Protein AF-0000000082332098 (afdb_homodimer)

InterPro domains:
  IPR011251 Luciferase-like domain [PF00296] (27-310)
  IPR019921 Luciferase-like, F420-dependent oxidoreductase, Rv2161c, predicted [TIGR03619] (36-314)
  IPR036661 Luciferase-like domain superfamily [G3DSA:3.20.20.30] (17-336)
  IPR036661 Luciferase-like domain superfamily [SSF51679] (18-334)
  IPR050172 SsuD/RutA monooxygenase [PTHR42847] (20-322)

Sequence (672 aa):
MSAGDAGSGAKSGDATDLEVGIILPQYGTEIETVRETALEAERLGYGAVWLEDHFQSWIGDPRRGAHEPWTTLGALAEATDEIRLGTLVTSQDYRHPALLAKMAAQVDRLSDGRLELGLGGGWYADEYERFGYEFREPPAERLRRLAETVEILQGLWTNETYSHAGDHLEIDLEDAFCEPQPVQDPHPPIWIGGGGEAFTLRYTAELADGWNFGTLEPEGFADKLEILRDHCESAARYDEIRKSAELFVFVGETTAEAEENRERFRSEFLPDEPAEPREFFLSGYVETAPTGTPAEVRDRLAEYADVGIEEVMLVVPHAADDGDESLSLLADALLEMSAGDAGSGAKSGDATDLEVGIILPQYGTEIETVRETALEAERLGYGAVWLEDHFQSWIGDPRRGAHEPWTTLGALAEATDEIRLGTLVTSQDYRHPALLAKMAAQVDRLSDGRLELGLGGGWYADEYERFGYEFREPPAERLRRLAETVEILQGLWTNETYSHAGDHLEIDLEDAFCEPQPVQDPHPPIWIGGGGEAFTLRYTAELADGWNFGTLEPEGFADKLEILRDHCESAARYDEIRKSAELFVFVGETTAEAEENRERFRSEFLPDEPAEPREFFLSGYVETAPTGTPAEVRDRLAEYADVGIEEVMLVVPHAADDGDESLSLLADALLE

Secondary structure (DSSP, 8-state):
--------------GGGSEEEEE---BSS-HHHHHHHHHHHHHHT-SEEEE---SS-SSSSGGG-B--HHHHHHHHHHH-SSSEEEEEEEEGGGS-HHHHHHHHHHHHHHTTS-EEEEEE----HHHHHHTT----SSHHHHHHHHHHHHHHHHHHHH-SSEEE--SSS---EEEE--SSPPSSSS---EEEE---TTTHHHHHHHH-SEEEEES--HHHHHHHHHHHHHHSSSHHHHHHSEEEEEEE-EE-SSHHHHHHHHHHHHHHHS-SS--SHHHHHHHHHHHT--EESHHHHHHHHHHHHHTT--EEEEE-GGGGSTT--HHHHHHHHHT-/--------------GGGSEEEEE---BSS-HHHHHHHHHHHHHHT-SEEEE---SS-SSSSGGG-B--HHHHHHHHHHH-SSSEEEEEEEEGGGS-HHHHHHHHHHHHHHTTS-EEEEEE----HHHHHHTT----SSHHHHHHHHHHHHHHHHHHHH-SSEEE--SSS---EEEE--SSPPSSSS---EEEE---TTTHHHHHHHH-SEEEEES--HHHHHHHHHHHHHHSSSHHHHHHSEEEEEEE-EE-SSHHHHHHHHHHHHHHHS-SS--SHHHHHHHHHHHT--EESHHHHHHHHHHHHHTT--EEEEE-TTTTSTT--HHHHHHHHHT-

pLDDT: mean 94.56, std 12.87, range [21.81, 98.94]

Organism: NCBI:txid2816475

Solvent-accessible surface area (backbone atoms only — not comparable to full-atom values): 34026 Å² total; per-residue (Å²): 135,82,82,73,79,78,71,82,75,74,76,79,42,53,37,72,67,38,46,45,27,35,42,53,60,46,57,56,55,55,73,64,51,34,54,52,49,53,52,47,38,42,74,64,61,38,55,29,40,28,32,46,59,43,71,42,24,71,66,48,58,44,76,51,9,21,51,40,38,60,38,46,45,14,21,47,29,60,74,49,85,73,50,24,38,36,34,64,32,33,40,49,83,78,45,54,52,60,56,46,41,42,47,51,21,39,41,11,48,62,35,70,47,32,39,36,43,20,32,24,48,65,85,59,55,69,60,27,45,21,57,40,40,85,70,61,73,59,67,64,57,30,42,51,32,32,52,53,39,53,49,51,37,52,37,28,50,68,34,85,59,27,66,43,80,43,73,80,74,66,40,42,30,49,70,21,54,46,27,62,54,43,62,34,78,73,49,60,50,34,28,35,46,53,77,45,73,81,53,48,30,36,46,33,46,73,71,35,41,22,39,32,38,60,55,53,50,46,69,52,49,34,54,52,49,51,53,30,47,68,50,19,94,40,72,67,55,42,70,60,33,44,35,33,38,44,37,37,44,29,61,26,95,37,50,67,52,4,51,49,52,47,50,52,50,43,66,71,47,43,63,96,68,64,86,46,70,53,44,48,52,49,48,35,28,62,73,53,29,44,60,11,22,40,67,51,31,35,55,52,47,14,48,34,28,56,53,59,38,42,30,38,36,34,33,48,87,56,55,74,42,87,86,50,55,48,65,60,48,44,31,59,48,43,73,100,136,83,82,76,80,79,71,82,76,75,77,79,42,52,37,68,67,38,46,45,27,36,42,53,62,46,58,58,55,54,72,66,50,34,54,52,50,50,51,47,37,41,76,65,63,38,56,30,39,28,32,46,59,42,70,42,24,71,66,49,59,43,76,50,8,22,50,40,38,62,38,47,45,14,20,46,29,59,75,50,84,75,49,24,38,34,34,63,32,32,41,49,83,77,46,56,51,59,57,48,40,43,50,50,21,39,41,11,48,62,35,70,46,31,41,36,44,20,31,23,49,65,84,59,54,70,59,27,48,21,58,39,41,86,69,61,73,58,67,64,57,30,43,49,33,34,51,51,40,52,50,51,35,50,38,29,50,68,33,87,58,28,65,42,79,44,73,79,73,66,39,42,29,48,71,21,55,47,28,64,53,42,62,33,77,73,48,60,49,35,27,36,46,53,77,45,73,81,53,49,29,36,46,31,45,73,71,34,40,21,38,31,37,59,56,54,52,44,68,55,47,35,53,50,50,51,53,32,46,69,50,19,94,40,72,66,56,40,70,60,33,43,36,33,37,43,37,37,43,28,60,26,95,38,48,67,53,4,49,48,50,46,51,50,50,43,65,72,48,42,62,96,68,63,83,44,70,54,44,48,53,49,49,34,30,62,71,55,28,45,60,10,22,39,66,51,32,34,56,50,48,14,49,33,30,56,53,59,39,41,30,37,36,34,35,49,85,56,56,75,44,86,86,50,56,51,65,60,48,43,31,60,47,44,72,100

Foldseek 3Di:
DDPPPPPPPLPLFFLLLAQEEAEFPQFLDDLVLRLVLLVVCVVLPHQEYEYEAAQFDLWFDRPSGGDHFLVSLLVSLQSDAGHAYEYQAAALQPDDLVVVLQSQQVSLVSNLRRYAYEYELDDACVRCVVVPHDDDDDSLLSLVSRLVSLVVSLQQQQDQFHWDQDDSVRDTDDRDHHPPHHNDPPHHFYEYEDQDLPRRLLSCLVGGQEYEYELDALVVLLVSLVSSCVSHPDPVSSVRYAYEYEAEEFEDQFLVNSVVVLVVSCVRGADPDDDDPSNVVVVSRSVRHQTGYLQSSSVRSSSNVSSPHRYYHYYYPCSSPPPDCVSVRNSVSNND/DDPDPPPPPLPLFFLLLAQEEAEFPQFLDDLVLRLVLLQVCVVLPHQEYEYEAAQFDLWFDRNSGGDHFLVSLLVSLQSDAGHAYEYQAAELQPDDLVVVLQSQQVSLVSNLRRYAYEYELDDACVRCVVVPHDDDDDSLLSLVSRLVSLVVSLQQQQDQFHWDQDDSVRDTDDRDHHPPHHNDPPHHFYEYEDQDLPRRLLSCQVGGQEYEYELDALVVLLVSLVSSCVSHPDPVSSVRYAYEYEAEAFEDQFLVNSVVVLVVSCVRGADPDDDDPSNVVVVSRSVRHQTGYLQSSSVRSSSNVSSPHRYYHYYYPCSSPPPDCVSVRNSVSNND

Nearest PDB structures (foldseek):
  8qpm-assembly2_D  TM=8.113E-01  e=2.129E-21  Methanocaldococcus jannaschii
  1f07-assembly1_A  TM=7.748E-01  e=2.711E-20  Methanothermobacter thermautotrophicus
  3c8n-assembly1_A  TM=7.983E-01  e=7.593E-20  Mycobacterium tuberculosis H37Rv
  7bip-assembly1_B  TM=7.816E-01  e=4.400E-19  Streptomyces bottropensis
  5aec-assembly1_B  TM=7.534E-01  e=4.393E-16  Pseudomonas putida

Radius of gyration: 27.32 Å; Cα contacts (8 Å, |Δi|>4): 1412; chains: 2; bounding box: 62×116×61 Å

Structure (mmCIF, N/CA/C/O backbone):
data_AF-0000000082332098-model_v1
#
loop_
_entity.id
_entity.type
_entity.pdbx_description
1 polymer 'LLM class flavin-dependent oxidoreductase'
#
loop_
_atom_site.group_PDB
_atom_site.id
_atom_site.type_symbol
_atom_site.label_atom_id
_atom_site.label_alt_id
_atom_site.label_comp_id
_atom_site.label_asym_id
_atom_site.label_entity_id
_atom_site.label_seq_id
_atom_site.pdbx_PDB_ins_code
_atom_site.Cartn_x
_atom_site.Cartn_y
_atom_site.Cartn_z
_atom_site.occupancy
_atom_site.B_iso_or_equiv
_atom_site.auth_seq_id
_atom_site.auth_comp_id
_atom_site.auth_asym_id
_atom_site.auth_atom_id
_atom_site.pdbx_PDB_model_num
ATOM 1 N N . MET A 1 1 ? 31.062 59.656 17.859 1 29.69 1 MET A N 1
ATOM 2 C CA . MET A 1 1 ? 30.75 58.969 16.609 1 29.69 1 MET A CA 1
ATOM 3 C C . MET A 1 1 ? 29.688 57.906 16.844 1 29.69 1 MET A C 1
ATOM 5 O O . MET A 1 1 ? 29.828 57.062 17.734 1 29.69 1 MET A O 1
ATOM 9 N N . SER A 1 2 ? 28.391 58.188 16.531 1 21.81 2 SER A N 1
ATOM 10 C CA . SER A 1 2 ? 27.094 57.625 16.812 1 21.81 2 SER A CA 1
ATOM 11 C C . SER A 1 2 ? 26.891 56.281 16.094 1 21.81 2 SER A C 1
ATOM 13 O O . SER A 1 2 ? 27.078 56.188 14.883 1 21.81 2 SER A O 1
ATOM 15 N N . ALA A 1 3 ? 27.266 55.094 16.828 1 31.48 3 ALA A N 1
ATOM 16 C CA . ALA A 1 3 ? 27.047 53.719 16.422 1 31.48 3 ALA A CA 1
ATOM 17 C C . ALA A 1 3 ? 25.656 53.562 15.797 1 31.48 3 ALA A C 1
ATOM 19 O O . ALA A 1 3 ? 24.641 53.781 16.453 1 31.48 3 ALA A O 1
ATOM 20 N N . GLY A 1 4 ? 25.531 53.812 14.484 1 27.36 4 GLY A N 1
ATOM 21 C CA . GLY A 1 4 ? 24.281 53.688 13.742 1 27.36 4 GLY A CA 1
ATOM 22 C C . GLY A 1 4 ? 23.562 52.375 13.961 1 27.36 4 GLY A C 1
ATOM 2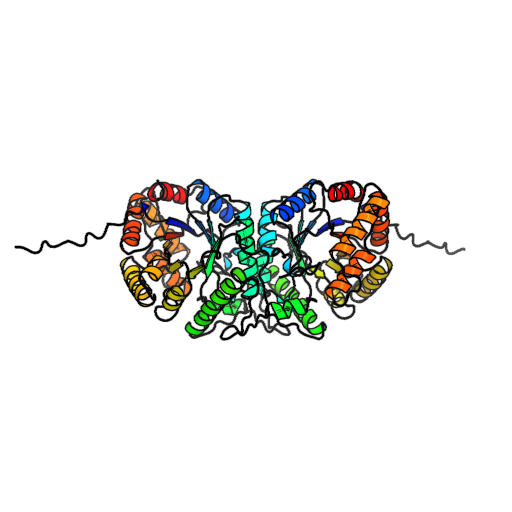3 O O . GLY A 1 4 ? 24.203 51.344 14.164 1 27.36 4 GLY A O 1
ATOM 24 N N . ASP A 1 5 ? 22.344 52.406 14.477 1 26.25 5 ASP A N 1
ATOM 25 C CA . ASP A 1 5 ? 21.344 51.375 14.789 1 26.25 5 ASP A CA 1
ATOM 26 C C . ASP A 1 5 ? 21.031 50.5 13.57 1 26.25 5 ASP A C 1
ATOM 28 O O . ASP A 1 5 ? 20.422 50.969 12.609 1 26.25 5 ASP A O 1
ATOM 32 N N . ALA A 1 6 ? 22.062 49.75 13.023 1 33.94 6 ALA A N 1
ATOM 33 C CA . ALA A 1 6 ? 21.781 48.812 11.953 1 33.94 6 ALA A CA 1
ATOM 34 C C . ALA A 1 6 ? 20.516 48 12.258 1 33.94 6 ALA A C 1
ATOM 36 O O . ALA A 1 6 ? 20.516 47.125 13.125 1 33.94 6 ALA A O 1
ATOM 37 N N . GLY A 1 7 ? 19.328 48.656 12.258 1 27.83 7 GLY A N 1
ATOM 38 C CA . GLY A 1 7 ? 18.016 48.062 12.383 1 27.83 7 GLY A CA 1
ATOM 39 C C . GLY A 1 7 ? 17.891 46.75 11.602 1 27.83 7 GLY A C 1
ATOM 40 O O . GLY A 1 7 ? 18.266 46.688 10.43 1 27.83 7 GLY A O 1
ATOM 41 N N . SER A 1 8 ? 18.016 45.625 12.227 1 33.66 8 SER A N 1
ATOM 42 C CA . SER A 1 8 ? 17.844 44.25 11.773 1 33.66 8 SER A CA 1
ATOM 43 C C . SER A 1 8 ? 16.547 44.094 10.977 1 33.66 8 SER A C 1
ATOM 45 O O . SER A 1 8 ? 15.453 44.188 11.531 1 33.66 8 SER A O 1
ATOM 47 N N . GLY A 1 9 ? 16.375 44.656 9.805 1 33.41 9 GLY A N 1
ATOM 48 C CA . GLY A 1 9 ? 15.234 44.625 8.891 1 33.41 9 GLY A CA 1
ATOM 49 C C . GLY A 1 9 ? 14.758 43.188 8.609 1 33.41 9 GLY A C 1
ATOM 50 O O . GLY A 1 9 ? 15.422 42.438 7.891 1 33.41 9 GLY A O 1
ATOM 51 N N . ALA A 1 10 ? 14.062 42.562 9.492 1 36.59 10 ALA A N 1
ATOM 52 C CA . ALA A 1 10 ? 13.352 41.312 9.266 1 36.59 10 ALA A CA 1
ATOM 53 C C . ALA A 1 10 ? 12.547 41.375 7.973 1 36.59 10 ALA A C 1
ATOM 55 O O . ALA A 1 10 ? 11.711 42.25 7.789 1 36.59 10 ALA A O 1
ATOM 56 N N . LYS A 1 11 ? 13 40.906 6.867 1 42.72 11 LYS A N 1
ATOM 57 C CA . LYS A 1 11 ? 12.336 40.812 5.566 1 42.72 11 LYS A CA 1
ATOM 58 C C . LYS A 1 11 ? 10.891 40.344 5.711 1 42.72 11 LYS A C 1
ATOM 60 O O . LYS A 1 11 ? 10.633 39.281 6.238 1 42.72 11 LYS A O 1
ATOM 65 N N . SER A 1 12 ? 9.781 41.125 5.801 1 41.19 12 SER A N 1
ATOM 66 C CA . SER A 1 12 ? 8.352 40.812 5.777 1 41.19 12 SER A CA 1
ATOM 67 C C . SER A 1 12 ? 8.055 39.688 4.77 1 41.19 12 SER A C 1
ATOM 69 O O . SER A 1 12 ? 8.367 39.844 3.584 1 41.19 12 SER A O 1
ATOM 71 N N . GLY A 1 13 ? 7.969 38.375 5.059 1 48.88 13 GLY A N 1
ATOM 72 C CA . GLY A 1 13 ? 7.668 37.281 4.16 1 48.88 13 GLY A CA 1
ATOM 73 C C . GLY A 1 13 ? 6.371 37.469 3.398 1 48.88 13 GLY A C 1
ATOM 74 O O . GLY A 1 13 ? 5.449 38.125 3.885 1 48.88 13 GLY A O 1
ATOM 75 N N . ASP A 1 14 ? 6.355 37.469 2.047 1 65.88 14 ASP A N 1
ATOM 76 C CA . ASP A 1 14 ? 5.207 37.5 1.15 1 65.88 14 ASP A CA 1
ATOM 77 C C . ASP A 1 14 ? 4.621 36.094 0.999 1 65.88 14 ASP A C 1
ATOM 79 O O . ASP A 1 14 ? 5.359 35.094 0.99 1 65.88 14 ASP A O 1
ATOM 83 N N . ALA A 1 15 ? 3.244 35.906 1.275 1 74.69 15 ALA A N 1
ATOM 84 C CA . ALA A 1 15 ? 2.551 34.656 1.083 1 74.69 15 ALA A CA 1
ATOM 85 C C . ALA A 1 15 ? 2.998 33.969 -0.208 1 74.69 15 ALA A C 1
ATOM 87 O O . ALA A 1 15 ? 2.941 32.75 -0.323 1 74.69 15 ALA A O 1
ATOM 88 N N . THR A 1 16 ? 3.449 34.719 -1.041 1 70.5 16 THR A N 1
ATOM 89 C CA . THR A 1 16 ? 3.871 34.156 -2.316 1 70.5 16 THR A CA 1
ATOM 90 C C . THR A 1 16 ? 5.191 33.406 -2.164 1 70.5 16 THR A C 1
ATOM 92 O O . THR A 1 16 ? 5.59 32.625 -3.053 1 70.5 16 THR A O 1
ATOM 95 N N . ASP A 1 17 ? 5.723 33.5 -0.975 1 80.81 17 ASP A N 1
ATOM 96 C CA . ASP A 1 17 ? 6.973 32.781 -0.688 1 80.81 17 ASP A CA 1
ATOM 97 C C . ASP A 1 17 ? 6.703 31.375 -0.174 1 80.81 17 ASP A C 1
ATOM 99 O O . ASP A 1 17 ? 7.621 30.562 -0.085 1 80.81 17 ASP A O 1
ATOM 103 N N . LEU A 1 18 ? 5.449 31.188 0.147 1 93.75 18 LEU A N 1
ATOM 104 C CA . LEU A 1 18 ? 5.082 29.891 0.703 1 93.75 18 LEU A CA 1
ATOM 105 C C . LEU A 1 18 ? 4.883 28.859 -0.405 1 93.75 18 LEU A C 1
ATOM 107 O O . LEU A 1 18 ? 4.301 29.172 -1.448 1 93.75 18 LEU A O 1
ATOM 111 N N . GLU A 1 19 ? 5.457 27.703 -0.208 1 96.88 19 GLU A N 1
ATOM 112 C CA . GLU A 1 19 ? 4.977 26.562 -0.985 1 96.88 19 GLU A CA 1
ATOM 113 C C . GLU A 1 19 ? 3.607 26.109 -0.496 1 96.88 19 GLU A C 1
ATOM 115 O O . GLU A 1 19 ? 3.35 26.062 0.709 1 96.88 19 GLU A O 1
ATOM 120 N N . VAL A 1 20 ? 2.727 25.828 -1.398 1 98.25 20 VAL A N 1
ATOM 121 C CA . VAL A 1 20 ? 1.354 25.516 -1.016 1 98.25 20 VAL A CA 1
ATOM 122 C C . VAL A 1 20 ? 0.979 24.125 -1.526 1 98.25 20 VAL A C 1
ATOM 124 O O . VAL A 1 20 ? 1.119 23.844 -2.717 1 98.25 20 VAL A O 1
ATOM 127 N N . GLY A 1 21 ? 0.61 23.234 -0.656 1 98.12 21 GLY A N 1
ATOM 128 C CA . GLY A 1 21 ? 0.059 21.938 -0.987 1 98.12 21 GLY A CA 1
ATOM 129 C C . GLY A 1 21 ? -1.347 21.734 -0.456 1 98.12 21 GLY A C 1
ATOM 130 O O . GLY A 1 21 ? -1.878 22.578 0.258 1 98.12 21 GLY A O 1
ATOM 131 N N . ILE A 1 22 ? -1.979 20.641 -0.846 1 98.31 22 ILE A N 1
ATOM 132 C CA . ILE A 1 22 ? -3.365 20.344 -0.5 1 98.31 22 ILE A CA 1
ATOM 133 C C . ILE A 1 22 ? -3.447 18.984 0.181 1 98.31 22 ILE A C 1
ATOM 135 O O . ILE A 1 22 ? -2.863 18.016 -0.296 1 98.31 22 ILE A O 1
ATOM 139 N N . ILE A 1 23 ? -4.129 18.953 1.314 1 98.75 23 ILE A N 1
ATOM 140 C CA . ILE A 1 23 ? -4.555 17.672 1.853 1 98.75 23 ILE A CA 1
ATOM 141 C C . ILE A 1 23 ? -5.801 17.188 1.111 1 98.75 23 ILE A C 1
ATOM 143 O O . ILE A 1 23 ? -6.805 17.891 1.05 1 98.75 23 ILE A O 1
ATOM 147 N N . LEU A 1 24 ? -5.754 16.047 0.582 1 98.62 24 LEU A N 1
ATOM 148 C CA . LEU A 1 24 ? -6.832 15.531 -0.262 1 98.62 24 LEU A CA 1
ATOM 149 C C . LEU A 1 24 ? -8.023 15.102 0.581 1 98.62 24 LEU A C 1
ATOM 151 O O . LEU A 1 24 ? -7.863 14.688 1.73 1 98.62 24 LEU A O 1
ATOM 155 N N . PRO A 1 25 ? -9.227 15.227 -0.002 1 97.75 25 PRO A N 1
ATOM 156 C CA . PRO A 1 25 ? -10.453 14.891 0.724 1 97.75 25 PRO A CA 1
ATOM 157 C C . PRO A 1 25 ? -10.711 13.383 0.776 1 97.75 25 PRO A C 1
ATOM 159 O O . PRO A 1 25 ? -11.68 12.898 0.187 1 97.75 25 PRO A O 1
ATOM 162 N N . GLN A 1 26 ? -10.008 12.602 1.607 1 97.75 26 GLN A N 1
ATOM 163 C CA . GLN A 1 26 ? -10.031 11.141 1.595 1 97.75 26 GLN A CA 1
ATOM 164 C C . GLN A 1 26 ? -11.078 10.602 2.564 1 97.75 26 GLN A C 1
ATOM 166 O O . GLN A 1 26 ? -11.258 9.383 2.674 1 97.75 26 GLN A O 1
ATOM 171 N N . TYR A 1 27 ? -11.805 11.508 3.328 1 97.44 27 TYR A N 1
ATOM 172 C CA . TYR A 1 27 ? -12.773 11.055 4.316 1 97.44 27 TYR A CA 1
ATOM 173 C C . TYR A 1 27 ? -14.195 11.242 3.805 1 97.44 27 TYR A C 1
ATOM 175 O O . TYR A 1 27 ? -14.609 12.359 3.488 1 97.44 27 TYR A O 1
ATOM 183 N N . GLY A 1 28 ? -14.906 10.219 3.752 1 96.5 28 GLY A N 1
ATOM 184 C CA . GLY A 1 28 ? -16.328 10.273 3.447 1 96.5 28 GLY A CA 1
ATOM 185 C C . GLY A 1 28 ? -16.609 10.641 2.004 1 96.5 28 GLY A C 1
ATOM 186 O O . GLY A 1 28 ? -17.688 11.164 1.689 1 96.5 28 GLY A O 1
ATOM 187 N N . THR A 1 29 ? -15.688 10.5 1.137 1 96.81 29 THR A N 1
ATOM 188 C CA . THR A 1 29 ? -15.867 10.82 -0.275 1 96.81 29 THR A CA 1
ATOM 189 C C . THR A 1 29 ? -15.68 9.57 -1.14 1 96.81 29 THR A C 1
ATOM 191 O O . THR A 1 29 ? -15.312 8.508 -0.636 1 96.81 29 THR A O 1
ATOM 194 N N . GLU A 1 30 ? -15.984 9.695 -2.387 1 96.75 30 GLU A N 1
ATOM 195 C CA . GLU A 1 30 ? -15.641 8.664 -3.355 1 96.75 30 GLU A CA 1
ATOM 196 C C . GLU A 1 30 ? -14.18 8.773 -3.787 1 96.75 30 GLU A C 1
ATOM 198 O O . GLU A 1 30 ? -13.609 9.867 -3.787 1 96.75 30 GLU A O 1
ATOM 203 N N . ILE A 1 31 ? -13.633 7.66 -4.176 1 98.25 31 ILE A N 1
ATOM 204 C CA . ILE A 1 31 ? -12.227 7.641 -4.562 1 98.25 31 ILE A CA 1
ATOM 205 C C . ILE A 1 31 ? -12.016 8.539 -5.781 1 98.25 31 ILE A C 1
ATOM 207 O O . ILE A 1 31 ? -10.969 9.18 -5.91 1 98.25 31 ILE A O 1
ATOM 211 N N . GLU A 1 32 ? -13 8.695 -6.641 1 97.62 32 GLU A N 1
ATOM 212 C CA . GLU A 1 32 ? -12.922 9.586 -7.797 1 97.62 32 GLU A CA 1
ATOM 213 C C . GLU A 1 32 ? -12.75 11.039 -7.371 1 97.62 32 GLU A C 1
ATOM 215 O O . GLU A 1 32 ? -12.07 11.812 -8.047 1 97.62 32 GLU A O 1
ATOM 220 N N . THR A 1 33 ? -13.383 11.406 -6.281 1 97.56 33 THR A N 1
ATOM 221 C CA . THR A 1 33 ? -13.258 12.766 -5.762 1 97.56 33 THR A CA 1
ATOM 222 C C . THR A 1 33 ? -11.82 13.055 -5.355 1 97.56 33 THR A C 1
ATOM 224 O O . THR A 1 33 ? -11.297 14.141 -5.629 1 97.56 33 THR A O 1
ATOM 227 N N . VAL A 1 34 ? -11.156 12.102 -4.762 1 98.38 34 VAL A N 1
ATOM 228 C CA . VAL A 1 34 ? -9.758 12.234 -4.367 1 98.38 34 VAL A CA 1
ATOM 229 C C . VAL A 1 34 ? -8.891 12.422 -5.605 1 98.38 34 VAL A C 1
ATOM 231 O O . VAL A 1 34 ? -8.07 13.344 -5.664 1 98.38 34 VAL A O 1
ATOM 234 N N . ARG A 1 35 ? -9.094 11.539 -6.547 1 98.5 35 ARG A N 1
ATOM 235 C CA . ARG A 1 35 ? -8.344 11.578 -7.797 1 98.5 35 ARG A CA 1
ATOM 236 C C . ARG A 1 35 ? -8.531 12.906 -8.516 1 98.5 35 ARG A C 1
ATOM 238 O O . ARG A 1 35 ? -7.562 13.547 -8.922 1 98.5 35 ARG A O 1
ATOM 245 N N . GLU A 1 36 ? -9.812 13.375 -8.695 1 97.88 36 GLU A N 1
ATOM 246 C CA . GLU A 1 36 ? -10.125 14.602 -9.414 1 97.88 36 GLU A CA 1
ATOM 247 C C . GLU A 1 36 ? -9.555 15.828 -8.695 1 97.88 36 GLU A C 1
ATOM 249 O O . GLU A 1 36 ? -9.102 16.766 -9.336 1 97.88 36 GLU A O 1
ATOM 254 N N . THR A 1 37 ? -9.57 15.789 -7.391 1 98.31 37 THR A N 1
ATOM 255 C CA . THR A 1 37 ? -9.008 16.891 -6.621 1 98.31 37 THR A CA 1
ATOM 256 C C . THR A 1 37 ? -7.496 16.969 -6.824 1 98.31 37 THR A C 1
ATOM 258 O O . THR A 1 37 ? -6.938 18.062 -6.961 1 98.31 37 THR A O 1
ATOM 261 N N . ALA A 1 38 ? -6.828 15.812 -6.852 1 98.62 38 ALA A N 1
ATOM 262 C CA . ALA A 1 38 ? -5.391 15.789 -7.102 1 98.62 38 ALA A CA 1
ATOM 263 C C . ALA A 1 38 ? -5.059 16.359 -8.477 1 98.62 38 ALA A C 1
ATOM 265 O O . ALA A 1 38 ? -4.133 17.156 -8.617 1 98.62 38 ALA A O 1
ATOM 266 N N . LEU A 1 39 ? -5.828 15.945 -9.469 1 98.44 39 LEU A N 1
ATOM 267 C CA . LEU A 1 39 ? -5.609 16.422 -10.828 1 98.44 39 LEU A CA 1
ATOM 268 C C . LEU A 1 39 ? -5.859 17.922 -10.938 1 98.44 39 LEU A C 1
ATOM 270 O O . LEU A 1 39 ? -5.117 18.625 -11.617 1 98.44 39 LEU A O 1
ATOM 274 N N . GLU A 1 40 ? -6.91 18.375 -10.242 1 97.81 40 GLU A N 1
ATOM 275 C CA . GLU A 1 40 ? -7.199 19.812 -10.227 1 97.81 40 GLU A CA 1
ATOM 276 C C . GLU A 1 40 ? -6.078 20.594 -9.555 1 97.81 40 GLU A C 1
ATOM 278 O O . GLU A 1 40 ? -5.664 21.641 -10.047 1 97.81 40 GLU A O 1
ATOM 283 N N . ALA A 1 41 ? -5.629 20.078 -8.445 1 98.25 41 ALA A N 1
ATOM 284 C CA . ALA A 1 41 ? -4.52 20.719 -7.746 1 98.25 41 ALA A CA 1
ATOM 285 C C . ALA A 1 41 ? -3.299 20.844 -8.656 1 98.25 41 ALA A C 1
ATOM 287 O O . ALA A 1 41 ? -2.66 21.906 -8.695 1 98.25 41 ALA A O 1
ATOM 288 N N . GLU A 1 42 ? -2.982 19.766 -9.367 1 98.5 42 GLU A N 1
ATOM 289 C CA . GLU A 1 42 ? -1.857 19.828 -10.297 1 98.5 42 GLU A CA 1
ATOM 290 C C . GLU A 1 42 ? -2.084 20.875 -11.383 1 98.5 42 GLU A C 1
ATOM 292 O O . GLU A 1 42 ? -1.197 21.688 -11.664 1 98.5 42 GLU A O 1
ATOM 297 N N . ARG A 1 43 ? -3.268 20.844 -11.969 1 97.75 43 ARG A N 1
ATOM 298 C CA . ARG A 1 43 ? -3.602 21.781 -13.039 1 97.75 43 ARG A CA 1
ATOM 299 C C . ARG A 1 43 ? -3.473 23.219 -12.562 1 97.75 43 ARG A C 1
ATOM 301 O O . ARG A 1 43 ? -3.031 24.094 -13.32 1 97.75 43 ARG A O 1
ATOM 308 N N . LEU A 1 44 ? -3.826 23.5 -11.32 1 97.31 44 LEU A N 1
ATOM 309 C CA . LEU A 1 44 ? -3.869 24.859 -10.781 1 97.31 44 LEU A CA 1
ATOM 310 C C . LEU A 1 44 ? -2.484 25.297 -10.312 1 97.31 44 LEU A C 1
ATOM 312 O O . LEU A 1 44 ? -2.283 26.469 -9.977 1 97.31 44 LEU A O 1
ATOM 316 N N . GLY A 1 45 ? -1.546 24.344 -10.156 1 97.25 45 GLY A N 1
ATOM 317 C CA . GLY A 1 45 ? -0.167 24.719 -9.875 1 97.25 45 GLY A CA 1
ATOM 318 C C . GLY A 1 45 ? 0.219 24.516 -8.422 1 97.25 45 GLY A C 1
ATOM 319 O O . GLY A 1 45 ? 1.25 25.031 -7.973 1 97.25 45 GLY A O 1
ATOM 320 N N . TYR A 1 46 ? -0.599 23.812 -7.641 1 98.06 46 TYR A N 1
ATOM 321 C CA . TYR A 1 46 ? -0.197 23.453 -6.285 1 98.06 46 TYR A CA 1
ATOM 322 C C . TYR A 1 46 ? 1.052 22.578 -6.293 1 98.06 46 TYR A C 1
ATOM 324 O O . TYR A 1 46 ? 1.268 21.812 -7.23 1 98.06 46 TYR A O 1
ATOM 332 N N . GLY A 1 47 ? 1.804 22.656 -5.258 1 98 47 GLY A N 1
ATOM 333 C CA . GLY A 1 47 ? 3.113 22.016 -5.25 1 98 47 GLY A CA 1
ATOM 334 C C . GLY A 1 47 ? 3.07 20.562 -4.832 1 98 47 GLY A C 1
ATOM 335 O O . GLY A 1 47 ? 3.957 19.781 -5.188 1 98 47 GLY A O 1
ATOM 336 N N . ALA A 1 48 ? 2.051 20.203 -4.043 1 98.75 48 ALA A N 1
ATOM 337 C CA . ALA A 1 48 ? 1.997 18.859 -3.51 1 98.75 48 ALA A CA 1
ATOM 338 C C . ALA A 1 48 ? 0.584 18.5 -3.057 1 98.75 48 ALA A C 1
ATOM 340 O O . ALA A 1 48 ? -0.22 19.375 -2.756 1 98.75 48 ALA A O 1
ATOM 341 N N . VAL A 1 49 ? 0.28 17.234 -3.049 1 98.88 49 VAL A N 1
ATOM 342 C CA . VAL A 1 49 ? -0.941 16.719 -2.449 1 98.88 49 VAL A CA 1
ATOM 343 C C . VAL A 1 49 ? -0.59 15.648 -1.407 1 98.88 49 VAL A C 1
ATOM 345 O O . VAL A 1 49 ? 0.392 14.922 -1.562 1 98.88 49 VAL A O 1
ATOM 348 N N . TRP A 1 50 ? -1.399 15.625 -0.373 1 98.81 50 TRP A N 1
ATOM 349 C CA . TRP A 1 50 ? -1.104 14.75 0.759 1 98.81 50 TRP A CA 1
ATOM 350 C C . TRP A 1 50 ? -2.34 13.953 1.168 1 98.81 50 TRP A C 1
ATOM 352 O O . TRP A 1 50 ? -3.467 14.438 1.051 1 98.81 50 TRP A O 1
ATOM 362 N N . LEU A 1 51 ? -2.096 12.742 1.615 1 98.81 51 LEU A N 1
ATOM 363 C CA . LEU A 1 51 ? -3.1 11.898 2.264 1 98.81 51 LEU A CA 1
ATOM 364 C C . LEU A 1 51 ? -2.691 11.578 3.697 1 98.81 51 LEU A C 1
ATOM 366 O O . LEU A 1 51 ? -1.505 11.617 4.035 1 98.81 51 LEU A O 1
ATOM 370 N N . GLU A 1 52 ? -3.641 11.305 4.512 1 98.56 52 GLU A N 1
ATOM 371 C CA . GLU A 1 52 ? -3.402 10.922 5.898 1 98.56 52 GLU A CA 1
ATOM 372 C C . GLU A 1 52 ? -3.623 9.422 6.102 1 98.56 52 GLU A C 1
ATOM 374 O O . GLU A 1 52 ? -4.367 8.797 5.348 1 98.56 52 GLU A O 1
ATOM 379 N N . ASP A 1 53 ? -2.988 8.852 7.109 1 98.38 53 ASP A N 1
ATOM 380 C CA . ASP A 1 53 ? -2.996 7.406 7.32 1 98.38 53 ASP A CA 1
ATOM 381 C C . ASP A 1 53 ? -3.904 7.027 8.484 1 98.38 53 ASP A C 1
ATOM 383 O O . ASP A 1 53 ? -3.471 7.023 9.641 1 98.38 53 ASP A O 1
ATOM 387 N N . HIS A 1 54 ? -5.141 6.684 8.18 1 98.5 54 HIS A N 1
ATOM 388 C CA . HIS A 1 54 ? -6.148 6.281 9.148 1 98.5 54 HIS A CA 1
ATOM 389 C C . HIS A 1 54 ? -6.957 5.09 8.648 1 98.5 54 HIS A C 1
ATOM 391 O O . HIS A 1 54 ? -7.156 4.934 7.441 1 98.5 54 HIS A O 1
ATOM 397 N N . PHE A 1 55 ? -7.418 4.281 9.617 1 98.44 55 PHE A N 1
ATOM 398 C CA . PHE A 1 55 ? -8.352 3.203 9.312 1 98.44 55 PHE A CA 1
ATOM 399 C C . PHE A 1 55 ? -9.781 3.719 9.289 1 98.44 55 PHE A C 1
ATOM 401 O O . PHE A 1 55 ? -10.664 3.092 8.695 1 98.44 55 PHE A O 1
ATOM 408 N N . GLN A 1 56 ? -9.992 4.777 9.969 1 98.31 56 GLN A N 1
ATOM 409 C CA . GLN A 1 56 ? -11.305 5.398 10.141 1 98.31 56 GLN A CA 1
ATOM 410 C C . GLN A 1 56 ? -11.203 6.918 10.086 1 98.31 56 GLN A C 1
ATOM 412 O O . GLN A 1 56 ? -10.109 7.48 10.234 1 98.31 56 GLN A O 1
ATOM 417 N N . SER A 1 57 ? -12.336 7.574 9.867 1 97.62 57 SER A N 1
ATOM 418 C CA . SER A 1 57 ? -12.336 9.031 9.875 1 97.62 57 SER A CA 1
ATOM 419 C C . SER A 1 57 ? -12.062 9.586 11.273 1 97.62 57 SER A C 1
ATOM 421 O O . SER A 1 57 ? -12.609 9.086 12.258 1 97.62 57 SER A O 1
ATOM 423 N N . TRP A 1 58 ? -11.195 10.57 11.344 1 96.56 58 TRP A N 1
ATOM 424 C CA . TRP A 1 58 ? -11.023 11.289 12.602 1 96.56 58 TRP A CA 1
ATOM 425 C C . TRP A 1 58 ? -11.867 12.562 12.617 1 96.56 58 TRP A C 1
ATOM 427 O O . TRP A 1 58 ? -11.977 13.227 13.648 1 96.56 58 TRP A O 1
ATOM 437 N N . ILE A 1 59 ? -12.492 12.867 11.484 1 95.94 59 ILE A N 1
ATOM 438 C CA . ILE A 1 59 ? -13.391 14.008 11.32 1 95.94 59 ILE A CA 1
ATOM 439 C C . ILE A 1 59 ? -14.836 13.523 11.281 1 95.94 59 ILE A C 1
ATOM 441 O O . ILE A 1 59 ? -15.211 12.75 10.398 1 95.94 59 ILE A O 1
ATOM 445 N N . GLY A 1 60 ? -15.664 13.977 12.188 1 94.5 60 GLY A N 1
ATOM 446 C CA . GLY A 1 60 ? -17.062 13.562 12.219 1 94.5 60 GLY A CA 1
ATOM 447 C C . GLY A 1 60 ? -17.25 12.109 12.609 1 94.5 60 GLY A C 1
ATOM 448 O O . GLY A 1 60 ? -16.547 11.602 13.492 1 94.5 60 GLY A O 1
ATOM 449 N N . ASP A 1 61 ? -18.281 11.461 11.969 1 94.94 61 ASP A N 1
ATOM 450 C CA . ASP A 1 61 ? -18.547 10.047 12.219 1 94.94 61 ASP A CA 1
ATOM 451 C C . ASP A 1 61 ? -17.375 9.18 11.781 1 94.94 61 ASP A C 1
ATOM 453 O O . ASP A 1 61 ? -16.969 9.211 10.609 1 94.94 61 ASP A O 1
ATOM 457 N N . PRO A 1 62 ? -16.828 8.414 12.664 1 95.25 62 PRO A N 1
ATOM 458 C CA . PRO A 1 62 ? -15.695 7.559 12.297 1 95.25 62 PRO A CA 1
ATOM 459 C C . PRO A 1 62 ? -16 6.629 11.125 1 95.25 62 PRO A C 1
ATOM 461 O O . PRO A 1 62 ? -15.094 6.207 10.406 1 95.25 62 PRO A O 1
ATOM 464 N N . ARG A 1 63 ? -17.25 6.391 10.867 1 96.25 63 ARG A N 1
ATOM 465 C CA . ARG A 1 63 ? -17.641 5.391 9.883 1 96.25 63 ARG A CA 1
ATOM 466 C C . ARG A 1 63 ? -17.859 6.023 8.508 1 96.25 63 ARG A C 1
ATOM 468 O O . ARG A 1 63 ? -18.234 5.34 7.555 1 96.25 63 ARG A O 1
ATOM 475 N N . ARG A 1 64 ? -17.625 7.34 8.391 1 94.38 64 ARG A N 1
ATOM 476 C CA . ARG A 1 64 ? -17.766 8.016 7.105 1 94.38 64 ARG A CA 1
ATOM 477 C C . ARG A 1 64 ? -16.75 7.477 6.098 1 94.38 64 ARG A C 1
ATOM 479 O O . ARG A 1 64 ? -16.906 7.668 4.891 1 94.38 64 ARG A O 1
ATOM 486 N N . GLY A 1 65 ? -15.75 6.711 6.594 1 95.06 65 GLY A N 1
ATOM 487 C CA . GLY A 1 65 ? -14.781 6.082 5.715 1 95.06 65 GLY A CA 1
ATOM 488 C C . GLY A 1 65 ? -13.477 6.855 5.617 1 95.06 65 GLY A C 1
ATOM 489 O O . GLY A 1 65 ? -13.453 8.07 5.824 1 95.06 65 GLY A O 1
ATOM 490 N N . ALA A 1 66 ? -12.398 6.227 5.328 1 98.25 66 ALA A N 1
ATOM 491 C CA . ALA A 1 66 ? -11.062 6.77 5.082 1 98.25 66 ALA A CA 1
ATOM 492 C C . ALA A 1 66 ? -10.32 5.953 4.027 1 98.25 66 ALA A C 1
ATOM 494 O O . ALA A 1 66 ? -10.039 4.77 4.234 1 98.25 66 ALA A O 1
ATOM 495 N N . HIS A 1 67 ? -10.023 6.559 2.92 1 98.69 67 HIS A N 1
ATOM 496 C CA . HIS A 1 67 ? -9.289 5.848 1.883 1 98.69 67 HIS A CA 1
ATOM 497 C C . HIS A 1 67 ? -7.859 5.555 2.324 1 98.69 67 HIS A C 1
ATOM 499 O O . HIS A 1 67 ? -7.203 6.41 2.922 1 98.69 67 HIS A O 1
ATOM 505 N N . GLU A 1 68 ? -7.441 4.316 2.111 1 98.81 68 GLU A N 1
ATOM 506 C CA . GLU A 1 68 ? -6.074 3.922 2.43 1 98.81 68 GLU A CA 1
ATOM 507 C C . GLU A 1 68 ? -5.066 4.703 1.59 1 98.81 68 GLU A C 1
ATOM 509 O O . GLU A 1 68 ? -5.223 4.816 0.372 1 98.81 68 GLU A O 1
ATOM 514 N N . PRO A 1 69 ? -4.09 5.25 2.184 1 98.88 69 PRO A N 1
ATOM 515 C CA . PRO A 1 69 ? -3.312 6.289 1.504 1 98.88 69 PRO A CA 1
ATOM 516 C C . PRO A 1 69 ? -2.264 5.715 0.554 1 98.88 69 PRO A C 1
ATOM 518 O O . PRO A 1 69 ? -1.984 6.305 -0.493 1 98.88 69 PRO A O 1
ATOM 521 N N . TRP A 1 70 ? -1.648 4.598 0.78 1 98.88 70 TRP A N 1
ATOM 522 C CA . TRP A 1 70 ? -0.46 4.184 0.042 1 98.88 70 TRP A CA 1
ATOM 523 C C . TRP A 1 70 ? -0.839 3.57 -1.302 1 98.88 70 TRP A C 1
ATOM 525 O O . TRP A 1 70 ? -0.228 3.881 -2.326 1 98.88 70 TRP A O 1
ATOM 535 N N . THR A 1 71 ? -1.856 2.686 -1.278 1 98.88 71 THR A N 1
ATOM 536 C CA . THR A 1 71 ? -2.342 2.201 -2.564 1 98.88 71 THR A CA 1
ATOM 537 C C . THR A 1 71 ? -2.936 3.342 -3.385 1 98.88 71 THR A C 1
ATOM 539 O O . THR A 1 71 ? -2.781 3.381 -4.605 1 98.88 71 THR A O 1
ATOM 542 N N . THR A 1 72 ? -3.566 4.32 -2.721 1 98.94 72 THR A N 1
ATOM 543 C CA . THR A 1 72 ? -4.086 5.512 -3.385 1 98.94 72 THR A CA 1
ATOM 544 C C . THR A 1 72 ? -2.951 6.332 -3.984 1 98.94 72 THR A C 1
ATOM 546 O O . THR A 1 72 ? -3.066 6.832 -5.105 1 98.94 72 THR A O 1
ATOM 549 N N . LEU A 1 73 ? -1.852 6.438 -3.232 1 98.94 73 LEU A N 1
ATOM 550 C CA . LEU A 1 73 ? -0.695 7.156 -3.758 1 98.94 73 LEU A CA 1
ATOM 551 C C . LEU A 1 73 ? -0.179 6.5 -5.031 1 98.94 73 LEU A C 1
ATOM 553 O O . LEU A 1 73 ? 0.249 7.188 -5.961 1 98.94 73 LEU A O 1
ATOM 557 N N . GLY A 1 74 ? -0.152 5.117 -5.043 1 98.94 74 GLY A N 1
ATOM 558 C CA . GLY A 1 74 ? 0.208 4.441 -6.277 1 98.94 74 GLY A CA 1
ATOM 559 C C . GLY A 1 74 ? -0.642 4.867 -7.461 1 98.94 74 GLY A C 1
ATOM 560 O O . GLY A 1 74 ? -0.113 5.188 -8.531 1 98.94 74 GLY A O 1
ATOM 561 N N . ALA A 1 75 ? -1.938 4.949 -7.266 1 98.94 75 ALA A N 1
ATOM 562 C CA . ALA A 1 75 ? -2.873 5.352 -8.312 1 98.94 75 ALA A CA 1
ATOM 563 C C . ALA A 1 75 ? -2.65 6.805 -8.719 1 98.94 75 ALA A C 1
ATOM 565 O O . ALA A 1 75 ? -2.668 7.133 -9.906 1 98.94 75 ALA A O 1
ATOM 566 N N . LEU A 1 76 ? -2.422 7.672 -7.73 1 98.94 76 LEU A N 1
ATOM 567 C CA . LEU A 1 76 ? -2.242 9.094 -8.008 1 98.94 76 LEU A CA 1
ATOM 568 C C . LEU A 1 76 ? -0.923 9.344 -8.734 1 98.94 76 LEU A C 1
ATOM 570 O O . LEU A 1 76 ? -0.83 10.242 -9.57 1 98.94 76 LEU A O 1
ATOM 574 N N . ALA A 1 77 ? 0.102 8.547 -8.359 1 98.94 77 ALA A N 1
ATOM 575 C CA . ALA A 1 77 ? 1.368 8.641 -9.078 1 98.94 77 ALA A CA 1
ATOM 576 C C . ALA A 1 77 ? 1.172 8.367 -10.57 1 98.94 77 ALA A C 1
ATOM 578 O O . ALA A 1 77 ? 1.793 9.023 -11.414 1 98.94 77 ALA A O 1
ATOM 579 N N . GLU A 1 78 ? 0.329 7.379 -10.906 1 98.88 78 GLU A N 1
ATOM 580 C CA . GLU A 1 78 ? -0.003 7.043 -12.289 1 98.88 78 GLU A CA 1
ATOM 581 C C . GLU A 1 78 ? -0.836 8.141 -12.938 1 98.88 78 GLU A C 1
ATOM 583 O O . GLU A 1 78 ? -0.636 8.461 -14.109 1 98.88 78 GLU A O 1
ATOM 588 N N . ALA A 1 79 ? -1.706 8.789 -12.227 1 98.88 79 ALA A N 1
ATOM 589 C CA . ALA A 1 79 ? -2.697 9.727 -12.75 1 98.88 79 ALA A CA 1
ATOM 590 C C . ALA A 1 79 ? -2.08 11.102 -12.992 1 98.88 79 ALA A C 1
ATOM 592 O O . ALA A 1 79 ? -2.559 11.859 -13.836 1 98.88 79 ALA A O 1
ATOM 593 N N . THR A 1 80 ? -1.033 11.461 -12.211 1 98.88 80 THR A N 1
ATOM 594 C CA . THR A 1 80 ? -0.457 12.805 -12.258 1 98.88 80 THR A CA 1
ATOM 595 C C . THR A 1 80 ? 0.948 12.773 -12.852 1 98.88 80 THR A C 1
ATOM 597 O O . THR A 1 80 ? 1.547 11.703 -12.984 1 98.88 80 THR A O 1
ATOM 600 N N . ASP A 1 81 ? 1.494 13.961 -13.141 1 98.38 81 ASP A N 1
ATOM 601 C CA . ASP A 1 81 ? 2.754 13.992 -13.875 1 98.38 81 ASP A CA 1
ATOM 602 C C . ASP A 1 81 ? 3.828 14.742 -13.086 1 98.38 81 ASP A C 1
ATOM 604 O O . ASP A 1 81 ? 5.008 14.383 -13.141 1 98.38 81 ASP A O 1
ATOM 608 N N . GLU A 1 82 ? 3.412 15.828 -12.344 1 98.44 82 GLU A N 1
ATOM 609 C CA . GLU A 1 82 ? 4.43 16.734 -11.828 1 98.44 82 GLU A CA 1
ATOM 610 C C . GLU A 1 82 ? 4.242 16.984 -10.328 1 98.44 82 GLU A C 1
ATOM 612 O O . GLU A 1 82 ? 5.219 17.141 -9.594 1 98.44 82 GLU A O 1
ATOM 617 N N . ILE A 1 83 ? 3.039 17.078 -9.914 1 98.81 83 ILE A N 1
ATOM 618 C CA . ILE A 1 83 ? 2.738 17.453 -8.539 1 98.81 83 ILE A CA 1
ATOM 619 C C . ILE A 1 83 ? 3.359 16.438 -7.582 1 98.81 83 ILE A C 1
ATOM 621 O O . ILE A 1 83 ? 3.338 15.227 -7.844 1 98.81 83 ILE A O 1
ATOM 625 N N . ARG A 1 84 ? 3.996 16.875 -6.57 1 98.88 84 ARG A N 1
ATOM 626 C CA . ARG A 1 84 ? 4.516 15.961 -5.555 1 98.88 84 ARG A CA 1
ATOM 627 C C . ARG A 1 84 ? 3.387 15.344 -4.742 1 98.88 84 ARG A C 1
ATOM 629 O O . ARG A 1 84 ? 2.301 15.922 -4.637 1 98.88 84 ARG A O 1
ATOM 636 N N . LEU A 1 85 ? 3.607 14.156 -4.254 1 98.81 85 LEU A N 1
ATOM 637 C CA . LEU A 1 85 ? 2.553 13.461 -3.529 1 98.81 85 LEU A CA 1
ATOM 638 C C . LEU A 1 85 ? 3.121 12.703 -2.332 1 98.81 85 LEU A C 1
ATOM 640 O O . LEU A 1 85 ? 4.273 12.266 -2.363 1 98.81 85 LEU A O 1
ATOM 644 N N . GLY A 1 86 ? 2.379 12.617 -1.251 1 98.44 86 GLY A N 1
ATOM 645 C CA . GLY A 1 86 ? 2.891 11.914 -0.084 1 98.44 86 GLY A CA 1
ATOM 646 C C . GLY A 1 86 ? 1.854 11.742 1.011 1 98.44 86 GLY A C 1
ATOM 647 O O . GLY A 1 86 ? 0.653 11.859 0.759 1 98.44 86 GLY A O 1
ATOM 648 N N . THR A 1 87 ? 2.299 11.242 2.113 1 98.62 87 THR A N 1
ATOM 649 C CA . THR A 1 87 ? 1.486 11.125 3.32 1 98.62 87 THR A CA 1
ATOM 650 C C . THR A 1 87 ? 1.874 12.195 4.336 1 98.62 87 THR A C 1
ATOM 652 O O . THR A 1 87 ? 3.043 12.57 4.434 1 98.62 87 THR A O 1
ATOM 655 N N . LEU A 1 88 ? 0.896 12.68 5.031 1 98.19 88 LEU A N 1
ATOM 656 C CA . LEU A 1 88 ? 1.101 13.594 6.152 1 98.19 88 LEU A CA 1
ATOM 657 C C . LEU A 1 88 ? 0.034 13.383 7.223 1 98.19 88 LEU A C 1
ATOM 659 O O . LEU A 1 88 ? -1.031 14 7.172 1 98.19 88 LEU A O 1
ATOM 663 N N . VAL A 1 89 ? 0.189 12.406 8.102 1 98.06 89 VAL A N 1
ATOM 664 C CA . VAL A 1 89 ? 1.401 11.594 8.102 1 98.06 89 VAL A CA 1
ATOM 665 C C . VAL A 1 89 ? 1.031 10.109 8.117 1 98.06 89 VAL A C 1
ATOM 667 O O . VAL A 1 89 ? -0.139 9.758 8.289 1 98.06 89 VAL A O 1
ATOM 670 N N . THR A 1 90 ? 1.982 9.234 7.848 1 98.69 90 THR A N 1
ATOM 671 C CA . THR A 1 90 ? 1.914 7.805 8.109 1 98.69 90 THR A CA 1
ATOM 672 C C . THR A 1 90 ? 2.232 7.504 9.57 1 98.69 90 THR A C 1
ATOM 674 O O . THR A 1 90 ? 3.227 7.996 10.109 1 98.69 90 THR A O 1
ATOM 677 N N . SER A 1 91 ? 1.339 6.742 10.242 1 98.19 91 SER A N 1
ATOM 678 C CA . SER A 1 91 ? 1.682 6.277 11.578 1 98.19 91 SER A CA 1
ATOM 679 C C . SER A 1 91 ? 2.781 5.223 11.531 1 98.19 91 SER A C 1
ATOM 681 O O . SER A 1 91 ? 2.646 4.207 10.852 1 98.19 91 SER A O 1
ATOM 683 N N . GLN A 1 92 ? 3.766 5.441 12.281 1 97.19 92 GLN A N 1
ATOM 684 C CA . GLN A 1 92 ? 4.918 4.547 12.227 1 97.19 92 GLN A CA 1
ATOM 685 C C . GLN A 1 92 ? 4.551 3.148 12.711 1 97.19 92 GLN A C 1
ATOM 687 O O . GLN A 1 92 ? 5.191 2.166 12.336 1 97.19 92 GLN A O 1
ATOM 692 N N . ASP A 1 93 ? 3.467 3.016 13.484 1 97.31 93 ASP A N 1
ATOM 693 C CA . ASP A 1 93 ? 3.104 1.745 14.109 1 97.31 93 ASP A CA 1
ATOM 694 C C . ASP A 1 93 ? 2.387 0.833 13.117 1 97.31 93 ASP A C 1
ATOM 696 O O . ASP A 1 93 ? 2.295 -0.377 13.336 1 97.31 93 ASP A O 1
ATOM 700 N N . TYR A 1 94 ? 1.883 1.382 12.078 1 98.06 94 TYR A N 1
ATOM 701 C CA . TYR A 1 94 ? 0.925 0.629 11.281 1 98.06 94 TYR A CA 1
ATOM 702 C C . TYR A 1 94 ? 1.641 -0.303 10.312 1 98.06 94 TYR A C 1
ATOM 704 O O . TYR A 1 94 ? 1.029 -1.219 9.75 1 98.06 94 TYR A O 1
ATOM 712 N N . ARG A 1 95 ? 2.932 -0.103 10.133 1 98 95 ARG A N 1
ATOM 713 C CA . ARG A 1 95 ? 3.678 -0.921 9.18 1 98 95 ARG A CA 1
ATOM 714 C C . ARG A 1 95 ? 5.062 -1.258 9.719 1 98 95 ARG A C 1
ATOM 716 O O . ARG A 1 95 ? 5.73 -0.406 10.312 1 98 95 ARG A O 1
ATOM 723 N N . HIS A 1 96 ? 5.43 -2.512 9.461 1 98.19 96 HIS A N 1
ATOM 724 C CA . HIS A 1 96 ? 6.824 -2.895 9.656 1 98.19 96 HIS A CA 1
ATOM 725 C C . HIS A 1 96 ? 7.762 -1.986 8.875 1 98.19 96 HIS A C 1
ATOM 727 O O . HIS A 1 96 ? 7.488 -1.657 7.715 1 98.19 96 HIS A O 1
ATOM 733 N N . PRO A 1 97 ? 8.867 -1.522 9.5 1 98.31 97 PRO A N 1
ATOM 734 C CA . PRO A 1 97 ? 9.695 -0.513 8.836 1 98.31 97 PRO A CA 1
ATOM 735 C C . PRO A 1 97 ? 10.273 -1.004 7.508 1 98.31 97 PRO A C 1
ATOM 737 O O . PRO A 1 97 ? 10.398 -0.225 6.559 1 98.31 97 PRO A O 1
ATOM 740 N N . ALA A 1 98 ? 10.664 -2.26 7.402 1 98.56 98 ALA A N 1
ATOM 741 C CA . ALA A 1 98 ? 11.164 -2.785 6.137 1 98.56 98 ALA A CA 1
ATOM 742 C C . ALA A 1 98 ? 10.094 -2.734 5.055 1 98.56 98 ALA A C 1
ATOM 744 O O . ALA A 1 98 ? 10.383 -2.4 3.902 1 98.56 98 ALA A O 1
ATOM 745 N N . LEU A 1 99 ? 8.875 -3.074 5.453 1 98.81 99 LEU A N 1
ATOM 746 C CA . LEU A 1 99 ? 7.754 -2.982 4.52 1 98.81 99 LEU A CA 1
ATOM 747 C C . LEU A 1 99 ? 7.531 -1.542 4.074 1 98.81 99 LEU A C 1
ATOM 749 O O . LEU A 1 99 ? 7.371 -1.273 2.883 1 98.81 99 LEU A O 1
ATOM 753 N N . LEU A 1 100 ? 7.57 -0.674 5.043 1 98.88 100 LEU A N 1
ATOM 754 C CA . LEU A 1 100 ? 7.359 0.736 4.73 1 98.88 100 LEU A CA 1
ATOM 755 C C . LEU A 1 100 ? 8.445 1.253 3.791 1 98.88 100 LEU A C 1
ATOM 757 O O . LEU A 1 100 ? 8.164 2.016 2.867 1 98.88 100 LEU A O 1
ATOM 761 N N . ALA A 1 101 ? 9.664 0.853 4.023 1 98.88 101 ALA A N 1
ATOM 762 C CA . ALA A 1 101 ? 10.766 1.255 3.154 1 98.88 101 ALA A CA 1
ATOM 763 C C . ALA A 1 101 ? 10.508 0.833 1.71 1 98.88 101 ALA A C 1
ATOM 765 O O . ALA A 1 101 ? 10.719 1.616 0.781 1 98.88 101 ALA A O 1
ATOM 766 N N . LYS A 1 102 ? 10.008 -0.372 1.555 1 98.81 102 LYS A N 1
ATOM 767 C CA . LYS A 1 102 ? 9.75 -0.907 0.222 1 98.81 102 LYS A CA 1
ATOM 768 C C . LYS A 1 102 ? 8.57 -0.187 -0.436 1 98.81 102 LYS A C 1
ATOM 770 O O . LYS A 1 102 ? 8.633 0.161 -1.617 1 98.81 102 LYS A O 1
ATOM 775 N N . MET A 1 103 ? 7.555 0.04 0.291 1 98.88 103 MET A N 1
ATOM 776 C CA . MET A 1 103 ? 6.379 0.736 -0.219 1 98.88 103 MET A CA 1
ATOM 777 C C . MET A 1 103 ? 6.727 2.158 -0.643 1 98.88 103 MET A C 1
ATOM 779 O O . MET A 1 103 ? 6.332 2.605 -1.721 1 98.88 103 MET A O 1
ATOM 783 N N . ALA A 1 104 ? 7.465 2.797 0.188 1 98.94 104 ALA A N 1
ATOM 784 C CA . ALA A 1 104 ? 7.844 4.176 -0.095 1 98.94 104 ALA A CA 1
ATOM 785 C C . ALA A 1 104 ? 8.766 4.254 -1.31 1 98.94 104 ALA A C 1
ATOM 787 O O . ALA A 1 104 ? 8.578 5.102 -2.184 1 98.94 104 ALA A O 1
ATOM 788 N N . ALA A 1 105 ? 9.727 3.383 -1.36 1 98.88 105 ALA A N 1
ATOM 789 C CA . ALA A 1 105 ? 10.602 3.334 -2.531 1 98.88 105 ALA A CA 1
ATOM 790 C C . ALA A 1 105 ? 9.789 3.1 -3.807 1 98.88 105 ALA A C 1
ATOM 792 O O . ALA A 1 105 ? 10.07 3.703 -4.844 1 98.88 105 ALA A O 1
ATOM 793 N N . GLN A 1 106 ? 8.836 2.264 -3.701 1 98.88 106 GLN A N 1
ATOM 794 C CA . GLN A 1 106 ? 8.047 1.923 -4.875 1 98.88 106 GLN A CA 1
ATOM 795 C C . GLN A 1 106 ? 7.215 3.115 -5.344 1 98.88 106 GLN A C 1
ATOM 797 O O . GLN A 1 106 ? 7.156 3.408 -6.539 1 98.88 106 GLN A O 1
ATOM 802 N N . VAL A 1 107 ? 6.543 3.807 -4.414 1 98.94 107 VAL A N 1
ATOM 803 C CA . VAL A 1 107 ? 5.758 4.977 -4.797 1 98.94 107 VAL A CA 1
ATOM 804 C C . VAL A 1 107 ? 6.68 6.047 -5.375 1 98.94 107 VAL A C 1
ATOM 806 O O . VAL A 1 107 ? 6.309 6.754 -6.316 1 98.94 107 VAL A O 1
ATOM 809 N N . ASP A 1 108 ? 7.867 6.168 -4.801 1 98.94 108 ASP A N 1
ATOM 810 C CA . ASP A 1 108 ? 8.852 7.098 -5.344 1 98.94 108 ASP A CA 1
ATOM 811 C C . ASP A 1 108 ? 9.195 6.746 -6.789 1 98.94 108 ASP A C 1
ATOM 813 O O . ASP A 1 108 ? 9.289 7.629 -7.645 1 98.94 108 ASP A O 1
ATOM 817 N N . ARG A 1 109 ? 9.305 5.5 -7.086 1 98.88 109 ARG A N 1
ATOM 818 C CA . ARG A 1 109 ? 9.633 5.051 -8.438 1 98.88 109 ARG A CA 1
ATOM 819 C C . ARG A 1 109 ? 8.438 5.207 -9.367 1 98.88 109 ARG A C 1
ATOM 821 O O . ARG A 1 109 ? 8.578 5.668 -10.5 1 98.88 109 ARG A O 1
ATOM 828 N N . LEU A 1 110 ? 7.23 4.859 -8.859 1 98.88 110 LEU A N 1
ATOM 829 C CA . LEU A 1 110 ? 6.02 5.008 -9.664 1 98.88 110 LEU A CA 1
ATOM 830 C C . LEU A 1 110 ? 5.812 6.461 -10.07 1 98.88 110 LEU A C 1
ATOM 832 O O . LEU A 1 110 ? 5.281 6.738 -11.148 1 98.88 110 LEU A O 1
ATOM 836 N N . SER A 1 111 ? 6.297 7.391 -9.242 1 98.88 111 SER A N 1
ATOM 837 C CA . SER A 1 111 ? 6.074 8.812 -9.469 1 98.88 111 SER A CA 1
ATOM 838 C C . SER A 1 111 ? 7.312 9.477 -10.062 1 98.88 111 SER A C 1
ATOM 840 O O . SER A 1 111 ? 7.312 10.688 -10.32 1 98.88 111 SER A O 1
ATOM 842 N N . ASP A 1 112 ? 8.352 8.711 -10.258 1 98.62 112 ASP A N 1
ATOM 843 C CA . ASP A 1 112 ? 9.625 9.195 -10.797 1 98.62 112 ASP A CA 1
ATOM 844 C C . ASP A 1 112 ? 10.211 10.297 -9.914 1 98.62 112 ASP A C 1
ATOM 846 O O . ASP A 1 112 ? 10.555 11.375 -10.398 1 98.62 112 ASP A O 1
ATOM 850 N N . GLY A 1 113 ? 10.18 10.047 -8.609 1 98.81 113 GLY A N 1
ATOM 851 C CA . GLY A 1 113 ? 10.906 10.891 -7.664 1 98.81 113 GLY A CA 1
ATOM 852 C C . GLY A 1 113 ? 10.062 12.008 -7.09 1 98.81 113 GLY A C 1
ATOM 853 O O . GLY A 1 113 ? 10.57 13.094 -6.793 1 98.81 113 GLY A O 1
ATOM 854 N N . ARG A 1 114 ? 8.789 11.836 -6.867 1 98.88 114 ARG A N 1
ATOM 855 C CA . ARG A 1 114 ? 7.93 12.922 -6.406 1 98.88 114 ARG A CA 1
ATOM 856 C C . ARG A 1 114 ? 7.434 12.664 -4.988 1 98.88 114 ARG A C 1
ATOM 858 O O . ARG A 1 114 ? 6.668 13.453 -4.438 1 98.88 114 ARG A O 1
ATOM 865 N N . LEU A 1 115 ? 7.906 11.562 -4.332 1 98.94 115 LEU A N 1
ATOM 866 C CA . LEU A 1 115 ? 7.359 11.172 -3.035 1 98.94 115 LEU A CA 1
ATOM 867 C C . LEU A 1 115 ? 7.863 12.102 -1.934 1 98.94 115 LEU A C 1
ATOM 869 O O . LEU A 1 115 ? 9.047 12.43 -1.886 1 98.94 115 LEU A O 1
ATOM 873 N N . GLU A 1 116 ? 6.934 12.57 -1.054 1 98.81 116 GLU A N 1
ATOM 874 C CA . GLU A 1 116 ? 7.176 13.172 0.252 1 98.81 116 GLU A CA 1
ATOM 875 C C . GLU A 1 116 ? 6.633 12.297 1.376 1 98.81 116 GLU A C 1
ATOM 877 O O . GLU A 1 116 ? 5.422 12.094 1.487 1 98.81 116 GLU A O 1
ATOM 882 N N . LEU A 1 117 ? 7.535 11.844 2.217 1 98.88 117 LEU A N 1
ATOM 883 C CA . LEU A 1 117 ? 7.102 10.875 3.223 1 98.88 117 LEU A CA 1
ATOM 884 C C . LEU A 1 117 ? 6.922 11.555 4.578 1 98.88 117 LEU A C 1
ATOM 886 O O . LEU A 1 117 ? 7.902 11.898 5.238 1 98.88 117 LEU A O 1
ATOM 890 N N . GLY A 1 118 ? 5.711 11.734 4.973 1 98.88 118 GLY A N 1
ATOM 891 C CA . GLY A 1 118 ? 5.422 12.188 6.324 1 98.88 118 GLY A CA 1
ATOM 892 C C . GLY A 1 118 ? 5.16 11.047 7.293 1 98.88 118 GLY A C 1
ATOM 893 O O . GLY A 1 118 ? 4.371 10.141 7 1 98.88 118 GLY A O 1
ATOM 894 N N . LEU A 1 119 ? 5.82 11.125 8.445 1 98.88 119 LEU A N 1
ATOM 895 C CA . LEU A 1 119 ? 5.691 10.117 9.492 1 98.88 119 LEU A CA 1
ATOM 896 C C . LEU A 1 119 ? 5.277 10.758 10.812 1 98.88 119 LEU A C 1
ATOM 898 O O . LEU A 1 119 ? 5.605 11.914 11.078 1 98.88 119 LEU A O 1
ATOM 902 N N . GLY A 1 120 ? 4.605 10.016 11.609 1 98.69 120 GLY A N 1
ATOM 903 C CA . GLY A 1 120 ? 4.219 10.453 12.938 1 98.69 120 GLY A CA 1
ATOM 904 C C . GLY A 1 120 ? 4.16 9.312 13.945 1 98.69 120 GLY A C 1
ATOM 905 O O . GLY A 1 120 ? 4.211 8.141 13.57 1 98.69 120 GLY A O 1
ATOM 906 N N . GLY A 1 121 ? 4.035 9.672 15.219 1 97.88 121 GLY A N 1
ATOM 907 C CA . GLY A 1 121 ? 4.039 8.703 16.297 1 97.88 121 GLY A CA 1
ATOM 908 C C . GLY A 1 121 ? 2.66 8.148 16.609 1 97.88 121 GLY A C 1
ATOM 909 O O . GLY A 1 121 ? 2.521 7.242 17.438 1 97.88 121 GLY A O 1
ATOM 910 N N . GLY A 1 122 ? 1.697 8.641 15.891 1 96.12 122 GLY A N 1
ATOM 911 C CA . GLY A 1 122 ? 0.339 8.227 16.203 1 96.12 122 GLY A CA 1
ATOM 912 C C . GLY A 1 122 ? -0.236 8.938 17.406 1 96.12 122 GLY A C 1
ATOM 913 O O . GLY A 1 122 ? 0.494 9.266 18.344 1 96.12 122 GLY A O 1
ATOM 914 N N . TRP A 1 123 ? -1.633 9.195 17.406 1 95.12 123 TRP A N 1
ATOM 915 C CA . TRP A 1 123 ? -2.223 9.969 18.484 1 95.12 123 TRP A CA 1
ATOM 916 C C . TRP A 1 123 ? -3.607 9.445 18.844 1 95.12 123 TRP A C 1
ATOM 918 O O . TRP A 1 123 ? -4.156 9.781 19.906 1 95.12 123 TRP A O 1
ATOM 928 N N . TYR A 1 124 ? -4.227 8.68 17.938 1 96.5 124 TYR A N 1
ATOM 929 C CA . TYR A 1 124 ? -5.641 8.328 18.031 1 96.5 124 TYR A CA 1
ATOM 930 C C . TYR A 1 124 ? -5.824 6.957 18.656 1 96.5 124 TYR A C 1
ATOM 932 O O . TYR A 1 124 ? -6.082 5.973 17.969 1 96.5 124 TYR A O 1
ATOM 940 N N . ALA A 1 125 ? -5.875 6.898 20.031 1 96.88 125 ALA A N 1
ATOM 941 C CA . ALA A 1 125 ? -5.859 5.664 20.812 1 96.88 125 ALA A CA 1
ATOM 942 C C . ALA A 1 125 ? -7.031 4.762 20.438 1 96.88 125 ALA A C 1
ATOM 944 O O . ALA A 1 125 ? -6.863 3.553 20.266 1 96.88 125 ALA A O 1
ATOM 945 N N . ASP A 1 126 ? -8.203 5.348 20.266 1 96.06 126 ASP A N 1
ATOM 946 C CA . ASP A 1 126 ? -9.391 4.566 19.953 1 96.06 126 ASP A CA 1
ATOM 947 C C . ASP A 1 126 ? -9.211 3.799 18.641 1 96.06 126 ASP A C 1
ATOM 949 O O . ASP A 1 126 ? -9.68 2.664 18.516 1 96.06 126 ASP A O 1
ATOM 953 N N . GLU A 1 127 ? -8.586 4.434 17.688 1 97.44 127 GLU A N 1
ATOM 954 C CA . GLU A 1 127 ? -8.32 3.795 16.406 1 97.44 127 GLU A CA 1
ATOM 955 C C . GLU A 1 127 ? -7.336 2.641 16.562 1 97.44 127 GLU A C 1
ATOM 957 O O . GLU A 1 127 ? -7.551 1.561 16 1 97.44 127 GLU A O 1
ATOM 962 N N . TYR A 1 128 ? -6.297 2.803 17.344 1 97.69 128 TYR A N 1
ATOM 963 C CA . TYR A 1 128 ? -5.332 1.738 17.594 1 97.69 128 TYR A CA 1
ATOM 964 C C . TYR A 1 128 ? -6.016 0.514 18.188 1 97.69 128 TYR A C 1
ATOM 966 O O . TYR A 1 128 ? -5.91 -0.589 17.656 1 97.69 128 TYR A O 1
ATOM 974 N N . GLU A 1 129 ? -6.75 0.757 19.203 1 96.56 129 GLU A N 1
ATOM 975 C CA . GLU A 1 129 ? -7.387 -0.332 19.938 1 96.56 129 GLU A CA 1
ATOM 976 C C . GLU A 1 129 ? -8.43 -1.04 19.078 1 96.56 129 GLU A C 1
ATOM 978 O O . GLU A 1 129 ? -8.492 -2.271 19.047 1 96.56 129 GLU A O 1
ATOM 983 N N . ARG A 1 130 ? -9.172 -0.313 18.328 1 98 130 ARG A N 1
ATOM 984 C CA . ARG A 1 130 ? -10.242 -0.859 17.5 1 98 130 ARG A CA 1
ATOM 985 C C . ARG A 1 130 ? -9.68 -1.811 16.438 1 98 130 ARG A C 1
ATOM 987 O O . ARG A 1 130 ? -10.297 -2.836 16.141 1 98 130 ARG A O 1
ATOM 994 N N . PHE A 1 131 ? -8.492 -1.491 15.961 1 98.31 131 PHE A N 1
ATOM 995 C CA . PHE A 1 131 ? -7.988 -2.238 14.812 1 98.31 131 PHE A CA 1
ATOM 996 C C . PHE A 1 131 ? -6.805 -3.109 15.211 1 98.31 131 PHE A C 1
ATOM 998 O O . PHE A 1 131 ? -6.051 -3.574 14.352 1 98.31 131 PHE A O 1
ATOM 1005 N N . GLY A 1 132 ? -6.625 -3.311 16.453 1 97.94 132 GLY A N 1
ATOM 1006 C CA . GLY A 1 132 ? -5.742 -4.355 16.953 1 97.94 132 GLY A CA 1
ATOM 1007 C C . GLY A 1 132 ? -4.293 -3.92 17.031 1 97.94 132 GLY 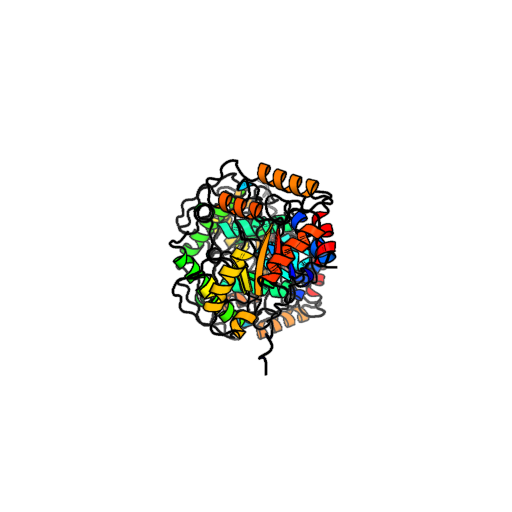A C 1
ATOM 1008 O O . GLY A 1 132 ? -3.385 -4.75 16.953 1 97.94 132 GLY A O 1
ATOM 1009 N N . TYR A 1 133 ? -4.023 -2.643 17.125 1 97.81 133 TYR A N 1
ATOM 1010 C CA . TYR A 1 133 ? -2.686 -2.109 17.344 1 97.81 133 TYR A CA 1
ATOM 1011 C C . TYR A 1 133 ? -2.492 -1.698 18.797 1 97.81 133 TYR A C 1
ATOM 1013 O O . TYR A 1 133 ? -3.42 -1.192 19.438 1 97.81 133 TYR A O 1
ATOM 1021 N N . GLU A 1 134 ? -1.316 -1.858 19.328 1 96.44 134 GLU A N 1
ATOM 1022 C CA . GLU A 1 134 ? -1.009 -1.423 20.688 1 96.44 134 GLU A CA 1
ATOM 1023 C C . GLU A 1 134 ? -0.756 0.081 20.75 1 96.44 134 GLU A C 1
ATOM 1025 O O . GLU A 1 134 ? 0.126 0.593 20.062 1 96.44 134 GLU A O 1
ATOM 1030 N N . PHE A 1 135 ? -1.553 0.726 21.547 1 97.62 135 PHE A N 1
ATOM 1031 C CA . PHE A 1 135 ? -1.312 2.145 21.781 1 97.62 135 PHE A CA 1
ATOM 1032 C C . PHE A 1 135 ? -0.387 2.34 22.984 1 97.62 135 PHE A C 1
ATOM 1034 O O . PHE A 1 135 ? -0.847 2.422 24.125 1 97.62 135 PHE A O 1
ATOM 1041 N N . ARG A 1 136 ? 0.864 2.553 22.672 1 97.19 136 ARG A N 1
ATOM 1042 C CA . ARG A 1 136 ? 1.879 2.598 23.719 1 97.19 136 ARG A CA 1
ATOM 1043 C C . ARG A 1 136 ? 1.906 3.967 24.406 1 97.19 136 ARG A C 1
ATOM 1045 O O . ARG A 1 136 ? 1.839 4.996 23.719 1 97.19 136 ARG A O 1
ATOM 1052 N N . GLU A 1 137 ? 2.023 3.939 25.656 1 96.69 137 GLU A N 1
ATOM 1053 C CA . GLU A 1 137 ? 2.139 5.129 26.484 1 96.69 137 GLU A CA 1
ATOM 1054 C C . GLU A 1 137 ? 3.369 5.051 27.391 1 96.69 137 GLU A C 1
ATOM 1056 O O . GLU A 1 137 ? 3.818 3.961 27.75 1 96.69 137 GLU A O 1
ATOM 1061 N N . PRO A 1 138 ? 3.928 6.133 27.859 1 96.94 138 PRO A N 1
ATOM 1062 C CA . PRO A 1 138 ? 3.584 7.492 27.422 1 96.94 138 PRO A CA 1
ATOM 1063 C C . PRO A 1 138 ? 3.969 7.77 25.984 1 96.94 138 PRO A C 1
ATOM 1065 O O . PRO A 1 138 ? 4.617 6.938 25.344 1 96.94 138 PRO A O 1
ATOM 1068 N N . PRO A 1 139 ? 3.637 8.945 25.391 1 96.69 139 PRO A N 1
ATOM 1069 C CA . PRO A 1 139 ? 3.91 9.266 23.984 1 96.69 139 PRO A CA 1
ATOM 1070 C C . PRO A 1 139 ? 5.379 9.078 23.609 1 96.69 139 PRO A C 1
ATOM 1072 O O . PRO A 1 139 ? 5.688 8.719 22.469 1 96.69 139 PRO A O 1
ATOM 1075 N N . ALA A 1 140 ? 6.238 9.219 24.531 1 97.38 140 ALA A N 1
ATOM 1076 C CA . ALA A 1 140 ? 7.672 9.07 24.297 1 97.38 140 ALA A CA 1
ATOM 1077 C C . ALA A 1 140 ? 7.988 7.688 23.734 1 97.38 140 ALA A C 1
ATOM 1079 O O . ALA A 1 140 ? 8.906 7.539 22.922 1 97.38 140 ALA A O 1
ATOM 1080 N N . GLU A 1 141 ? 7.281 6.688 24.188 1 97.62 141 GLU A N 1
ATOM 1081 C CA . GLU A 1 141 ? 7.504 5.328 23.703 1 97.62 141 GLU A CA 1
ATOM 1082 C C . GLU A 1 141 ? 7.223 5.219 22.203 1 97.62 141 GLU A C 1
ATOM 1084 O O . GLU A 1 141 ? 7.996 4.609 21.469 1 97.62 141 GLU A O 1
ATOM 1089 N N . ARG A 1 142 ? 6.141 5.836 21.75 1 98.25 142 ARG A N 1
ATOM 1090 C CA . ARG A 1 142 ? 5.801 5.828 20.328 1 98.25 142 ARG A CA 1
ATOM 1091 C C . ARG A 1 142 ? 6.773 6.688 19.531 1 98.25 142 ARG A C 1
ATOM 1093 O O . ARG A 1 142 ? 7.117 6.352 18.391 1 98.25 142 ARG A O 1
ATOM 1100 N N . LEU A 1 143 ? 7.27 7.75 20.141 1 98.62 143 LEU A N 1
ATOM 1101 C CA . LEU A 1 143 ? 8.18 8.656 19.453 1 98.62 143 LEU A CA 1
ATOM 1102 C C . LEU A 1 143 ? 9.562 8.023 19.297 1 98.62 143 LEU A C 1
ATOM 1104 O O . LEU A 1 143 ? 10.258 8.266 18.312 1 98.62 143 LEU A O 1
ATOM 1108 N N . ARG A 1 144 ? 9.984 7.242 20.266 1 98.5 144 ARG A N 1
ATOM 1109 C CA . ARG A 1 144 ? 11.242 6.516 20.125 1 98.5 144 ARG A CA 1
ATOM 1110 C C . ARG A 1 144 ? 11.172 5.5 18.984 1 98.5 144 ARG A C 1
ATOM 1112 O O . ARG A 1 144 ? 12.133 5.328 18.234 1 98.5 144 ARG A O 1
ATOM 1119 N N . ARG A 1 145 ? 10.055 4.859 18.891 1 98.56 145 ARG A N 1
ATOM 1120 C CA . ARG A 1 145 ? 9.828 3.926 17.797 1 98.56 145 ARG A CA 1
ATOM 1121 C C . ARG A 1 145 ? 9.812 4.652 16.453 1 98.56 145 ARG A C 1
ATOM 1123 O O . ARG A 1 145 ? 10.336 4.145 15.461 1 98.56 145 ARG A O 1
ATOM 1130 N N . LEU A 1 146 ? 9.242 5.84 16.406 1 98.75 146 LEU A N 1
ATOM 1131 C CA . LEU A 1 146 ? 9.25 6.684 15.219 1 98.75 146 LEU A CA 1
ATOM 1132 C C . LEU A 1 146 ? 10.68 7 14.789 1 98.75 146 LEU A C 1
ATOM 1134 O O . LEU A 1 146 ? 11.023 6.855 13.617 1 98.75 146 LEU A O 1
ATOM 1138 N N . ALA A 1 147 ? 11.477 7.402 15.719 1 98.75 147 ALA A N 1
ATOM 1139 C CA . ALA A 1 147 ? 12.867 7.73 15.422 1 98.75 147 ALA A CA 1
ATOM 1140 C C . ALA A 1 147 ? 13.609 6.523 14.852 1 98.75 147 ALA A C 1
ATOM 1142 O O . ALA A 1 147 ? 14.328 6.637 13.859 1 98.75 147 ALA A O 1
ATOM 1143 N N . GLU A 1 148 ? 13.414 5.406 15.508 1 98.75 148 GLU A N 1
ATOM 1144 C CA . GLU A 1 148 ? 14.055 4.18 15.055 1 98.75 148 GLU A CA 1
ATOM 1145 C C . GLU A 1 148 ? 13.57 3.785 13.664 1 98.75 148 GLU A C 1
ATOM 1147 O O . GLU A 1 148 ? 14.352 3.299 12.844 1 98.75 148 GLU A O 1
ATOM 1152 N N . THR A 1 149 ? 12.297 3.969 13.344 1 98.81 149 THR A N 1
ATOM 1153 C CA . THR A 1 149 ? 11.758 3.727 12.008 1 98.81 149 THR A CA 1
ATOM 1154 C C . THR A 1 149 ? 12.461 4.594 10.977 1 98.81 149 THR A C 1
ATOM 1156 O O . THR A 1 149 ? 12.875 4.105 9.922 1 98.81 149 THR A O 1
ATOM 1159 N N . VAL A 1 150 ? 12.633 5.867 11.258 1 98.88 150 VAL A N 1
ATOM 1160 C CA . VAL A 1 150 ? 13.305 6.785 10.344 1 98.88 150 VAL A CA 1
ATOM 1161 C C . VAL A 1 150 ? 14.727 6.301 10.07 1 98.88 150 VAL A C 1
ATOM 1163 O O . VAL A 1 150 ? 15.172 6.277 8.922 1 98.88 150 VAL A O 1
ATOM 1166 N N . GLU A 1 151 ? 15.398 5.836 11.078 1 98.75 151 GLU A N 1
ATOM 1167 C CA . GLU A 1 151 ? 16.766 5.332 10.938 1 98.75 151 GLU A CA 1
ATOM 1168 C C . GLU A 1 151 ? 16.812 4.113 10.023 1 98.75 151 GLU A C 1
ATOM 1170 O O . GLU A 1 151 ? 17.688 4.012 9.164 1 98.75 151 GLU A O 1
ATOM 1175 N N . ILE A 1 152 ? 15.875 3.248 10.234 1 98.81 152 ILE A N 1
ATOM 1176 C CA . ILE A 1 152 ? 15.836 2.031 9.43 1 98.81 152 ILE A CA 1
ATOM 1177 C C . ILE A 1 152 ? 15.547 2.387 7.973 1 98.81 152 ILE A C 1
ATOM 1179 O O . ILE A 1 152 ? 16.188 1.859 7.062 1 98.81 152 ILE A O 1
ATOM 1183 N N . LEU A 1 153 ? 14.609 3.301 7.703 1 98.88 153 LEU A N 1
ATOM 1184 C CA . LEU A 1 153 ? 14.297 3.725 6.34 1 98.88 153 LEU A CA 1
ATOM 1185 C C . LEU A 1 153 ? 15.531 4.316 5.664 1 98.88 153 LEU A C 1
ATOM 1187 O O . LEU A 1 153 ? 15.891 3.91 4.555 1 98.88 153 LEU A O 1
ATOM 1191 N N . GLN A 1 154 ? 16.172 5.227 6.332 1 98.81 154 GLN A N 1
ATOM 1192 C CA . GLN A 1 154 ? 17.359 5.855 5.781 1 98.81 154 GLN A CA 1
ATOM 1193 C C . GLN A 1 154 ? 18.469 4.832 5.551 1 98.81 154 GLN A C 1
ATOM 1195 O O . GLN A 1 154 ? 19.141 4.855 4.516 1 98.81 154 GLN A O 1
ATOM 1200 N N . GLY A 1 155 ? 18.641 3.926 6.527 1 98.69 155 GLY A N 1
ATOM 1201 C CA . GLY A 1 155 ? 19.641 2.873 6.379 1 98.69 155 GLY A CA 1
ATOM 1202 C C . GLY A 1 155 ? 19.422 2.006 5.156 1 98.69 155 GLY A C 1
ATOM 1203 O O . GLY A 1 155 ? 20.359 1.721 4.41 1 98.69 155 GLY A O 1
ATOM 1204 N N . LEU A 1 156 ? 18.188 1.638 4.934 1 98.81 156 LEU A N 1
ATOM 1205 C CA . LEU A 1 156 ? 17.844 0.752 3.828 1 98.81 156 LEU A CA 1
ATOM 1206 C C . LEU A 1 156 ? 17.984 1.476 2.492 1 98.81 156 LEU A C 1
ATOM 1208 O O . LEU A 1 156 ? 18.297 0.855 1.475 1 98.81 156 LEU A O 1
ATOM 1212 N N . TRP A 1 157 ? 17.766 2.789 2.443 1 98.81 157 TRP A N 1
ATOM 1213 C CA . TRP A 1 157 ? 17.734 3.529 1.187 1 98.81 157 TRP A CA 1
ATOM 1214 C C . TRP A 1 157 ? 19.109 4.035 0.805 1 98.81 157 TRP A C 1
ATOM 1216 O O . TRP A 1 157 ? 19.391 4.301 -0.369 1 98.81 157 TRP A O 1
ATOM 1226 N N . THR A 1 158 ? 20.031 4.148 1.772 1 98.19 158 THR A N 1
ATOM 1227 C CA . THR A 1 158 ? 21.266 4.871 1.479 1 98.19 158 THR A CA 1
ATOM 1228 C C . THR A 1 158 ? 22.469 3.934 1.551 1 98.19 158 THR A C 1
ATOM 1230 O O . THR A 1 158 ? 23.594 4.324 1.207 1 98.19 158 THR A O 1
ATOM 1233 N N . ASN A 1 159 ? 22.219 2.682 1.987 1 98 159 ASN A N 1
ATOM 1234 C CA . ASN A 1 159 ? 23.297 1.699 2.039 1 98 159 ASN A CA 1
ATOM 1235 C C . ASN A 1 159 ? 23.047 0.548 1.066 1 98 159 ASN A C 1
ATOM 1237 O O . ASN A 1 159 ? 21.906 0.198 0.788 1 98 159 ASN A O 1
ATOM 1241 N N . GLU A 1 160 ? 24.109 -0.017 0.589 1 96.94 160 GLU A N 1
ATOM 1242 C CA . GLU A 1 160 ? 24 -1.216 -0.237 1 96.94 160 GLU A CA 1
ATOM 1243 C C . GLU A 1 160 ? 23.406 -2.377 0.554 1 96.94 160 GLU A C 1
ATOM 1245 O O . GLU A 1 160 ? 22.578 -3.125 0.037 1 96.94 160 GLU A O 1
ATOM 1250 N N . THR A 1 161 ? 23.922 -2.539 1.748 1 97.75 161 THR A N 1
ATOM 1251 C CA . THR A 1 161 ? 23.438 -3.49 2.742 1 97.75 161 THR A CA 1
ATOM 1252 C C . THR A 1 161 ? 23.312 -2.826 4.109 1 97.75 161 THR A C 1
ATOM 1254 O O . THR A 1 161 ? 24.141 -1.992 4.48 1 97.75 161 THR A O 1
ATOM 1257 N N . TYR A 1 162 ? 22.281 -3.172 4.809 1 98.44 162 TYR A N 1
ATOM 1258 C CA . TYR A 1 162 ? 22.016 -2.52 6.086 1 98.44 162 TYR A CA 1
ATOM 1259 C C . TYR A 1 162 ? 21.594 -3.537 7.145 1 98.44 162 TYR A C 1
ATOM 1261 O O . TYR A 1 162 ? 20.656 -4.316 6.934 1 98.44 162 TYR A O 1
ATOM 1269 N N . SER A 1 163 ? 22.281 -3.602 8.234 1 98.69 163 SER A N 1
ATOM 1270 C CA . SER A 1 163 ? 21.906 -4.379 9.406 1 98.69 163 SER A CA 1
ATOM 1271 C C . SER A 1 163 ? 21.484 -3.473 10.562 1 98.69 163 SER A C 1
ATOM 1273 O O . SER A 1 163 ? 22.031 -2.381 10.727 1 98.69 163 SER A O 1
ATOM 1275 N N . HIS A 1 164 ? 20.531 -3.875 11.25 1 98.31 164 HIS A N 1
ATOM 1276 C CA . HIS A 1 164 ? 19.969 -3.123 12.359 1 98.31 164 HIS A CA 1
ATOM 1277 C C . HIS A 1 164 ? 19.594 -4.047 13.516 1 98.31 164 HIS A C 1
ATOM 1279 O O . HIS A 1 164 ? 18.922 -5.062 13.312 1 98.31 164 HIS A O 1
ATOM 1285 N N . ALA A 1 165 ? 20.047 -3.695 14.664 1 97.75 165 ALA A N 1
ATOM 1286 C CA . ALA A 1 165 ? 19.609 -4.363 15.883 1 97.75 165 ALA A CA 1
ATOM 1287 C C . ALA A 1 165 ? 18.516 -3.557 16.594 1 97.75 165 ALA A C 1
ATOM 1289 O O . ALA A 1 165 ? 18.781 -2.471 17.109 1 97.75 165 ALA A O 1
ATOM 1290 N N . GLY A 1 166 ? 17.375 -4.176 16.594 1 96.38 166 GLY A N 1
ATOM 1291 C CA . GLY A 1 166 ? 16.25 -3.449 17.141 1 96.38 166 GLY A CA 1
ATOM 1292 C C . GLY A 1 166 ? 16.438 -3.039 18.578 1 96.38 166 GLY A C 1
ATOM 1293 O O . GLY A 1 166 ? 17.031 -3.785 19.375 1 96.38 166 GLY A O 1
ATOM 1294 N N . ASP A 1 167 ? 15.922 -1.849 18.969 1 96.25 167 ASP A N 1
ATOM 1295 C CA . ASP A 1 167 ? 15.875 -1.336 20.328 1 96.25 167 ASP A CA 1
ATOM 1296 C C . ASP A 1 167 ? 14.43 -1.174 20.812 1 96.25 167 ASP A C 1
ATOM 1298 O O . ASP A 1 167 ? 13.852 -2.1 21.375 1 96.25 167 ASP A O 1
ATOM 1302 N N . HIS A 1 168 ? 13.789 -0.154 20.312 1 96.88 168 HIS A N 1
ATOM 1303 C CA . HIS A 1 168 ? 12.406 0.117 20.703 1 96.88 168 HIS A CA 1
ATOM 1304 C C . HIS A 1 168 ? 11.438 -0.711 19.875 1 96.88 168 HIS A C 1
ATOM 1306 O O . HIS A 1 168 ? 10.391 -1.129 20.375 1 96.88 168 HIS A O 1
ATOM 1312 N N . LEU A 1 169 ? 11.68 -0.994 18.578 1 96.75 169 LEU A N 1
ATOM 1313 C CA . LEU A 1 169 ? 10.828 -1.762 17.672 1 96.75 169 LEU A CA 1
ATOM 1314 C C . LEU A 1 169 ? 11.055 -3.26 17.859 1 96.75 169 LEU A C 1
ATOM 1316 O O . LEU A 1 169 ? 10.219 -4.07 17.438 1 96.75 169 LEU A O 1
ATOM 1320 N N . GLU A 1 170 ? 12.133 -3.664 18.359 1 94.81 170 GLU A N 1
ATOM 1321 C CA . GLU A 1 170 ? 12.523 -5.066 18.484 1 94.81 170 GLU A CA 1
ATOM 1322 C C . GLU A 1 170 ? 12.492 -5.773 17.141 1 94.81 170 GLU A C 1
ATOM 1324 O O . GLU A 1 170 ? 11.906 -6.852 17.016 1 94.81 170 GLU A O 1
ATOM 1329 N N . ILE A 1 171 ? 12.992 -5.238 16.109 1 96.31 171 ILE A N 1
ATOM 1330 C CA . ILE A 1 171 ? 13.133 -5.742 14.75 1 96.31 171 ILE A CA 1
ATOM 1331 C C . ILE A 1 171 ? 14.609 -5.797 14.367 1 96.31 171 ILE A C 1
ATOM 1333 O O . ILE A 1 171 ? 15.312 -4.785 14.438 1 96.31 171 ILE A O 1
ATOM 1337 N N . ASP A 1 172 ? 15.07 -6.953 14.062 1 97.75 172 ASP A N 1
ATOM 1338 C CA . ASP A 1 172 ? 16.453 -7.121 13.617 1 97.75 172 ASP A CA 1
ATOM 1339 C C . ASP A 1 172 ? 16.516 -7.324 12.109 1 97.75 172 ASP A C 1
ATOM 1341 O O . ASP A 1 172 ? 15.82 -8.18 11.562 1 97.75 172 ASP A O 1
ATOM 1345 N N . LEU A 1 173 ? 17.203 -6.531 11.461 1 98.44 173 LEU A N 1
ATOM 1346 C CA . LEU A 1 173 ? 17.547 -6.707 10.055 1 98.44 173 LEU A CA 1
ATOM 1347 C C . LEU A 1 173 ? 18.969 -7.25 9.898 1 98.44 173 LEU A C 1
ATOM 1349 O O . LEU A 1 173 ? 19.875 -6.836 10.617 1 98.44 173 LEU A O 1
ATOM 1353 N N . GLU A 1 174 ? 19.141 -8.219 9.055 1 97.88 174 GLU A N 1
ATOM 1354 C CA . GLU A 1 174 ? 20.453 -8.797 8.797 1 97.88 174 GLU A CA 1
ATOM 1355 C C . GLU A 1 174 ? 20.812 -8.711 7.312 1 97.88 174 GLU A C 1
ATOM 1357 O O . GLU A 1 174 ? 20.266 -9.438 6.488 1 97.88 174 GLU A O 1
ATOM 1362 N N . ASP A 1 175 ? 21.734 -7.902 7.051 1 97.94 175 ASP A N 1
ATOM 1363 C CA . ASP A 1 175 ? 22.219 -7.707 5.688 1 97.94 175 ASP A CA 1
ATOM 1364 C C . ASP A 1 175 ? 21.047 -7.418 4.734 1 97.94 175 ASP A C 1
ATOM 1366 O O . ASP A 1 175 ? 20.984 -7.988 3.646 1 97.94 175 ASP A O 1
ATOM 1370 N N . ALA A 1 176 ? 20.156 -6.621 5.211 1 98.62 176 ALA A N 1
ATOM 1371 C CA . ALA A 1 176 ? 18.984 -6.262 4.422 1 98.62 176 ALA A CA 1
ATOM 1372 C C . ALA A 1 176 ? 19.328 -5.234 3.348 1 98.62 176 ALA A C 1
ATOM 1374 O O . ALA A 1 176 ? 20.438 -4.672 3.357 1 98.62 176 ALA A O 1
ATOM 1375 N N . PHE A 1 177 ? 18.5 -5.156 2.381 1 98.56 177 PHE A N 1
ATOM 1376 C CA . PHE A 1 177 ? 18.672 -4.184 1.309 1 98.56 177 PHE A CA 1
ATOM 1377 C C . PHE A 1 177 ? 17.328 -3.783 0.715 1 98.56 177 PHE A C 1
ATOM 1379 O O . PHE A 1 177 ? 16.328 -4.473 0.916 1 98.56 177 PHE A O 1
ATOM 1386 N N . CYS A 1 178 ? 17.281 -2.641 0.162 1 98.5 178 CYS A N 1
ATOM 1387 C CA . CYS A 1 178 ? 16.109 -2.176 -0.551 1 98.5 178 CYS A CA 1
ATOM 1388 C C . CYS A 1 178 ? 1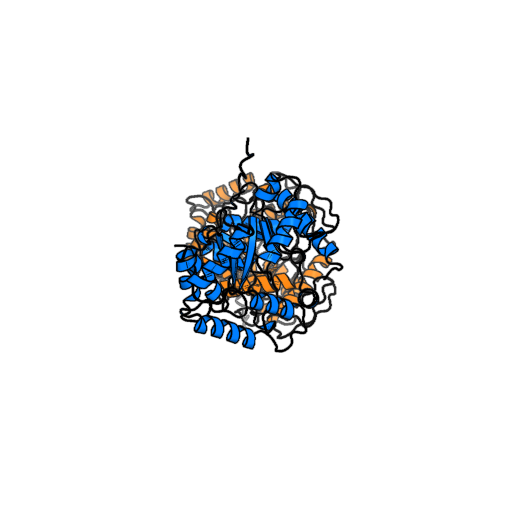6.391 -2.029 -2.041 1 98.5 178 CYS A C 1
ATOM 1390 O O . CYS A 1 178 ? 17.094 -1.108 -2.455 1 98.5 178 CYS A O 1
ATOM 1392 N N . GLU A 1 179 ? 15.867 -2.982 -2.83 1 98.25 179 GLU A N 1
ATOM 1393 C CA . GLU A 1 179 ? 15.992 -2.938 -4.285 1 98.25 179 GLU A CA 1
ATOM 1394 C C . GLU A 1 179 ? 14.641 -3.152 -4.961 1 98.25 179 GLU A C 1
ATOM 1396 O O . GLU A 1 179 ? 13.93 -4.105 -4.641 1 98.25 179 GLU A O 1
ATOM 1401 N N . PRO A 1 180 ? 14.297 -2.35 -5.922 1 97.69 180 PRO A N 1
ATOM 1402 C CA . PRO A 1 180 ? 15.047 -1.172 -6.367 1 97.69 180 PRO A CA 1
ATOM 1403 C C . PRO A 1 180 ? 15.07 -0.057 -5.324 1 97.69 180 PRO A C 1
ATOM 1405 O O . PRO A 1 180 ? 14.156 0.046 -4.504 1 97.69 180 PRO A O 1
ATOM 1408 N N . GLN A 1 181 ? 16.031 0.729 -5.34 1 97.75 181 GLN A N 1
ATOM 1409 C CA . GLN A 1 181 ? 16.156 1.904 -4.48 1 97.75 181 GLN A CA 1
ATOM 1410 C C . GLN A 1 181 ? 15.227 3.023 -4.949 1 97.75 181 GLN A C 1
ATOM 1412 O O . GLN A 1 181 ? 14.766 3.018 -6.094 1 97.75 181 GLN A O 1
ATOM 1417 N N . PRO A 1 182 ? 14.938 3.982 -4.047 1 98.38 182 PRO A N 1
ATOM 1418 C CA . PRO A 1 182 ? 14.18 5.148 -4.512 1 98.38 182 PRO A CA 1
ATOM 1419 C C . PRO A 1 182 ? 14.906 5.922 -5.613 1 98.38 182 PRO A C 1
ATOM 1421 O O . PRO A 1 182 ? 16.125 5.77 -5.777 1 98.38 182 PRO A O 1
ATOM 1424 N N . VAL A 1 183 ? 14.164 6.695 -6.379 1 98.56 183 VAL A N 1
ATOM 1425 C CA . VAL A 1 183 ? 14.695 7.555 -7.43 1 98.56 183 VAL A CA 1
ATOM 1426 C C . VAL A 1 183 ? 15.453 8.727 -6.805 1 98.56 183 VAL A C 1
ATOM 1428 O O . VAL A 1 183 ? 16.547 9.07 -7.254 1 98.56 183 VAL A O 1
ATOM 1431 N N . GLN A 1 184 ? 14.898 9.258 -5.77 1 98.75 184 GLN A N 1
ATOM 1432 C CA . GLN A 1 184 ? 15.453 10.461 -5.148 1 98.75 184 GLN A CA 1
ATOM 1433 C C . GLN A 1 184 ? 16.719 10.133 -4.359 1 98.75 184 GLN A C 1
ATOM 1435 O O . GLN A 1 184 ? 16.797 9.102 -3.686 1 98.75 184 GLN A O 1
ATOM 1440 N N . ASP A 1 185 ? 17.594 10.938 -4.477 1 97.62 185 ASP A N 1
ATOM 1441 C CA . ASP A 1 185 ? 18.875 10.836 -3.787 1 97.62 185 ASP A CA 1
ATOM 1442 C C . ASP A 1 185 ? 19.031 11.953 -2.764 1 97.62 185 ASP A C 1
ATOM 1444 O O . ASP A 1 185 ? 18.828 13.133 -3.082 1 97.62 185 ASP A O 1
ATOM 1448 N N . PRO A 1 186 ? 19.484 11.766 -1.621 1 97.75 186 PRO A N 1
ATOM 1449 C CA . PRO A 1 186 ? 19.844 10.469 -1.046 1 97.75 186 PRO A CA 1
ATOM 1450 C C . PRO A 1 186 ? 18.609 9.602 -0.749 1 97.75 186 PRO A C 1
ATOM 1452 O O . PRO A 1 186 ? 18.734 8.383 -0.61 1 97.75 186 PRO A O 1
ATOM 1455 N N . HIS A 1 187 ? 17.516 10.047 -0.458 1 98.56 187 HIS A N 1
ATOM 1456 C CA . HIS A 1 187 ? 16.234 9.375 -0.228 1 98.56 187 HIS A CA 1
ATOM 1457 C C . HIS A 1 187 ? 15.07 10.359 -0.33 1 98.56 187 HIS A C 1
ATOM 1459 O O . HIS A 1 187 ? 15.281 11.57 -0.3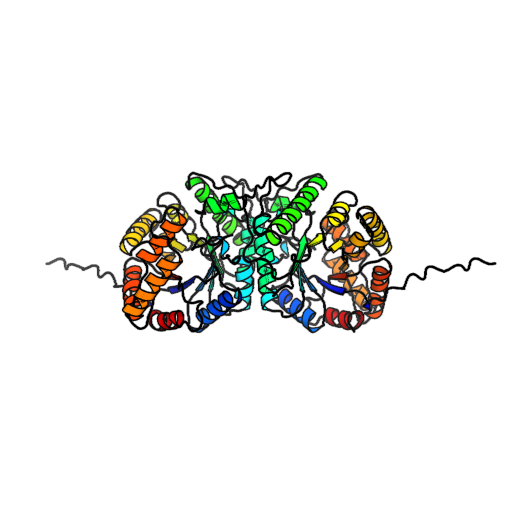82 1 98.56 187 HIS A O 1
ATOM 1465 N N . PRO A 1 188 ? 13.805 9.828 -0.453 1 98.81 188 PRO A N 1
ATOM 1466 C CA . PRO A 1 188 ? 12.68 10.766 -0.378 1 98.81 188 PRO A CA 1
ATOM 1467 C C . PRO A 1 188 ? 12.688 11.602 0.901 1 98.81 188 PRO A C 1
ATOM 1469 O O . PRO A 1 188 ? 13.055 11.102 1.967 1 98.81 188 PRO A O 1
ATOM 1472 N N . PRO A 1 189 ? 12.32 12.914 0.774 1 98.88 189 PRO A N 1
ATOM 1473 C CA . PRO A 1 189 ? 12.25 13.727 1.99 1 98.88 189 PRO A CA 1
ATOM 1474 C C . PRO A 1 189 ? 11.336 13.117 3.057 1 98.88 189 PRO A C 1
ATOM 1476 O O . PRO A 1 189 ? 10.25 12.633 2.74 1 98.88 189 PRO A O 1
ATOM 1479 N N . ILE A 1 190 ? 11.844 13.164 4.27 1 98.94 190 ILE A N 1
ATOM 1480 C CA . ILE A 1 190 ? 11.102 12.648 5.41 1 98.94 190 ILE A CA 1
ATOM 1481 C C . ILE A 1 190 ? 10.617 13.805 6.281 1 98.94 190 ILE A C 1
ATOM 1483 O O . ILE A 1 190 ? 11.43 14.602 6.766 1 98.94 190 ILE A O 1
ATOM 1487 N N . TRP A 1 191 ? 9.312 13.859 6.438 1 98.88 191 TRP A N 1
ATOM 1488 C CA . TRP A 1 191 ? 8.672 14.805 7.34 1 98.88 191 TRP A CA 1
ATOM 1489 C C . TRP A 1 191 ? 8.273 14.133 8.648 1 98.88 191 TRP A C 1
ATOM 1491 O O . TRP A 1 191 ? 7.812 12.992 8.656 1 98.88 191 TRP A O 1
ATOM 1501 N N . ILE A 1 192 ? 8.461 14.836 9.711 1 98.88 192 ILE A N 1
ATOM 1502 C CA . ILE A 1 192 ? 7.93 14.375 10.984 1 98.88 192 ILE A CA 1
ATOM 1503 C C . ILE A 1 192 ? 6.805 15.297 11.445 1 98.88 192 ILE A C 1
ATOM 1505 O O . ILE A 1 192 ? 6.98 16.516 11.5 1 98.88 192 ILE A O 1
ATOM 1509 N N . GLY A 1 193 ? 5.707 14.719 11.641 1 98.69 193 GLY A N 1
ATOM 1510 C CA . GLY A 1 193 ? 4.566 15.469 12.141 1 98.69 193 GLY A CA 1
ATOM 1511 C C . GLY A 1 193 ? 4.43 15.422 13.648 1 98.69 193 GLY A C 1
ATOM 1512 O O . GLY A 1 193 ? 4.641 14.367 14.258 1 98.69 193 GLY A O 1
ATOM 1513 N N . GLY A 1 194 ? 4.113 16.547 14.25 1 98.06 194 GLY A N 1
ATOM 1514 C CA . GLY A 1 194 ? 3.877 16.641 15.68 1 98.06 194 GLY A CA 1
ATOM 1515 C C . GLY A 1 194 ? 4.555 17.828 16.328 1 98.06 194 GLY A C 1
ATOM 1516 O O . GLY A 1 194 ? 5.523 18.359 15.789 1 98.06 194 GLY A O 1
ATOM 1517 N N . GLY A 1 195 ? 4.074 18.203 17.562 1 97.5 195 GLY A N 1
ATOM 1518 C CA . GLY A 1 195 ? 4.559 19.438 18.172 1 97.5 195 GLY A CA 1
ATOM 1519 C C . GLY A 1 195 ? 5.238 19.203 19.5 1 97.5 195 GLY A C 1
ATOM 1520 O O . GLY A 1 195 ? 5.609 20.156 20.188 1 97.5 195 GLY A O 1
ATOM 1521 N N . GLY A 1 196 ? 5.367 17.906 19.891 1 97.69 196 GLY A N 1
ATOM 1522 C CA . GLY A 1 196 ? 6.016 17.641 21.156 1 97.69 196 GLY A CA 1
ATOM 1523 C C . GLY A 1 196 ? 7.41 18.234 21.25 1 97.69 196 GLY A C 1
ATOM 1524 O O . GLY A 1 196 ? 8.234 18.031 20.359 1 97.69 196 GLY A O 1
ATOM 1525 N N . GLU A 1 197 ? 7.652 18.938 22.344 1 98.25 197 GLU A N 1
ATOM 1526 C CA . GLU A 1 197 ? 8.859 19.75 22.438 1 98.25 197 GLU A CA 1
ATOM 1527 C C . GLU A 1 197 ? 10.062 18.922 22.859 1 98.25 197 GLU A C 1
ATOM 1529 O O . GLU A 1 197 ? 11.172 19.125 22.359 1 98.25 197 GLU A O 1
ATOM 1534 N N . ALA A 1 198 ? 9.875 17.922 23.641 1 97.75 198 ALA A N 1
ATOM 1535 C CA . ALA A 1 198 ? 10.984 17.188 24.234 1 97.75 198 ALA A CA 1
ATOM 1536 C C . ALA A 1 198 ? 11.469 16.078 23.297 1 97.75 198 ALA A C 1
ATOM 1538 O O . ALA A 1 198 ? 12.672 15.812 23.219 1 97.75 198 ALA A O 1
ATOM 1539 N N . PHE A 1 199 ? 10.492 15.438 22.594 1 97.88 199 PHE A N 1
ATOM 1540 C CA . PHE A 1 199 ? 10.891 14.289 21.781 1 97.88 199 PHE A CA 1
ATOM 1541 C C . PHE A 1 199 ? 10.664 14.57 20.297 1 97.88 199 PHE A C 1
ATOM 1543 O O . PHE A 1 199 ? 11.594 14.477 19.5 1 97.88 199 PHE A O 1
ATOM 1550 N N . THR A 1 200 ? 9.469 14.953 19.922 1 98.62 200 THR A N 1
ATOM 1551 C CA . THR A 1 200 ? 9.133 15.125 18.5 1 98.62 200 THR A CA 1
ATOM 1552 C C . THR A 1 200 ? 10.062 16.141 17.844 1 98.62 200 THR A C 1
ATOM 1554 O O . THR A 1 200 ? 10.68 15.852 16.828 1 98.62 200 THR A O 1
ATOM 1557 N N . LEU A 1 201 ? 10.203 17.312 18.438 1 98.88 201 LEU A N 1
ATOM 1558 C CA . LEU A 1 201 ? 11.031 18.359 17.844 1 98.88 201 LEU A CA 1
ATOM 1559 C C . LEU A 1 201 ? 12.508 17.984 17.906 1 98.88 201 LEU A C 1
ATOM 1561 O O . LEU A 1 201 ? 13.281 18.328 17.016 1 98.88 201 LEU A O 1
ATOM 1565 N N . ARG A 1 202 ? 12.906 17.281 18.938 1 98.81 202 ARG A N 1
ATOM 1566 C CA . ARG A 1 202 ? 14.281 16.797 19.016 1 98.81 202 ARG A CA 1
ATOM 1567 C C . ARG A 1 202 ? 14.594 15.828 17.875 1 98.81 202 ARG A C 1
ATOM 1569 O O . ARG A 1 202 ? 15.617 15.961 17.203 1 98.81 202 ARG A O 1
ATOM 1576 N N . TYR A 1 203 ? 13.727 14.867 17.672 1 98.81 203 TYR A N 1
ATOM 1577 C CA . TYR A 1 203 ? 13.945 13.891 16.609 1 98.81 203 TYR A CA 1
ATOM 1578 C C . TYR A 1 203 ? 13.844 14.547 15.242 1 98.81 203 TYR A C 1
ATOM 1580 O O . TYR A 1 203 ? 14.539 14.148 14.305 1 98.81 203 TYR A O 1
ATOM 1588 N N . THR A 1 204 ? 12.93 15.516 15.109 1 98.94 204 THR A N 1
ATOM 1589 C CA . THR A 1 204 ? 12.883 16.297 13.883 1 98.94 204 THR A CA 1
ATOM 1590 C C . THR A 1 204 ? 14.242 16.938 13.594 1 98.94 204 THR A C 1
ATOM 1592 O O . THR A 1 204 ? 14.781 16.797 12.492 1 98.94 204 THR A O 1
ATOM 1595 N N . ALA A 1 205 ? 14.781 17.547 14.602 1 98.94 205 ALA A N 1
ATOM 1596 C CA . ALA A 1 205 ? 16.078 18.203 14.461 1 98.94 205 ALA A CA 1
ATOM 1597 C C . ALA A 1 205 ? 17.156 17.203 14.047 1 98.94 205 ALA A C 1
ATOM 1599 O O . ALA A 1 205 ? 18.031 17.531 13.227 1 98.94 205 ALA A O 1
ATOM 1600 N N . GLU A 1 206 ? 17.047 16.016 14.516 1 98.75 206 GLU A N 1
ATOM 1601 C CA . GLU A 1 206 ? 18.109 15.039 14.344 1 98.75 206 GLU A CA 1
ATOM 1602 C C . GLU A 1 206 ? 17.953 14.281 13.031 1 98.75 206 GLU A C 1
ATOM 1604 O O . GLU A 1 206 ? 18.953 13.883 12.414 1 98.75 206 GLU A O 1
ATOM 1609 N N . LEU A 1 207 ? 16.688 14.109 12.547 1 98.75 207 LEU A N 1
ATOM 1610 C CA . LEU A 1 207 ? 16.516 13.031 11.57 1 98.75 207 LEU A CA 1
ATOM 1611 C C . LEU A 1 207 ? 15.75 13.523 10.344 1 98.75 207 LEU A C 1
ATOM 1613 O O . LEU A 1 207 ? 15.797 12.898 9.289 1 98.75 207 LEU A O 1
ATOM 1617 N N . ALA A 1 208 ? 15.008 14.578 10.406 1 98.81 208 ALA A N 1
ATOM 1618 C CA . ALA A 1 208 ? 13.969 14.836 9.414 1 98.81 208 ALA A CA 1
ATOM 1619 C C . ALA A 1 208 ? 14.438 15.867 8.391 1 98.81 208 ALA A C 1
ATOM 1621 O O . ALA A 1 208 ? 15.367 16.641 8.648 1 98.81 208 ALA A O 1
ATOM 1622 N N . ASP A 1 209 ? 13.773 15.859 7.25 1 98.81 209 ASP A N 1
ATOM 1623 C CA . ASP A 1 209 ? 13.969 16.859 6.211 1 98.81 209 ASP A CA 1
ATOM 1624 C C . ASP A 1 209 ? 12.906 17.953 6.305 1 98.81 209 ASP A C 1
ATOM 1626 O O . ASP A 1 209 ? 13.062 19.031 5.727 1 98.81 209 ASP A O 1
ATOM 1630 N N . GLY A 1 210 ? 11.852 17.688 6.988 1 98.88 210 GLY A N 1
ATOM 1631 C CA . GLY A 1 210 ? 10.766 18.641 7.199 1 98.88 210 GLY A CA 1
ATOM 1632 C C . GLY A 1 210 ? 10.008 18.391 8.484 1 98.88 210 GLY A C 1
ATOM 1633 O O . GLY A 1 210 ? 10.031 17.281 9.031 1 98.88 210 GLY A O 1
ATOM 1634 N N . TRP A 1 211 ? 9.398 19.375 8.945 1 98.94 211 TRP A N 1
ATOM 1635 C CA . TRP A 1 211 ? 8.531 19.344 10.117 1 98.94 211 TRP A CA 1
ATOM 1636 C C . TRP A 1 211 ? 7.129 19.844 9.781 1 98.94 211 TRP A C 1
ATOM 1638 O O . TRP A 1 211 ? 6.969 20.781 8.992 1 98.94 211 TRP A O 1
ATOM 1648 N N . ASN A 1 212 ? 6.141 19.188 10.398 1 98.81 212 ASN A N 1
ATOM 1649 C CA . ASN A 1 212 ? 4.766 19.625 10.195 1 98.81 212 ASN A CA 1
ATOM 1650 C C . ASN A 1 212 ? 3.977 19.625 11.5 1 98.81 212 ASN A C 1
ATOM 1652 O O . ASN A 1 212 ? 4.113 18.703 12.312 1 98.81 212 ASN A O 1
ATOM 1656 N N . PHE A 1 213 ? 3.223 20.625 11.664 1 98.44 213 PHE A N 1
ATOM 1657 C CA . PHE A 1 213 ? 2.271 20.703 12.766 1 98.44 213 PHE A CA 1
ATOM 1658 C C . PHE A 1 213 ? 1.069 21.562 12.391 1 98.44 213 PHE A C 1
ATOM 1660 O O . PHE A 1 213 ? 1.008 22.109 11.281 1 98.44 213 PHE A O 1
ATOM 1667 N N . GLY A 1 214 ? 0.017 21.547 13.242 1 97.44 214 GLY A N 1
ATOM 1668 C CA . GLY A 1 214 ? -1.175 22.344 13 1 97.44 214 GLY A CA 1
ATOM 1669 C C . GLY A 1 214 ? -1.784 22.922 14.266 1 97.44 214 GLY A C 1
ATOM 1670 O O . GLY A 1 214 ? -1.141 22.938 15.32 1 97.44 214 GLY A O 1
ATOM 1671 N N . THR A 1 215 ? -2.824 23.562 14.141 1 96.5 215 THR A N 1
ATOM 1672 C CA . THR A 1 215 ? -3.715 24.016 15.195 1 96.5 215 THR A CA 1
ATOM 1673 C C . THR A 1 215 ? -3.117 25.219 15.922 1 96.5 215 THR A C 1
ATOM 1675 O O . THR A 1 215 ? -3.5 25.531 17.062 1 96.5 215 THR A O 1
ATOM 1678 N N . LEU A 1 216 ? -2.092 25.859 15.43 1 98 216 LEU A N 1
ATOM 1679 C CA . LEU A 1 216 ? -1.471 26.984 16.109 1 98 216 LEU A CA 1
ATOM 1680 C C . LEU A 1 216 ? -1.601 28.266 15.281 1 98 216 LEU A C 1
ATOM 1682 O O . LEU A 1 216 ? -1.575 28.203 14.047 1 98 216 LEU A O 1
ATOM 1686 N N . GLU A 1 217 ? -1.696 29.344 16.016 1 97.88 217 GLU A N 1
ATOM 1687 C CA . GLU A 1 217 ? -1.514 30.656 15.422 1 97.88 217 GLU A CA 1
ATOM 1688 C C . GLU A 1 217 ? -0.038 30.953 15.156 1 97.88 217 GLU A C 1
ATOM 1690 O O . GLU A 1 217 ? 0.836 30.234 15.641 1 97.88 217 GLU A O 1
ATOM 1695 N N . PRO A 1 218 ? 0.229 31.984 14.328 1 98.19 218 PRO A N 1
ATOM 1696 C CA . PRO A 1 218 ? 1.623 32.281 13.984 1 98.19 218 PRO A CA 1
ATOM 1697 C C . PRO A 1 218 ? 2.525 32.375 15.211 1 98.19 218 PRO A C 1
ATOM 1699 O O . PRO A 1 218 ? 3.643 31.844 15.203 1 98.19 218 PRO A O 1
ATOM 1702 N N . GLU A 1 219 ? 2.023 32.938 16.266 1 98.25 219 GLU A N 1
ATOM 1703 C CA . GLU A 1 219 ? 2.838 33.094 17.469 1 98.25 219 GLU A CA 1
ATOM 1704 C C . GLU A 1 219 ? 3.203 31.75 18.078 1 98.25 219 GLU A C 1
ATOM 1706 O O . GLU A 1 219 ? 4.32 31.562 18.562 1 98.25 219 GLU A O 1
ATOM 1711 N N . GLY A 1 220 ? 2.275 30.859 18.094 1 98.56 220 GLY A N 1
ATOM 1712 C CA . GLY A 1 220 ? 2.555 29.516 18.562 1 98.56 220 GLY A CA 1
ATOM 1713 C C . GLY A 1 220 ? 3.604 28.797 17.734 1 98.56 220 GLY A C 1
ATOM 1714 O O . GLY A 1 220 ? 4.441 28.062 18.266 1 98.56 220 GLY A O 1
ATOM 1715 N N . PHE A 1 221 ? 3.535 28.938 16.438 1 98.69 221 PHE A N 1
ATOM 1716 C CA . PHE A 1 221 ? 4.547 28.359 15.555 1 98.69 221 PHE A CA 1
ATOM 1717 C C . PHE A 1 221 ? 5.918 28.969 15.836 1 98.69 221 PHE A C 1
ATOM 1719 O O . PHE A 1 221 ? 6.926 28.266 15.844 1 98.69 221 PHE A O 1
ATOM 1726 N N . ALA A 1 222 ? 5.93 30.312 16.062 1 98.62 222 ALA A N 1
ATOM 1727 C CA . ALA A 1 222 ? 7.195 30.953 16.391 1 98.62 222 ALA A CA 1
ATOM 1728 C C . ALA A 1 222 ? 7.855 30.312 17.594 1 98.62 222 ALA A C 1
ATOM 1730 O O . ALA A 1 222 ? 9.062 30.047 17.594 1 98.62 222 ALA A O 1
ATOM 1731 N N . ASP A 1 223 ? 7.051 30.031 18.609 1 98.75 223 ASP A N 1
ATOM 1732 C CA . ASP A 1 223 ? 7.551 29.391 19.812 1 98.75 223 ASP A CA 1
ATOM 1733 C C . ASP A 1 223 ? 8.117 28 19.5 1 98.75 223 ASP A C 1
ATOM 1735 O O . ASP A 1 223 ? 9.211 27.656 19.969 1 98.75 223 ASP A O 1
ATOM 1739 N N . LYS A 1 224 ? 7.387 27.156 18.766 1 98.81 224 LYS A N 1
ATOM 1740 C CA . LYS A 1 224 ? 7.828 25.812 18.422 1 98.81 224 LYS A CA 1
ATOM 1741 C 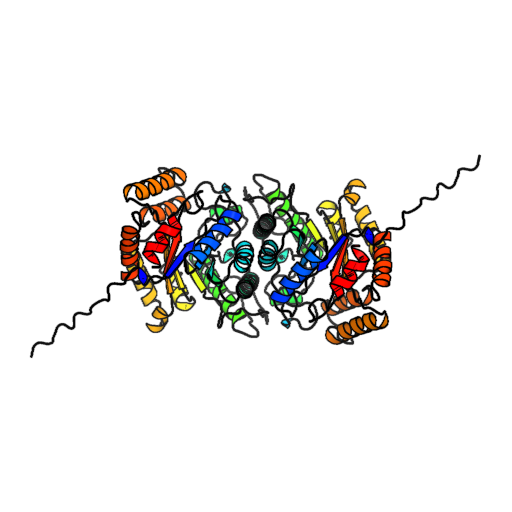C . LYS A 1 224 ? 9.102 25.859 17.578 1 98.81 224 LYS A C 1
ATOM 1743 O O . LYS A 1 224 ? 9.984 25 17.734 1 98.81 224 LYS A O 1
ATOM 1748 N N . LEU A 1 225 ? 9.148 26.828 16.672 1 98.81 225 LEU A N 1
ATOM 1749 C CA . LEU A 1 225 ? 10.312 26.953 15.797 1 98.81 225 LEU A CA 1
ATOM 1750 C C . LEU A 1 225 ? 11.555 27.328 16.594 1 98.81 225 LEU A C 1
ATOM 1752 O O . LEU A 1 225 ? 12.664 26.891 16.266 1 98.81 225 LEU A O 1
ATOM 1756 N N . GLU A 1 226 ? 11.359 28.156 17.625 1 98.75 226 GLU A N 1
ATOM 1757 C CA . GLU A 1 226 ? 12.469 28.469 18.516 1 98.75 226 GLU A CA 1
ATOM 1758 C C . GLU A 1 226 ? 12.984 27.219 19.219 1 98.75 226 GLU A C 1
ATOM 1760 O O . GLU A 1 226 ? 14.195 27 19.344 1 98.75 226 GLU A O 1
ATOM 1765 N N . ILE A 1 227 ? 12.109 26.391 19.688 1 98.88 227 ILE A N 1
ATOM 1766 C CA . ILE A 1 227 ? 12.477 25.156 20.359 1 98.88 227 ILE A CA 1
ATOM 1767 C C . ILE A 1 227 ? 13.172 24.219 19.359 1 98.88 227 ILE A C 1
ATOM 1769 O O . ILE A 1 227 ? 14.172 23.578 19.703 1 98.88 227 ILE A O 1
ATOM 1773 N N . LEU A 1 228 ? 12.656 24.094 18.109 1 98.94 228 LEU A N 1
ATOM 1774 C CA . LEU A 1 228 ? 13.297 23.297 17.078 1 98.94 228 LEU A CA 1
ATOM 1775 C C . LEU A 1 228 ? 14.719 23.781 16.812 1 98.94 228 LEU A C 1
ATOM 1777 O O . LEU A 1 228 ? 15.648 22.984 16.719 1 98.94 228 LEU A O 1
ATOM 1781 N N . ARG A 1 229 ? 14.852 25.094 16.719 1 98.81 229 ARG A N 1
ATOM 1782 C CA . ARG A 1 229 ? 16.172 25.688 16.516 1 98.81 229 ARG A CA 1
ATOM 1783 C C . ARG A 1 229 ? 17.141 25.297 17.625 1 98.81 229 ARG A C 1
ATOM 1785 O O . ARG A 1 229 ? 18.281 24.938 17.359 1 98.81 229 ARG A O 1
ATOM 1792 N N . ASP A 1 230 ? 16.656 25.312 18.828 1 98.69 230 ASP A N 1
ATOM 1793 C CA . ASP A 1 230 ? 17.484 24.984 19.984 1 98.69 230 ASP A CA 1
ATOM 1794 C C . ASP A 1 230 ? 17.922 23.531 19.953 1 98.69 230 ASP A C 1
ATOM 1796 O O . ASP A 1 230 ? 19 23.188 20.453 1 98.69 230 ASP A O 1
ATOM 1800 N N . HIS A 1 231 ? 17.078 22.656 19.438 1 98.81 231 HIS A N 1
ATOM 1801 C CA . HIS A 1 231 ? 17.406 21.25 19.359 1 98.81 231 HIS A CA 1
ATOM 1802 C C . HIS A 1 231 ? 18.422 20.984 18.25 1 98.81 231 HIS A C 1
ATOM 1804 O O . HIS A 1 231 ? 19.078 19.938 18.234 1 98.81 231 HIS A O 1
ATOM 1810 N N . CYS A 1 232 ? 18.469 21.844 17.234 1 98.81 232 CYS A N 1
ATOM 1811 C CA . CYS A 1 232 ? 19.344 21.625 16.078 1 98.81 232 CYS A CA 1
ATOM 1812 C C . CYS A 1 232 ? 20.812 21.812 16.469 1 98.81 232 CYS A C 1
ATOM 1814 O O . CYS A 1 232 ? 21.156 22.719 17.219 1 98.81 232 CYS A O 1
ATOM 1816 N N . GLU A 1 233 ? 21.688 21.031 15.93 1 98.12 233 GLU A N 1
ATOM 1817 C CA . GLU A 1 233 ? 23.109 21.062 16.266 1 98.12 233 GLU A CA 1
ATOM 1818 C C . GLU A 1 233 ? 23.797 22.312 15.711 1 98.12 233 GLU A C 1
ATOM 1820 O O . GLU A 1 233 ? 24.906 22.641 16.109 1 98.12 233 GLU A O 1
ATOM 1825 N N . SER A 1 234 ? 23.219 23 14.68 1 98.25 234 SER A N 1
ATOM 1826 C CA . SER A 1 234 ? 23.75 24.188 14.023 1 98.25 234 SER A CA 1
ATOM 1827 C C . SER A 1 234 ? 22.641 24.969 13.328 1 98.25 234 SER A C 1
ATOM 1829 O O . SER A 1 234 ? 21.547 24.469 13.125 1 98.25 234 SER A O 1
ATOM 1831 N N . ALA A 1 235 ? 22.938 26.172 13 1 97.75 235 ALA A N 1
ATOM 1832 C CA . ALA A 1 235 ? 22.016 26.984 12.219 1 97.75 235 ALA A CA 1
ATOM 1833 C C . ALA A 1 235 ? 21.797 26.375 10.836 1 97.75 235 ALA A C 1
ATOM 1835 O O . ALA A 1 235 ? 20.688 26.453 10.289 1 97.75 235 ALA A O 1
ATOM 1836 N N . ALA A 1 236 ? 22.828 25.766 10.352 1 98.31 236 ALA A N 1
ATOM 1837 C CA . ALA A 1 236 ? 22.719 25.125 9.039 1 98.31 236 ALA A CA 1
ATOM 1838 C C . ALA A 1 236 ? 21.734 23.969 9.07 1 98.31 236 ALA A C 1
ATOM 1840 O O . ALA A 1 236 ? 20.938 23.797 8.141 1 98.31 236 ALA A O 1
ATOM 1841 N N . ARG A 1 237 ? 21.797 23.188 10.156 1 98.62 237 ARG A N 1
ATOM 1842 C CA . ARG A 1 237 ? 20.859 22.078 10.305 1 98.62 237 ARG A CA 1
ATOM 1843 C C . ARG A 1 237 ? 19.422 22.594 10.367 1 98.62 237 ARG A C 1
ATOM 1845 O O . ARG A 1 237 ? 18.531 22.031 9.727 1 98.62 237 ARG A O 1
ATOM 1852 N N . TYR A 1 238 ? 19.203 23.625 11.086 1 98.75 238 TYR A N 1
ATOM 1853 C CA . TYR A 1 238 ? 17.875 24.234 11.18 1 98.75 238 TYR A CA 1
ATOM 1854 C C . TYR A 1 238 ? 17.391 24.672 9.805 1 98.75 238 TYR A C 1
ATOM 1856 O O . TYR A 1 238 ? 16.234 24.422 9.453 1 98.75 238 TYR A O 1
ATOM 1864 N N . ASP A 1 239 ? 18.297 25.266 9 1 98.31 239 ASP A N 1
ATOM 1865 C CA . ASP A 1 239 ? 17.922 25.797 7.688 1 98.31 239 ASP A CA 1
ATOM 1866 C C . ASP A 1 239 ? 17.594 24.672 6.711 1 98.31 239 ASP A C 1
ATOM 1868 O O . ASP A 1 239 ? 16.828 24.859 5.766 1 98.31 239 ASP A O 1
ATOM 1872 N N . GLU A 1 240 ? 18.141 23.484 6.969 1 98.25 240 GLU A N 1
ATOM 1873 C CA . GLU A 1 240 ? 17.938 22.328 6.098 1 98.25 240 GLU A CA 1
ATOM 1874 C C . GLU A 1 240 ? 16.531 21.75 6.297 1 98.25 240 GLU A C 1
ATOM 1876 O O . GLU A 1 240 ? 16.031 21.016 5.434 1 98.25 240 GLU A O 1
ATOM 1881 N N . ILE A 1 241 ? 15.945 21.969 7.395 1 98.88 241 ILE A N 1
ATOM 1882 C CA . ILE A 1 241 ? 14.633 21.422 7.715 1 98.88 241 ILE A CA 1
ATOM 1883 C C . ILE A 1 241 ? 13.539 22.359 7.199 1 98.88 241 ILE A C 1
ATOM 1885 O O . ILE A 1 241 ? 13.469 23.516 7.609 1 98.88 241 ILE A O 1
ATOM 1889 N N . ARG A 1 242 ? 12.719 21.844 6.352 1 98.75 242 ARG A N 1
ATOM 1890 C CA . ARG A 1 242 ? 11.578 22.641 5.891 1 98.75 242 ARG A CA 1
ATOM 1891 C C . ARG A 1 242 ? 10.5 22.703 6.961 1 98.75 242 ARG A C 1
ATOM 1893 O O . ARG A 1 242 ? 10.172 21.703 7.594 1 98.75 242 ARG A O 1
ATOM 1900 N N . LYS A 1 243 ? 10.008 23.891 7.219 1 98.75 243 LYS A N 1
ATOM 1901 C CA . LYS A 1 243 ? 9 24.125 8.242 1 98.75 243 LYS A CA 1
ATOM 1902 C C . LYS A 1 243 ? 7.617 24.328 7.621 1 98.75 243 LYS A C 1
ATOM 1904 O O . LYS A 1 243 ? 7.449 25.188 6.746 1 98.75 243 LYS A O 1
ATOM 1909 N N . SER A 1 244 ? 6.672 23.5 8.133 1 98.69 244 SER A N 1
ATOM 1910 C CA . SER A 1 244 ? 5.363 23.594 7.484 1 98.69 244 SER A CA 1
ATOM 1911 C C . SER A 1 244 ? 4.242 23.656 8.516 1 98.69 244 SER A C 1
ATOM 1913 O O . SER A 1 244 ? 4.453 23.359 9.688 1 98.69 244 SER A O 1
ATOM 1915 N N . ALA A 1 245 ? 3.096 24.156 8.07 1 98.69 245 ALA A N 1
ATOM 1916 C CA . ALA A 1 245 ? 1.859 24.219 8.844 1 98.69 245 ALA A CA 1
ATOM 1917 C C . ALA A 1 245 ? 0.702 23.578 8.086 1 98.69 245 ALA A C 1
ATOM 1919 O O . ALA A 1 245 ? 0.464 23.891 6.918 1 98.69 245 ALA A O 1
ATOM 1920 N N . GLU A 1 246 ? 0.099 22.641 8.703 1 98.69 246 GLU A N 1
ATOM 1921 C CA . GLU A 1 246 ? -1.184 22.156 8.195 1 98.69 246 GLU A CA 1
ATOM 1922 C C . GLU A 1 246 ? -2.334 23.031 8.695 1 98.69 246 GLU A C 1
ATOM 1924 O O . GLU A 1 246 ? -2.523 23.188 9.906 1 98.69 246 GLU A O 1
ATOM 1929 N N . LEU A 1 247 ? -3.082 23.578 7.766 1 98.56 247 LEU A N 1
ATOM 1930 C CA . LEU A 1 247 ? -4.141 24.516 8.125 1 98.56 247 LEU A CA 1
ATOM 1931 C C . LEU A 1 247 ? -5.426 24.188 7.371 1 98.56 247 LEU A C 1
ATOM 1933 O O . LEU A 1 247 ? -5.398 23.938 6.168 1 98.56 247 LEU A O 1
ATOM 1937 N N . PHE A 1 248 ? -6.516 24.219 8.117 1 98.56 248 PHE A N 1
ATOM 1938 C CA . PHE A 1 248 ? -7.793 24.359 7.426 1 98.56 248 PHE A CA 1
ATOM 1939 C C . PHE A 1 248 ? -7.938 25.75 6.832 1 98.56 248 PHE A C 1
ATOM 1941 O O . PHE A 1 248 ? -7.352 26.719 7.336 1 98.56 248 PHE A O 1
ATOM 1948 N N . VAL A 1 249 ? -8.68 25.859 5.793 1 98.31 249 VAL A N 1
ATOM 1949 C CA . VAL A 1 249 ? -8.938 27.156 5.199 1 98.31 249 VAL A CA 1
ATOM 1950 C C . VAL A 1 249 ? -10.375 27.219 4.691 1 98.31 249 VAL A C 1
ATOM 1952 O O . VAL A 1 249 ? -10.875 26.266 4.098 1 98.31 249 VAL A O 1
ATOM 1955 N N . PHE A 1 250 ? -11.023 28.281 5.004 1 98.12 250 PHE A N 1
ATOM 1956 C CA . PHE A 1 250 ? -12.352 28.578 4.488 1 98.12 250 PHE A CA 1
ATOM 1957 C C . PHE A 1 250 ? -12.328 29.844 3.633 1 98.12 250 PHE A C 1
ATOM 1959 O O . PHE A 1 250 ? -12.188 30.953 4.152 1 98.12 250 PHE A O 1
ATOM 1966 N N . VAL A 1 251 ? -12.5 29.672 2.289 1 97.5 251 VAL A N 1
ATOM 1967 C CA . VAL A 1 251 ? -12.391 30.781 1.354 1 97.5 251 VAL A CA 1
ATOM 1968 C C . VAL A 1 251 ? -13.719 30.984 0.63 1 97.5 251 VAL A C 1
ATOM 1970 O O . VAL A 1 251 ? -14.477 30.031 0.426 1 97.5 251 VAL A O 1
ATOM 1973 N N . GLY A 1 252 ? -14.078 32.219 0.387 1 95.69 252 GLY A N 1
ATOM 1974 C CA . GLY A 1 252 ? -15.234 32.625 -0.398 1 95.69 252 GLY A CA 1
ATOM 1975 C C . GLY A 1 252 ? -15.023 33.938 -1.141 1 95.69 252 GLY A C 1
ATOM 1976 O O . GLY A 1 252 ? -14.031 34.625 -0.925 1 95.69 252 GLY A O 1
ATOM 1977 N N . GLU A 1 253 ? -15.938 34.219 -2.049 1 95.56 253 GLU A N 1
ATOM 1978 C CA . GLU A 1 253 ? -15.867 35.469 -2.77 1 95.56 253 GLU A CA 1
ATOM 1979 C C . GLU A 1 253 ? -16.016 36.656 -1.82 1 95.56 253 GLU A C 1
ATOM 1981 O O . GLU A 1 253 ? -15.484 37.75 -2.076 1 95.56 253 GLU A O 1
ATOM 1986 N N . THR A 1 254 ? -16.781 36.375 -0.756 1 97.44 254 THR A N 1
ATOM 1987 C CA . THR A 1 254 ? -16.938 37.375 0.294 1 97.44 254 THR A CA 1
ATOM 1988 C C . THR A 1 254 ? -16.562 36.812 1.653 1 97.44 254 THR A C 1
ATOM 1990 O O . THR A 1 254 ? -16.578 35.594 1.842 1 97.44 254 THR A O 1
ATOM 1993 N N . THR A 1 255 ? -16.203 37.75 2.525 1 98.25 255 THR A N 1
ATOM 1994 C CA . THR A 1 255 ? -15.906 37.344 3.891 1 98.25 255 THR A CA 1
ATOM 1995 C C . THR A 1 255 ? -17.094 36.594 4.504 1 98.25 255 THR A C 1
ATOM 1997 O O . THR A 1 255 ? -16.938 35.594 5.176 1 98.25 255 THR A O 1
ATOM 2000 N N . ALA A 1 256 ? -18.266 37.094 4.238 1 98.44 256 ALA A N 1
ATOM 2001 C CA . ALA A 1 256 ? -19.484 36.5 4.785 1 98.44 256 ALA A CA 1
ATOM 2002 C C . ALA A 1 256 ? -19.656 35.062 4.297 1 98.44 256 ALA A C 1
ATOM 2004 O O . ALA A 1 256 ? -20.016 34.188 5.07 1 98.44 256 ALA A O 1
ATOM 2005 N N . GLU A 1 257 ? -19.438 34.875 3.045 1 96.69 257 GLU A N 1
ATOM 2006 C CA . GLU A 1 257 ? -19.547 33.531 2.471 1 96.69 257 GLU A CA 1
ATOM 2007 C C . GLU A 1 257 ? -18.562 32.594 3.105 1 96.69 257 GLU A C 1
ATOM 2009 O O . GLU A 1 257 ? -18.906 31.438 3.42 1 96.69 257 GLU A O 1
ATOM 2014 N N . ALA A 1 258 ? -17.328 32.969 3.268 1 97.75 258 ALA A N 1
ATOM 2015 C CA . ALA A 1 258 ? -16.297 32.156 3.889 1 97.75 258 ALA A CA 1
ATOM 2016 C C . ALA A 1 258 ? -16.672 31.766 5.316 1 97.75 258 ALA A C 1
ATOM 2018 O O . ALA A 1 258 ? -16.5 30.609 5.723 1 97.75 258 ALA A O 1
ATOM 2019 N N . GLU A 1 259 ? -17.188 32.781 6.051 1 98.25 259 GLU A N 1
ATOM 2020 C CA . GLU A 1 259 ? -17.609 32.531 7.43 1 98.25 259 GLU A CA 1
ATOM 2021 C C . GLU A 1 259 ? -18.781 31.547 7.488 1 98.25 259 GLU A C 1
ATOM 2023 O O . GLU A 1 259 ? -18.844 30.719 8.391 1 98.25 259 GLU A O 1
ATOM 2028 N N . GLU A 1 260 ? -19.672 31.688 6.578 1 97.12 260 GLU A N 1
ATOM 2029 C CA . GLU A 1 260 ? -20.781 30.75 6.5 1 97.12 260 GLU A CA 1
ATOM 2030 C C . GLU A 1 260 ? -20.297 29.328 6.254 1 97.12 260 GLU A C 1
ATOM 2032 O O . GLU A 1 260 ? -20.812 28.375 6.84 1 97.12 260 GLU A O 1
ATOM 2037 N N . ASN A 1 261 ? -19.344 29.203 5.363 1 95.75 261 ASN A N 1
ATOM 2038 C CA . ASN A 1 261 ? -18.75 27.906 5.086 1 95.75 261 ASN A CA 1
ATOM 2039 C C . ASN A 1 261 ? -18.109 27.297 6.332 1 95.75 261 ASN A C 1
ATOM 2041 O O . ASN A 1 261 ? -18.25 26.109 6.594 1 95.75 261 ASN A O 1
ATOM 2045 N N . ARG A 1 262 ? -17.391 28.109 7.047 1 97.94 262 ARG A N 1
ATOM 2046 C CA . ARG A 1 262 ? -16.75 27.688 8.289 1 97.94 262 ARG A CA 1
ATOM 2047 C C . ARG A 1 262 ? -17.781 27.188 9.297 1 97.94 262 ARG A C 1
ATOM 2049 O O . ARG A 1 262 ? -17.609 26.125 9.898 1 97.94 262 ARG A O 1
ATOM 2056 N N . GLU A 1 263 ? -18.844 27.953 9.445 1 97.19 263 GLU A N 1
ATOM 2057 C CA . GLU A 1 263 ? -19.875 27.609 10.406 1 97.19 263 GLU A CA 1
ATOM 2058 C C . GLU A 1 263 ? -20.609 26.344 9.984 1 97.19 263 GLU A C 1
ATOM 2060 O O . GLU A 1 263 ? -20.969 25.516 10.836 1 97.19 263 GLU A O 1
ATOM 2065 N N . ARG A 1 264 ? -20.875 26.203 8.742 1 95.69 264 ARG A N 1
ATOM 2066 C CA . ARG A 1 264 ? -21.5 25 8.234 1 95.69 264 ARG A CA 1
ATOM 2067 C C . ARG A 1 264 ? -20.672 23.766 8.547 1 95.69 264 ARG A C 1
ATOM 2069 O O . ARG A 1 264 ? -21.188 22.75 9.023 1 95.69 264 ARG A O 1
ATOM 2076 N N . PHE A 1 265 ? -19.422 23.891 8.266 1 97.12 265 PHE A N 1
ATOM 2077 C CA . PHE A 1 265 ? -18.5 22.797 8.57 1 97.12 265 PHE A CA 1
ATOM 2078 C C . PHE A 1 265 ? -18.516 22.469 10.062 1 97.12 265 PHE A C 1
ATOM 2080 O O . PHE A 1 265 ? -18.625 21.312 10.453 1 97.12 265 PHE A O 1
ATOM 2087 N N . ARG A 1 266 ? -18.359 23.484 10.852 1 97.19 266 ARG A N 1
ATOM 2088 C CA . ARG A 1 266 ? -18.344 23.312 12.305 1 97.19 266 ARG A CA 1
ATOM 2089 C C . ARG A 1 266 ? -19.609 22.578 12.773 1 97.19 266 ARG A C 1
ATOM 2091 O O . ARG A 1 266 ? -19.516 21.609 13.531 1 97.19 266 ARG A O 1
ATOM 2098 N N . SER A 1 267 ? -20.75 22.984 12.281 1 96.56 267 SER A N 1
ATOM 2099 C CA . SER A 1 267 ? -22.031 22.422 12.695 1 96.56 267 SER A CA 1
ATOM 2100 C C . SER A 1 267 ? -22.156 20.969 12.25 1 96.56 267 SER A C 1
ATOM 2102 O O . SER A 1 267 ? -22.781 20.156 12.938 1 96.56 267 SER A O 1
ATOM 2104 N N . GLU A 1 268 ? -21.547 20.703 11.203 1 95.69 268 GLU A N 1
ATOM 2105 C CA . GLU A 1 268 ? -21.672 19.375 10.625 1 95.69 268 GLU A CA 1
ATOM 2106 C C . GLU A 1 268 ? -20.75 18.375 11.328 1 95.69 268 GLU A C 1
ATOM 2108 O O . GLU A 1 268 ? -21.125 17.219 11.539 1 95.69 268 GLU A O 1
ATOM 2113 N N . PHE A 1 269 ? -19.578 18.812 11.742 1 96.69 269 PHE A N 1
ATOM 2114 C CA . PHE A 1 269 ? -18.562 17.828 12.086 1 96.69 269 PHE A CA 1
ATOM 2115 C C . PHE A 1 269 ? -18.125 17.969 13.539 1 96.69 269 PHE A C 1
ATOM 2117 O O . PHE A 1 269 ? -17.438 17.094 14.078 1 96.69 269 PHE A O 1
ATOM 2124 N N . LEU A 1 270 ? -18.484 19.062 14.211 1 95.75 270 LEU A N 1
ATOM 2125 C CA . LEU A 1 270 ? -18.125 19.266 15.609 1 95.75 270 LEU A CA 1
ATOM 2126 C C . LEU A 1 270 ? -19.359 19.266 16.5 1 95.75 270 LEU A C 1
ATOM 2128 O O . LEU A 1 270 ? -20.344 19.953 16.203 1 95.75 270 LEU A O 1
ATOM 2132 N N . PRO A 1 271 ? -19.328 18.516 17.531 1 93.25 271 PRO A N 1
ATOM 2133 C CA . PRO A 1 271 ? -20.391 18.672 18.516 1 93.25 271 PRO A CA 1
ATOM 2134 C C . PRO A 1 271 ? -20.328 20.016 19.25 1 93.25 271 PRO A C 1
ATOM 2136 O O . PRO A 1 271 ? -19.266 20.656 19.266 1 93.25 271 PRO A O 1
ATOM 2139 N N . ASP A 1 272 ? -21.406 20.375 19.828 1 91.25 272 ASP A N 1
ATOM 2140 C CA . ASP A 1 272 ? -21.453 21.641 20.562 1 91.25 272 ASP A CA 1
ATOM 2141 C C . ASP A 1 272 ? -20.438 21.656 21.703 1 91.25 272 ASP A C 1
ATOM 2143 O O . ASP A 1 272 ? -19.797 22.688 21.953 1 91.25 272 ASP A O 1
ATOM 2147 N N . GLU A 1 273 ? -20.266 20.484 22.281 1 92.94 273 GLU A N 1
ATOM 2148 C CA . GLU A 1 273 ? -19.281 20.344 23.359 1 92.94 273 GLU A CA 1
ATOM 2149 C C . GLU A 1 273 ? -18.328 19.172 23.078 1 92.94 273 GLU A C 1
ATOM 2151 O O . GLU A 1 273 ? -18.625 18.031 23.406 1 92.94 273 GLU A O 1
ATOM 2156 N N . PRO A 1 274 ? -17.188 19.578 22.484 1 93.06 274 PRO A N 1
ATOM 2157 C CA . PRO A 1 274 ? -16.203 18.516 22.25 1 93.06 274 PRO A CA 1
ATOM 2158 C C . PRO A 1 274 ? -15.852 17.75 23.516 1 93.06 274 PRO A C 1
ATOM 2160 O O . PRO A 1 274 ? -15.688 18.344 24.578 1 93.06 274 PRO A O 1
ATOM 2163 N N . ALA A 1 275 ? -15.781 16.391 23.469 1 92.31 275 ALA A N 1
ATOM 2164 C CA . ALA A 1 275 ? -15.531 15.547 24.625 1 92.31 275 ALA A CA 1
ATOM 2165 C C . ALA A 1 275 ? -14.398 14.562 24.359 1 92.31 275 ALA A C 1
ATOM 2167 O O . ALA A 1 275 ? -13.82 14 25.297 1 92.31 275 ALA A O 1
ATOM 2168 N N . GLU A 1 276 ? -14.07 14.398 23.125 1 93.75 276 GLU A N 1
ATOM 2169 C CA . GLU A 1 276 ? -13.055 13.438 22.719 1 93.75 276 GLU A CA 1
ATOM 2170 C C . GLU A 1 276 ? -11.82 14.141 22.156 1 93.75 276 GLU A C 1
ATOM 2172 O O . GLU A 1 276 ? -11.93 15.234 21.594 1 93.75 276 GLU A O 1
ATOM 2177 N N . PRO A 1 277 ? -10.68 13.492 22.234 1 91.62 277 PRO A N 1
ATOM 2178 C CA . PRO A 1 277 ? -9.453 14.094 21.719 1 91.62 277 PRO A CA 1
ATOM 2179 C C . PRO A 1 277 ? -9.57 14.523 20.25 1 91.62 277 PRO A C 1
ATOM 2181 O O . PRO A 1 277 ? -9.156 15.625 19.891 1 91.62 277 PRO A O 1
ATOM 2184 N N . ARG A 1 278 ? -10.156 13.703 19.406 1 94.5 278 ARG A N 1
ATOM 2185 C CA . ARG A 1 278 ? -10.266 14.031 17.984 1 94.5 278 ARG A CA 1
ATOM 2186 C C . ARG A 1 278 ? -11.125 15.273 17.781 1 94.5 278 ARG A C 1
ATOM 2188 O O . ARG A 1 278 ? -10.859 16.078 16.875 1 94.5 278 ARG A O 1
ATOM 2195 N N . GLU A 1 279 ? -12.117 15.469 18.625 1 96.25 279 GLU A N 1
ATOM 2196 C CA . GLU A 1 279 ? -12.992 16.641 18.531 1 96.25 279 GLU A CA 1
ATOM 2197 C C . GLU A 1 279 ? -12.266 17.906 18.984 1 96.25 279 GLU A C 1
ATOM 2199 O O . GLU A 1 279 ? -12.438 18.969 18.375 1 96.25 279 GLU A O 1
ATOM 2204 N N . PHE A 1 280 ? -11.484 17.734 20 1 94.12 280 PHE A N 1
ATOM 2205 C CA . PHE A 1 280 ? -10.68 18.859 20.453 1 94.12 280 PHE A CA 1
ATOM 2206 C C . PHE A 1 280 ? -9.664 19.266 19.375 1 94.12 280 PHE A C 1
ATOM 2208 O O . PHE A 1 280 ? -9.477 20.453 19.109 1 94.12 280 PHE A O 1
ATOM 2215 N N . PHE A 1 281 ? -9.086 18.25 18.812 1 94.12 281 PHE A N 1
ATOM 2216 C CA . PHE A 1 281 ? -8.125 18.484 17.734 1 94.12 281 PHE A CA 1
ATOM 2217 C C . PHE A 1 281 ? -8.781 19.203 16.562 1 94.12 281 PHE A C 1
ATOM 2219 O O . PHE A 1 281 ? -8.258 20.203 16.062 1 94.12 281 PHE A O 1
ATOM 2226 N N . LEU A 1 282 ? -9.953 18.734 16.172 1 97 282 LEU A N 1
ATOM 2227 C CA . LEU A 1 282 ? -10.68 19.344 15.062 1 97 282 LEU A CA 1
ATOM 2228 C C . LEU A 1 282 ? -11.102 20.781 15.406 1 97 282 LEU A C 1
ATOM 2230 O O . LEU A 1 282 ? -11.023 21.672 14.555 1 97 282 LEU A O 1
ATOM 2234 N N . SER A 1 283 ? -11.531 20.984 16.641 1 97.06 283 SER A N 1
ATOM 2235 C CA . SER A 1 283 ? -11.914 22.328 17.078 1 97.06 283 SER A CA 1
ATOM 2236 C C . SER A 1 283 ? -10.742 23.297 16.953 1 97.06 283 SER A C 1
ATOM 2238 O O . SER A 1 283 ? -10.922 24.453 16.562 1 97.06 283 SER A O 1
ATOM 2240 N N . GLY A 1 284 ? -9.531 22.812 17.297 1 96.88 284 GLY A N 1
ATOM 2241 C CA . GLY A 1 284 ? -8.344 23.641 17.156 1 96.88 284 GLY A CA 1
ATOM 2242 C C . GLY A 1 284 ? -8.07 24.047 15.719 1 96.88 284 GLY A C 1
ATOM 2243 O O . GLY A 1 284 ? -7.719 25.203 15.453 1 96.88 284 GLY A O 1
ATOM 2244 N N . TYR A 1 285 ? -8.289 23.125 14.773 1 97.69 285 TYR A N 1
ATOM 2245 C CA . TYR A 1 285 ? -8.094 23.422 13.359 1 97.69 285 TYR A CA 1
ATOM 2246 C C . TYR A 1 285 ? -9.102 24.453 12.875 1 97.69 285 TYR A C 1
ATOM 2248 O O . TYR A 1 285 ? -8.75 25.359 12.125 1 97.69 285 TYR A O 1
ATOM 2256 N N . VAL A 1 286 ? -10.344 24.312 13.305 1 97.75 286 VAL A N 1
ATOM 2257 C CA . VAL A 1 286 ? -11.391 25.234 12.859 1 97.75 286 VAL A CA 1
ATOM 2258 C C . VAL A 1 286 ? -11.148 26.625 13.453 1 97.75 286 VAL A C 1
ATOM 2260 O O . VAL A 1 286 ? -11.297 27.625 12.758 1 97.75 286 VAL A O 1
ATOM 2263 N N . GLU A 1 287 ? -10.703 26.688 14.664 1 96.56 287 GLU A N 1
ATOM 2264 C CA . GLU A 1 287 ? -10.492 27.938 15.367 1 96.56 287 GLU A CA 1
ATOM 2265 C C . GLU A 1 287 ? -9.344 28.734 14.758 1 96.56 287 GLU A C 1
ATOM 2267 O O . GLU A 1 287 ? -9.398 29.969 14.688 1 96.56 287 GLU A O 1
ATOM 2272 N N . THR A 1 288 ? -8.352 28.062 14.328 1 98.06 288 THR A N 1
ATOM 2273 C CA . THR A 1 288 ? -7.152 28.75 13.836 1 98.06 288 THR A CA 1
ATOM 2274 C C . THR A 1 288 ? -7.184 28.875 12.312 1 98.06 288 THR A C 1
ATOM 2276 O O . THR A 1 288 ? -6.238 29.375 11.711 1 98.06 288 THR A O 1
ATOM 2279 N N . ALA A 1 289 ? -8.234 28.469 11.656 1 98.56 289 ALA A N 1
ATOM 2280 C CA . ALA A 1 289 ? -8.297 28.391 10.195 1 98.56 289 ALA A CA 1
ATOM 2281 C C . ALA A 1 289 ? -8.359 29.766 9.57 1 98.56 289 ALA A C 1
ATOM 2283 O O . ALA A 1 289 ? -9.266 30.562 9.867 1 98.56 289 ALA A O 1
ATOM 2284 N N . PRO A 1 290 ? -7.387 30.125 8.68 1 98.12 290 PRO A N 1
ATOM 2285 C CA . PRO A 1 290 ? -7.617 31.312 7.852 1 98.12 290 PRO A CA 1
ATOM 2286 C C . PRO A 1 290 ? -8.984 31.297 7.172 1 98.12 290 PRO A C 1
ATOM 2288 O O . PRO A 1 290 ? -9.375 30.281 6.574 1 98.12 290 PRO A O 1
ATOM 2291 N N . THR A 1 291 ? -9.758 32.375 7.27 1 98.31 291 THR A N 1
ATOM 2292 C CA . THR A 1 291 ? -11.125 32.469 6.773 1 98.31 291 THR A CA 1
ATOM 2293 C C . THR A 1 291 ? -11.383 33.812 6.117 1 98.31 291 THR A C 1
ATOM 2295 O O . THR A 1 291 ? -11.109 34.875 6.711 1 98.31 291 THR A O 1
ATOM 2298 N N . GLY A 1 292 ? -11.859 33.812 4.883 1 97.94 292 GLY A N 1
ATOM 2299 C CA . GLY A 1 292 ? -12.188 35.062 4.215 1 97.94 292 GLY A CA 1
ATOM 2300 C C . GLY A 1 292 ? -12.031 35 2.709 1 97.94 292 GLY A C 1
ATOM 2301 O O . GLY A 1 292 ? -12.109 33.938 2.119 1 97.94 292 GLY A O 1
ATOM 2302 N N . THR A 1 293 ? -11.953 36.188 2.09 1 97 293 THR A N 1
ATOM 2303 C CA . THR A 1 293 ? -11.656 36.25 0.665 1 97 293 THR A CA 1
ATOM 2304 C C . THR A 1 293 ? -10.242 35.781 0.37 1 97 293 THR A C 1
ATOM 2306 O O . THR A 1 293 ? -9.438 35.594 1.285 1 97 293 THR A O 1
ATOM 2309 N N . PRO A 1 294 ? -9.984 35.531 -0.915 1 96 294 PRO A N 1
ATOM 2310 C CA . PRO A 1 294 ? -8.625 35.094 -1.26 1 96 294 PRO A CA 1
ATOM 2311 C C . PRO A 1 294 ? -7.562 36.062 -0.743 1 96 294 PRO A C 1
ATOM 2313 O O . PRO A 1 294 ? -6.527 35.656 -0.231 1 96 294 PRO A O 1
ATOM 2316 N N . ALA A 1 295 ? -7.816 37.344 -0.81 1 95.75 295 ALA A N 1
ATOM 2317 C CA . ALA A 1 295 ? -6.871 38.344 -0.327 1 95.75 295 ALA A CA 1
ATOM 2318 C C . ALA A 1 295 ? -6.684 38.25 1.185 1 95.75 295 ALA A C 1
ATOM 2320 O O . ALA A 1 295 ? -5.566 38.375 1.688 1 95.75 295 ALA A O 1
ATOM 2321 N N . GLU A 1 296 ? -7.758 38.062 1.885 1 97.12 296 GLU A N 1
ATOM 2322 C CA . GLU A 1 296 ? -7.691 37.938 3.338 1 97.12 296 GLU A CA 1
ATOM 2323 C C . GLU A 1 296 ? -6.926 36.656 3.75 1 97.12 296 GLU A C 1
ATOM 2325 O O . GLU A 1 296 ? -6.148 36.688 4.703 1 97.12 296 GLU A O 1
ATOM 2330 N N . VAL A 1 297 ? -7.156 35.562 3.061 1 97.31 297 VAL A N 1
ATOM 2331 C CA . VAL A 1 297 ? -6.438 34.344 3.326 1 97.31 297 VAL A CA 1
ATOM 2332 C C . VAL A 1 297 ? -4.949 34.531 3.062 1 97.31 297 VAL A C 1
ATOM 2334 O O . VAL A 1 297 ? -4.109 34.094 3.861 1 97.31 297 VAL A O 1
ATOM 2337 N N . ARG A 1 298 ? -4.629 35.156 1.96 1 96.75 298 ARG A N 1
ATOM 2338 C CA . ARG A 1 298 ? -3.236 35.438 1.632 1 96.75 298 ARG A CA 1
ATOM 2339 C C . ARG A 1 298 ? -2.564 36.219 2.75 1 96.75 298 ARG A C 1
ATOM 2341 O O . ARG A 1 298 ? -1.436 35.938 3.139 1 96.75 298 ARG A O 1
ATOM 2348 N N . ASP A 1 299 ? -3.26 37.281 3.207 1 96.56 299 ASP A N 1
ATOM 2349 C CA . ASP A 1 299 ? -2.717 38.094 4.285 1 96.56 299 ASP A CA 1
ATOM 2350 C C . ASP A 1 299 ? -2.465 37.25 5.539 1 96.56 299 ASP A C 1
ATOM 2352 O O . ASP A 1 299 ? -1.432 37.406 6.191 1 96.56 299 ASP A O 1
ATOM 2356 N N . ARG A 1 300 ? -3.41 36.438 5.875 1 96.88 300 ARG A N 1
ATOM 2357 C CA . ARG A 1 300 ? -3.258 35.594 7.051 1 96.88 300 ARG A CA 1
ATOM 2358 C C . ARG A 1 300 ? -2.086 34.625 6.883 1 96.88 300 ARG A C 1
ATOM 2360 O O . ARG A 1 300 ? -1.311 34.438 7.82 1 96.88 300 ARG A O 1
ATOM 2367 N N . LEU A 1 301 ? -1.958 34 5.715 1 97.69 301 LEU A N 1
ATOM 2368 C CA . LEU A 1 301 ? -0.87 33.062 5.453 1 97.69 301 LEU A CA 1
ATOM 2369 C C . LEU A 1 301 ? 0.478 33.781 5.48 1 97.69 301 LEU A C 1
ATOM 2371 O O . LEU A 1 301 ? 1.489 33.188 5.863 1 97.69 301 LEU A O 1
ATOM 2375 N N . ALA A 1 302 ? 0.501 35.062 5.105 1 97 302 ALA A N 1
ATOM 2376 C CA . ALA A 1 302 ? 1.728 35.844 5.176 1 97 302 ALA A CA 1
ATOM 2377 C C . ALA A 1 302 ? 2.238 35.938 6.609 1 97 302 ALA A C 1
ATOM 2379 O O . ALA A 1 302 ? 3.447 35.969 6.844 1 97 302 ALA A O 1
ATOM 2380 N N . GLU A 1 303 ? 1.319 36 7.57 1 97.69 303 GLU A N 1
ATOM 2381 C CA . GLU A 1 303 ? 1.712 36.031 8.977 1 97.69 303 GLU A CA 1
ATOM 2382 C C . GLU A 1 303 ? 2.445 34.75 9.367 1 97.69 303 GLU A C 1
ATOM 2384 O O . GLU A 1 303 ? 3.365 34.781 10.188 1 97.69 303 GLU A O 1
ATOM 2389 N N . TYR A 1 304 ? 2.016 33.594 8.828 1 98 304 TYR A N 1
ATOM 2390 C CA . TYR A 1 304 ? 2.719 32.344 9.07 1 98 304 TYR A CA 1
ATOM 2391 C C . TYR A 1 304 ? 4.102 32.344 8.43 1 98 304 TYR A C 1
ATOM 2393 O O . TYR A 1 304 ? 5.078 31.891 9.031 1 98 304 TYR A O 1
ATOM 2401 N N . ALA A 1 305 ? 4.164 32.875 7.227 1 97.69 305 ALA A N 1
ATOM 2402 C CA . ALA A 1 305 ? 5.457 33.031 6.562 1 97.69 305 ALA A CA 1
ATOM 2403 C C . ALA A 1 305 ? 6.398 33.906 7.375 1 97.69 305 ALA A C 1
ATOM 2405 O O . ALA A 1 305 ? 7.59 33.625 7.488 1 97.69 305 ALA A O 1
ATOM 2406 N N . ASP A 1 306 ? 5.879 34.938 7.953 1 97.06 306 ASP A N 1
ATOM 2407 C CA . ASP A 1 306 ? 6.66 35.938 8.703 1 97.06 306 ASP A CA 1
ATOM 2408 C C . ASP A 1 306 ? 7.367 35.281 9.883 1 97.06 306 ASP A C 1
ATOM 2410 O O . ASP A 1 306 ? 8.453 35.719 10.281 1 97.06 306 ASP A O 1
ATOM 2414 N N . VAL A 1 307 ? 6.715 34.25 10.391 1 97.38 307 VAL A N 1
ATOM 2415 C CA . VAL A 1 307 ? 7.305 33.656 11.594 1 97.38 307 VAL A CA 1
ATOM 2416 C C . VAL A 1 307 ? 8.203 32.5 11.203 1 97.38 307 VAL A C 1
ATOM 2418 O O . VAL A 1 307 ? 8.773 31.828 12.07 1 97.38 307 VAL A O 1
ATOM 2421 N N . GLY A 1 308 ? 8.258 32.156 9.953 1 97.5 308 GLY A N 1
ATOM 2422 C CA . GLY A 1 308 ? 9.266 31.203 9.547 1 97.5 308 GLY A CA 1
ATOM 2423 C C . GLY A 1 308 ? 8.68 29.984 8.859 1 97.5 308 GLY A C 1
ATOM 2424 O O . GLY A 1 308 ? 9.414 29.062 8.477 1 97.5 308 GLY A O 1
ATOM 2425 N N . ILE A 1 309 ? 7.383 29.875 8.711 1 98.38 309 ILE A N 1
ATOM 2426 C CA . ILE A 1 309 ? 6.781 28.781 7.953 1 98.38 309 ILE A CA 1
ATOM 2427 C C . ILE A 1 309 ? 7.129 28.938 6.473 1 98.38 309 ILE A C 1
ATOM 2429 O O . ILE A 1 309 ? 7.086 30.047 5.93 1 98.38 309 ILE A O 1
ATOM 2433 N N . GLU A 1 310 ? 7.492 27.797 5.883 1 98.25 310 GLU A N 1
ATOM 2434 C CA . GLU A 1 310 ? 7.949 27.828 4.496 1 98.25 310 GLU A CA 1
ATOM 2435 C C . GLU A 1 310 ? 6.945 27.141 3.572 1 98.25 310 GLU A C 1
ATOM 2437 O O . GLU A 1 310 ? 6.965 27.344 2.357 1 98.25 310 GLU A O 1
ATOM 2442 N N . GLU A 1 311 ? 6.152 26.266 4.121 1 98 311 GLU A N 1
ATOM 2443 C CA . GLU A 1 311 ? 5.16 25.5 3.363 1 98 311 GLU A CA 1
ATOM 2444 C C . GLU A 1 311 ? 3.861 25.359 4.145 1 98 311 GLU A C 1
ATOM 2446 O O . GLU A 1 311 ? 3.879 25.203 5.367 1 98 311 GLU A O 1
ATOM 2451 N N . VAL A 1 312 ? 2.75 25.516 3.443 1 98.31 312 VAL A N 1
ATOM 2452 C CA . VAL A 1 312 ? 1.46 25.234 4.066 1 98.31 312 VAL A CA 1
ATOM 2453 C C . VAL A 1 312 ? 0.78 24.062 3.352 1 98.31 312 VAL A C 1
ATOM 2455 O O . VAL A 1 312 ? 0.863 23.953 2.127 1 98.31 312 VAL A O 1
ATOM 2458 N N . MET A 1 313 ? 0.252 23.156 4.086 1 98.31 313 MET A N 1
ATOM 2459 C CA . MET A 1 313 ? -0.631 22.094 3.611 1 98.31 313 MET A CA 1
ATOM 2460 C C . MET A 1 313 ? -2.084 22.406 3.953 1 98.31 313 MET A C 1
ATOM 2462 O O . MET A 1 313 ? -2.498 22.281 5.105 1 98.31 313 MET A O 1
ATOM 2466 N N . LEU A 1 314 ? -2.834 22.734 2.951 1 98.38 314 LEU A N 1
ATOM 2467 C CA . LEU A 1 314 ? -4.164 23.281 3.201 1 98.38 314 LEU A CA 1
ATOM 2468 C C . LEU A 1 314 ? -5.227 22.188 3.1 1 98.38 314 LEU A C 1
ATOM 2470 O O . LEU A 1 314 ? -5.238 21.422 2.135 1 98.38 314 LEU A O 1
ATOM 2474 N N . VAL A 1 315 ? -5.996 22.125 4.117 1 98.38 315 VAL A N 1
ATOM 2475 C CA . VAL A 1 315 ? -7.242 21.359 4.07 1 98.38 315 VAL A CA 1
ATOM 2476 C C . VAL A 1 315 ? -8.383 22.281 3.633 1 98.38 315 VAL A C 1
ATOM 2478 O O . VAL A 1 315 ? -8.672 23.281 4.289 1 98.38 315 VAL A O 1
ATOM 2481 N N . VAL A 1 316 ? -9.023 21.938 2.537 1 97.31 316 VAL A N 1
ATOM 2482 C CA . VAL A 1 316 ? -10.117 22.719 1.988 1 97.31 316 VAL A CA 1
ATOM 2483 C C . VAL A 1 316 ? -11.414 21.922 2.049 1 97.31 316 VAL A C 1
ATOM 2485 O O . VAL A 1 316 ? -11.758 21.219 1.099 1 97.31 316 VAL A O 1
ATOM 2488 N N . PRO A 1 317 ? -12.148 21.953 3.135 1 92.5 317 PRO A N 1
ATOM 2489 C CA . PRO A 1 317 ? -13.258 21.031 3.436 1 92.5 317 PRO A CA 1
ATOM 2490 C C . PRO A 1 317 ? -14.281 20.969 2.305 1 92.5 317 PRO A C 1
ATOM 2492 O O . PRO A 1 317 ? -14.867 19.906 2.068 1 92.5 317 PRO A O 1
ATOM 2495 N N . HIS A 1 318 ? -14.516 21.922 1.513 1 87.38 318 HIS A N 1
ATOM 2496 C CA . HIS A 1 318 ? -15.586 21.906 0.518 1 87.38 318 HIS A CA 1
ATOM 2497 C C . HIS A 1 318 ? -15.023 21.656 -0.882 1 87.38 318 HIS A C 1
ATOM 2499 O O . HIS A 1 318 ? -15.758 21.75 -1.869 1 87.38 318 HIS A O 1
ATOM 2505 N N . ALA A 1 319 ? -13.758 21.344 -0.916 1 86.62 319 ALA A N 1
ATOM 2506 C CA . ALA A 1 319 ? -13.125 21.156 -2.219 1 86.62 319 ALA A CA 1
ATOM 2507 C C . ALA A 1 319 ? -13.758 20 -2.982 1 86.62 319 ALA A C 1
ATOM 2509 O O . ALA A 1 319 ? -13.727 19.969 -4.215 1 86.62 319 ALA A O 1
ATOM 2510 N N . ALA A 1 320 ? -14.398 19.109 -2.238 1 84.25 320 ALA A N 1
ATOM 2511 C CA . ALA A 1 320 ? -14.992 17.906 -2.842 1 84.25 320 ALA A CA 1
ATOM 2512 C C . ALA A 1 320 ? -16.422 18.188 -3.312 1 84.25 320 ALA A C 1
ATOM 2514 O O . ALA A 1 320 ? -17.016 17.359 -4.012 1 84.25 320 ALA A O 1
ATOM 2515 N N . ASP A 1 321 ? -16.984 19.25 -2.902 1 89.31 321 ASP A N 1
ATOM 2516 C CA . ASP A 1 321 ? -18.359 19.547 -3.248 1 89.31 321 ASP A CA 1
ATOM 2517 C C . ASP A 1 321 ? -18.5 19.891 -4.73 1 89.31 321 ASP A C 1
ATOM 2519 O O . ASP A 1 321 ? -17.609 20.516 -5.312 1 89.31 321 ASP A O 1
ATOM 2523 N N . ASP A 1 322 ? -19.594 19.469 -5.289 1 85.94 322 ASP A N 1
ATOM 2524 C CA . ASP A 1 322 ? -19.875 19.75 -6.691 1 85.94 322 ASP A CA 1
ATOM 2525 C C . ASP A 1 322 ? -19.875 21.266 -6.953 1 85.94 322 ASP A C 1
ATOM 2527 O O . ASP A 1 322 ? -20.547 22.016 -6.254 1 85.94 322 ASP A O 1
ATOM 2531 N N . GLY A 1 323 ? -19.156 21.641 -7.883 1 85.5 323 GLY A N 1
ATOM 2532 C CA . GLY A 1 323 ? -19.172 23.031 -8.328 1 85.5 323 GLY A CA 1
ATOM 2533 C C . GLY A 1 323 ? -18.359 23.953 -7.441 1 85.5 323 GLY A C 1
ATOM 2534 O O . GLY A 1 323 ? -18.375 25.172 -7.617 1 85.5 323 GLY A O 1
ATOM 2535 N N . ASP A 1 324 ? -17.688 23.344 -6.516 1 90.62 324 ASP A N 1
ATOM 2536 C CA . ASP A 1 324 ? -16.875 24.156 -5.621 1 90.62 324 ASP A CA 1
ATOM 2537 C C . ASP A 1 324 ? -15.664 24.734 -6.348 1 90.62 324 ASP A C 1
ATOM 2539 O O . ASP A 1 324 ? -15.031 24.047 -7.152 1 90.62 324 ASP A O 1
ATOM 2543 N N . GLU A 1 325 ? -15.383 26.016 -6.062 1 92.5 325 GLU A N 1
ATOM 2544 C CA . GLU A 1 325 ? -14.289 26.703 -6.738 1 92.5 325 GLU A CA 1
ATOM 2545 C C . GLU A 1 325 ? -13.203 27.125 -5.75 1 92.5 325 GLU A C 1
ATOM 2547 O O . GLU A 1 325 ? -12.367 27.969 -6.062 1 92.5 325 GLU A O 1
ATOM 2552 N N . SER A 1 326 ? -13.219 26.562 -4.598 1 95.56 326 SER A N 1
ATOM 2553 C CA . SER A 1 326 ? -12.328 27 -3.529 1 95.56 326 SER A CA 1
ATOM 2554 C C . SER A 1 326 ? -10.867 26.828 -3.918 1 95.56 326 SER A C 1
ATOM 2556 O O . SER A 1 326 ? -10.039 27.688 -3.658 1 95.56 326 SER A O 1
ATOM 2558 N N . LEU A 1 327 ? -10.5 25.688 -4.555 1 96.94 327 LEU A N 1
ATOM 2559 C CA . LEU A 1 327 ? -9.117 25.453 -4.945 1 96.94 327 LEU A CA 1
ATOM 2560 C C . LEU A 1 327 ? -8.641 26.5 -5.949 1 96.94 327 LEU A C 1
ATOM 2562 O O . LEU A 1 327 ? -7.516 26.984 -5.855 1 96.94 327 LEU A O 1
ATOM 2566 N N . SER A 1 328 ? -9.516 26.828 -6.887 1 95.81 328 SER A N 1
ATOM 2567 C CA . SER A 1 328 ? -9.172 27.828 -7.891 1 95.81 328 SER A CA 1
ATOM 2568 C C . SER A 1 328 ? -9.055 29.219 -7.266 1 95.81 328 SER A C 1
ATOM 2570 O O . SER A 1 328 ? -8.148 29.984 -7.613 1 95.81 328 SER A O 1
ATOM 2572 N N . LEU A 1 329 ? -9.953 29.547 -6.359 1 95.12 329 LEU A N 1
ATOM 2573 C CA . LEU A 1 329 ? -9.906 30.828 -5.664 1 95.12 329 LEU A CA 1
ATOM 2574 C C . LEU A 1 329 ? -8.586 30.984 -4.906 1 95.12 329 LEU A C 1
ATOM 2576 O O . LEU A 1 329 ? -7.957 32.031 -4.961 1 95.12 329 LEU A O 1
ATOM 2580 N N . LEU A 1 330 ? -8.219 29.922 -4.242 1 96 330 LEU A N 1
ATOM 2581 C CA . LEU A 1 330 ? -6.988 29.969 -3.461 1 96 330 LEU A CA 1
ATOM 2582 C C . LEU A 1 330 ? -5.77 30.047 -4.371 1 96 330 LEU A C 1
ATOM 2584 O O . LEU A 1 330 ? -4.82 30.781 -4.082 1 96 330 LEU A O 1
ATOM 2588 N N . ALA A 1 331 ? -5.766 29.266 -5.434 1 94.56 331 ALA A N 1
ATOM 2589 C CA . ALA A 1 331 ? -4.637 29.266 -6.363 1 94.56 331 ALA A CA 1
ATOM 2590 C C . ALA A 1 331 ? -4.383 30.656 -6.934 1 94.56 331 ALA A C 1
ATOM 2592 O O . ALA A 1 331 ? -3.232 31.078 -7.039 1 94.56 331 ALA A O 1
ATOM 2593 N N . ASP A 1 332 ? -5.402 31.344 -7.254 1 87.44 332 ASP A N 1
ATOM 2594 C CA . ASP A 1 332 ? -5.293 32.688 -7.816 1 87.44 332 ASP A CA 1
ATOM 2595 C C . ASP A 1 332 ? -4.641 33.656 -6.824 1 87.44 332 ASP A C 1
ATOM 2597 O O . ASP A 1 332 ? -3.873 34.531 -7.223 1 87.44 332 ASP A O 1
ATOM 2601 N N . ALA A 1 333 ? -4.855 33.438 -5.613 1 89.75 333 ALA A N 1
ATOM 2602 C CA . ALA A 1 333 ? -4.367 34.344 -4.566 1 89.75 333 ALA A CA 1
ATOM 2603 C C . ALA A 1 333 ? -2.951 33.969 -4.141 1 89.75 333 ALA A C 1
ATOM 2605 O O . ALA A 1 333 ? -2.158 34.812 -3.76 1 89.75 333 ALA A O 1
ATOM 2606 N N . LEU A 1 334 ? -2.678 32.688 -4.227 1 92.75 334 LEU A N 1
ATOM 2607 C CA . LEU A 1 334 ? -1.492 32.219 -3.529 1 92.75 334 LEU A CA 1
ATOM 2608 C C . LEU A 1 334 ? -0.403 31.812 -4.52 1 92.75 334 LEU A C 1
ATOM 2610 O O . LEU A 1 334 ? 0.777 31.766 -4.168 1 92.75 334 LEU A O 1
ATOM 2614 N N . LEU A 1 335 ? -0.765 31.438 -5.77 1 88.81 335 LEU A N 1
ATOM 2615 C CA . LEU A 1 335 ? 0.195 30.859 -6.699 1 88.81 335 LEU A CA 1
ATOM 2616 C C . LEU A 1 335 ? 0.496 31.812 -7.844 1 88.81 335 LEU A C 1
ATOM 2618 O O . LEU A 1 335 ? 1.45 31.609 -8.602 1 88.81 335 LEU A O 1
ATOM 2622 N N . GLU A 1 336 ? -0.355 32.812 -8.141 1 77.69 336 GLU A N 1
ATOM 2623 C CA . GLU A 1 336 ? -0.115 33.812 -9.172 1 77.69 336 GLU A CA 1
ATOM 2624 C C . GLU A 1 336 ? 0.507 35.094 -8.57 1 77.69 336 GLU A C 1
ATOM 2626 O O . GLU A 1 336 ? 0.282 35.406 -7.402 1 77.69 336 GLU A O 1
ATOM 2631 N N . MET B 1 1 ? -31.562 -58.906 -21.625 1 29.2 1 MET B N 1
ATOM 2632 C CA . MET B 1 1 ? -31.516 -57.5 -21.984 1 29.2 1 MET B CA 1
ATOM 2633 C C . MET B 1 1 ? -30.297 -56.812 -21.375 1 29.2 1 MET B C 1
ATOM 2635 O O . MET B 1 1 ? -30.031 -56.938 -20.188 1 29.2 1 MET B O 1
ATOM 2639 N N . SER B 1 2 ? -29.203 -56.562 -22.188 1 22.08 2 SER B N 1
ATOM 2640 C CA . SER B 1 2 ? -27.812 -56.188 -22.031 1 22.08 2 SER B CA 1
ATOM 2641 C C . SER B 1 2 ? -27.688 -54.75 -21.547 1 22.08 2 SER B C 1
ATOM 2643 O O . SER B 1 2 ? -28.266 -53.844 -22.141 1 22.08 2 SER B O 1
ATOM 2645 N N . ALA B 1 3 ? -27.594 -54.531 -20.141 1 32.09 3 ALA B N 1
ATOM 2646 C CA . ALA B 1 3 ? -27.297 -53.281 -19.469 1 32.09 3 ALA B CA 1
ATOM 2647 C C . ALA B 1 3 ? -26.203 -52.5 -20.203 1 32.09 3 ALA B C 1
ATOM 2649 O O . ALA B 1 3 ? -25.078 -52.969 -20.328 1 32.09 3 ALA B O 1
ATOM 2650 N N . GLY B 1 4 ? -26.578 -51.594 -21.141 1 27.33 4 GLY B N 1
ATOM 2651 C CA . GLY B 1 4 ? -25.703 -50.75 -21.938 1 27.33 4 GLY B CA 1
ATOM 2652 C C . GLY B 1 4 ? -24.703 -49.969 -21.094 1 27.33 4 GLY B C 1
ATOM 2653 O O . GLY B 1 4 ? -25 -49.594 -19.969 1 27.33 4 GLY B O 1
ATOM 2654 N N . ASP B 1 5 ? -23.406 -50.156 -21.328 1 26.75 5 ASP B N 1
ATOM 2655 C CA . ASP B 1 5 ? -22.188 -49.562 -20.766 1 26.75 5 ASP B CA 1
ATOM 2656 C C . ASP B 1 5 ? -22.203 -48.031 -20.922 1 26.75 5 ASP B C 1
ATOM 2658 O O . ASP B 1 5 ? -22.125 -47.531 -22.031 1 26.75 5 ASP B O 1
ATOM 2662 N N . ALA B 1 6 ? -23.141 -47.312 -20.219 1 34 6 ALA B N 1
ATOM 2663 C CA . ALA B 1 6 ? -23.109 -45.844 -20.156 1 34 6 ALA B CA 1
ATOM 2664 C C . ALA B 1 6 ? -21.703 -45.344 -19.922 1 34 6 ALA B C 1
ATOM 2666 O O . ALA B 1 6 ? -21.156 -45.438 -18.828 1 34 6 ALA B O 1
ATOM 2667 N N . GLY B 1 7 ? -20.797 -45.531 -20.922 1 27.95 7 GLY B N 1
ATOM 2668 C CA . GLY B 1 7 ? -19.453 -45 -20.922 1 27.95 7 GLY B CA 1
ATOM 2669 C C . GLY B 1 7 ? -19.391 -43.531 -20.469 1 27.95 7 GLY B C 1
ATOM 2670 O O . GLY B 1 7 ? -20.156 -42.719 -20.953 1 27.95 7 GLY B O 1
ATOM 2671 N N . SER B 1 8 ? -19.094 -43.281 -19.25 1 33.66 8 SER B N 1
ATOM 2672 C CA . SER B 1 8 ? -18.891 -42 -18.578 1 33.66 8 SER B CA 1
ATOM 2673 C C . SER B 1 8 ? -17.984 -41.094 -19.391 1 33.66 8 SER B C 1
ATOM 2675 O O . SER B 1 8 ? -16.781 -41.344 -19.531 1 33.66 8 SER B O 1
ATOM 2677 N N . GLY B 1 9 ? -18.312 -40.562 -20.547 1 33.66 9 GLY B N 1
ATOM 2678 C CA . GLY B 1 9 ? -17.609 -39.688 -21.453 1 33.66 9 GLY B CA 1
ATOM 2679 C C . GLY B 1 9 ? -17.047 -38.438 -20.766 1 33.66 9 GLY B C 1
ATOM 2680 O O . GLY B 1 9 ? -17.812 -37.531 -20.391 1 33.66 9 GLY B O 1
ATOM 2681 N N . ALA B 1 10 ? -15.992 -38.531 -20.047 1 36.38 10 ALA B N 1
ATOM 2682 C CA . ALA B 1 10 ? -15.227 -37.406 -19.531 1 36.38 10 ALA B CA 1
ATOM 2683 C C . ALA B 1 10 ? -14.984 -36.344 -20.609 1 36.38 10 ALA B C 1
ATOM 2685 O O . ALA B 1 10 ? -14.445 -36.688 -21.672 1 36.38 10 ALA B O 1
ATOM 2686 N N . LYS B 1 11 ? -15.75 -35.312 -20.734 1 42.72 11 LYS B N 1
ATOM 2687 C CA . LYS B 1 11 ? -15.625 -34.219 -21.672 1 42.72 11 LYS B CA 1
ATOM 2688 C C . LYS B 1 11 ? -14.18 -33.75 -21.797 1 42.72 11 LYS B C 1
ATOM 2690 O O . LYS B 1 11 ? -13.555 -33.344 -20.812 1 42.72 11 LYS B O 1
ATOM 2695 N N . SER B 1 12 ? -13.25 -34.156 -22.719 1 41.09 12 SER B N 1
ATOM 2696 C CA . SER B 1 12 ? -11.914 -33.656 -23.031 1 41.09 12 SER B CA 1
ATOM 2697 C C . SER B 1 12 ? -11.836 -32.156 -22.938 1 41.09 12 SER B C 1
ATOM 2699 O O . SER B 1 12 ? -12.602 -31.438 -23.609 1 41.09 12 SER B O 1
ATOM 2701 N N . GLY B 1 13 ? -11.414 -31.453 -21.859 1 48.69 13 GLY B N 1
ATOM 2702 C CA . GLY B 1 13 ? -11.297 -30.016 -21.703 1 48.69 13 GLY B CA 1
ATOM 2703 C C . GLY B 1 13 ? -10.438 -29.359 -22.781 1 48.69 13 GLY B C 1
ATOM 2704 O O . GLY B 1 13 ? -9.547 -30 -23.344 1 48.69 13 GLY B O 1
ATOM 2705 N N . ASP B 1 14 ? -10.953 -28.391 -23.594 1 65.44 14 ASP B N 1
ATOM 2706 C CA . ASP B 1 14 ? -10.258 -27.562 -24.562 1 65.44 14 ASP B CA 1
ATOM 2707 C C . ASP B 1 14 ? -9.539 -26.406 -23.875 1 65.44 14 ASP B C 1
ATOM 2709 O O . ASP B 1 14 ? -10.031 -25.859 -22.891 1 65.44 14 ASP B O 1
ATOM 2713 N N . ALA B 1 15 ? -8.148 -26.25 -24.125 1 74.31 15 ALA B N 1
ATOM 2714 C CA . ALA B 1 15 ? -7.375 -25.125 -23.594 1 74.31 15 ALA B CA 1
ATOM 2715 C C . ALA B 1 15 ? -8.164 -23.828 -23.688 1 74.31 15 ALA B C 1
ATOM 2717 O O . ALA B 1 15 ? -7.945 -22.906 -22.891 1 74.31 15 ALA B O 1
ATOM 2718 N N . THR B 1 16 ? -9.039 -23.812 -24.516 1 70.12 16 THR B N 1
ATOM 2719 C CA . THR B 1 16 ? -9.82 -22.594 -24.688 1 70.12 16 THR B CA 1
ATOM 2720 C C . THR B 1 16 ? -10.82 -22.422 -23.547 1 70.12 16 THR B C 1
ATOM 2722 O O . THR B 1 16 ? -11.391 -21.344 -23.375 1 70.12 16 THR B O 1
ATOM 2725 N N . ASP B 1 17 ? -10.852 -23.438 -22.719 1 80.88 17 ASP B N 1
ATOM 2726 C CA . ASP B 1 17 ? -11.75 -23.391 -21.562 1 80.88 17 ASP B CA 1
ATOM 2727 C C . ASP B 1 17 ? -11.055 -22.766 -20.359 1 80.88 17 ASP B C 1
ATOM 2729 O O . ASP B 1 17 ? -11.703 -22.438 -19.359 1 80.88 17 ASP B O 1
ATOM 2733 N N . LEU B 1 18 ? -9.766 -22.625 -20.531 1 93.69 18 LEU B N 1
ATOM 2734 C CA . LEU B 1 18 ? -8.984 -22.078 -19.422 1 93.69 18 LEU B CA 1
ATOM 2735 C C . LEU B 1 18 ? -9.055 -20.562 -19.406 1 93.69 18 LEU B C 1
ATOM 2737 O O . LEU B 1 18 ? -8.992 -19.922 -20.453 1 93.69 18 LEU B O 1
ATOM 2741 N N . GLU B 1 19 ? -9.297 -20.016 -18.234 1 96.88 19 GLU B N 1
ATOM 2742 C CA . GLU B 1 19 ? -8.953 -18.609 -18.062 1 96.88 19 GLU B CA 1
ATOM 2743 C C . GLU B 1 19 ? -7.445 -18.406 -17.969 1 96.88 19 GLU B C 1
ATOM 2745 O O . GLU B 1 19 ? -6.742 -19.203 -17.359 1 96.88 19 GLU B O 1
ATOM 2750 N N . VAL B 1 20 ? -6.945 -17.422 -18.641 1 98.25 20 VAL B N 1
ATOM 2751 C CA . VAL B 1 20 ? -5.5 -17.25 -18.719 1 98.25 20 VAL B CA 1
ATOM 2752 C C . VAL B 1 20 ? -5.113 -15.875 -18.172 1 98.25 20 VAL B C 1
ATOM 2754 O O . VAL B 1 20 ? -5.645 -14.852 -18.609 1 98.25 20 VAL B O 1
ATOM 2757 N N . GLY B 1 21 ? -4.301 -15.844 -17.156 1 98.12 21 GLY B N 1
ATOM 2758 C CA . GLY B 1 21 ? -3.699 -14.625 -16.625 1 98.12 21 GLY B CA 1
ATOM 2759 C C . GLY B 1 21 ? -2.186 -14.617 -16.719 1 98.12 21 GLY B C 1
ATOM 2760 O O . GLY B 1 21 ? -1.578 -15.617 -17.125 1 98.12 21 GLY B O 1
ATOM 2761 N N . ILE B 1 22 ? -1.579 -13.5 -16.422 1 98.38 22 ILE B N 1
ATOM 2762 C CA . ILE B 1 22 ? -0.139 -13.305 -16.562 1 98.38 22 ILE B CA 1
ATOM 2763 C C . ILE B 1 22 ? 0.44 -12.859 -15.211 1 98.38 22 ILE B C 1
ATOM 2765 O O . ILE B 1 22 ? -0.103 -11.961 -14.562 1 98.38 22 ILE B O 1
ATOM 2769 N N . ILE B 1 23 ? 1.507 -13.531 -14.797 1 98.75 23 ILE B N 1
ATOM 2770 C CA . ILE B 1 23 ? 2.326 -12.977 -13.727 1 98.75 23 ILE B CA 1
ATOM 2771 C C . ILE B 1 23 ? 3.252 -11.898 -14.289 1 98.75 23 ILE B C 1
ATOM 2773 O O . ILE B 1 23 ? 4.016 -12.156 -15.227 1 98.75 23 ILE B O 1
ATOM 2777 N N . LEU B 1 24 ? 3.209 -10.758 -13.758 1 98.62 24 LEU B N 1
ATOM 2778 C CA . LEU B 1 24 ? 3.947 -9.617 -14.297 1 98.62 24 LEU B CA 1
ATOM 2779 C C . LEU B 1 24 ? 5.43 -9.727 -13.961 1 98.62 24 LEU B C 1
ATOM 2781 O O . LEU B 1 24 ? 5.801 -10.305 -12.93 1 98.62 24 LEU B O 1
ATOM 27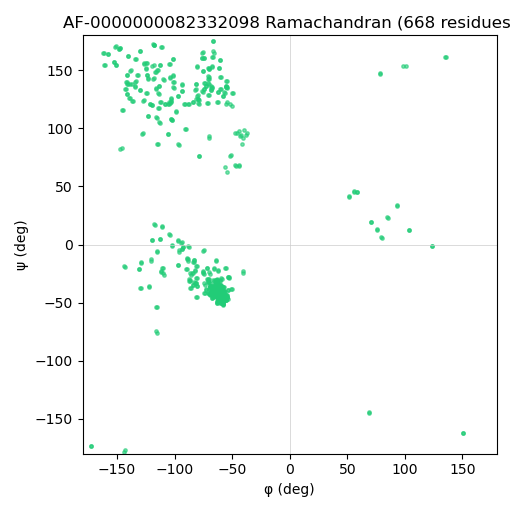85 N N . PRO B 1 25 ? 6.273 -9.18 -14.852 1 97.75 25 PRO B N 1
ATOM 2786 C CA . PRO B 1 25 ? 7.723 -9.258 -14.656 1 97.75 25 PRO B CA 1
ATOM 2787 C C . PRO B 1 25 ? 8.242 -8.234 -13.648 1 97.75 25 PRO B C 1
ATOM 2789 O O . PRO B 1 25 ? 8.977 -7.316 -14.016 1 97.75 25 PRO B O 1
ATOM 2792 N N . GLN B 1 26 ? 8.062 -8.43 -12.336 1 97.75 26 GLN B N 1
ATOM 2793 C CA . GLN B 1 26 ? 8.336 -7.426 -11.305 1 97.75 26 GLN B CA 1
ATOM 2794 C C . GLN B 1 26 ? 9.75 -7.57 -10.758 1 97.75 26 GLN B C 1
ATOM 2796 O O . GLN B 1 26 ? 10.164 -6.793 -9.891 1 97.75 26 GLN B O 1
ATOM 2801 N N . TYR B 1 27 ? 10.539 -8.594 -11.242 1 97.44 27 TYR B N 1
ATOM 2802 C CA . TYR B 1 27 ? 11.883 -8.828 -10.719 1 97.44 27 TYR B CA 1
ATOM 2803 C C . TYR B 1 27 ? 12.945 -8.336 -11.695 1 97.44 27 TYR B C 1
ATOM 2805 O O . TYR B 1 27 ? 12.992 -8.797 -12.844 1 97.44 27 TYR B O 1
ATOM 2813 N N . GLY B 1 28 ? 13.742 -7.488 -11.266 1 96.56 28 GLY B N 1
ATOM 2814 C CA . GLY B 1 28 ? 14.898 -7.062 -12.031 1 96.56 28 GLY B CA 1
ATOM 2815 C C . GLY B 1 28 ? 14.539 -6.227 -13.242 1 96.56 28 GLY B C 1
ATOM 2816 O O . GLY B 1 28 ? 15.297 -6.168 -14.211 1 96.56 28 GLY B O 1
ATOM 2817 N N . THR B 1 29 ? 13.391 -5.668 -13.297 1 96.88 29 THR B N 1
ATOM 2818 C CA . THR B 1 29 ? 12.953 -4.844 -14.414 1 96.88 29 THR B CA 1
ATOM 2819 C C . THR B 1 29 ? 12.672 -3.416 -13.961 1 96.88 29 THR B C 1
ATOM 2821 O O . THR B 1 29 ? 12.711 -3.121 -12.766 1 96.88 29 THR B O 1
ATOM 2824 N N . GLU B 1 30 ? 12.445 -2.557 -14.883 1 96.69 30 GLU B N 1
ATOM 2825 C CA . GLU B 1 30 ? 11.945 -1.223 -14.57 1 96.69 30 GLU B CA 1
ATOM 2826 C C . GLU B 1 30 ? 10.438 -1.243 -14.344 1 96.69 30 GLU B C 1
ATOM 2828 O O . GLU B 1 30 ? 9.727 -2.084 -14.898 1 96.69 30 GLU B O 1
ATOM 2833 N N . ILE B 1 31 ? 9.992 -0.308 -13.57 1 98.19 31 ILE B N 1
ATOM 2834 C CA . ILE B 1 31 ? 8.57 -0.266 -13.234 1 98.19 31 ILE B CA 1
ATOM 2835 C C . ILE B 1 31 ? 7.746 -0.038 -14.508 1 98.19 31 ILE B C 1
ATOM 2837 O O . ILE B 1 31 ? 6.641 -0.563 -14.641 1 98.19 31 ILE B O 1
ATOM 2841 N N . GLU B 1 32 ? 8.281 0.654 -15.5 1 97.62 32 GLU B N 1
ATOM 2842 C CA . GLU B 1 32 ? 7.602 0.87 -16.766 1 97.62 32 GLU B CA 1
ATOM 2843 C C . GLU B 1 32 ? 7.355 -0.45 -17.5 1 97.62 32 GLU B C 1
ATOM 2845 O O . GLU B 1 32 ? 6.344 -0.609 -18.188 1 97.62 32 GLU B O 1
ATOM 2850 N N . THR B 1 33 ? 8.289 -1.365 -17.375 1 97.56 33 THR B N 1
ATOM 2851 C CA . THR B 1 33 ? 8.141 -2.676 -17.984 1 97.56 33 THR B CA 1
ATOM 2852 C C . THR B 1 33 ? 6.941 -3.418 -17.406 1 97.56 33 THR B C 1
ATOM 2854 O O . THR B 1 33 ? 6.176 -4.043 -18.141 1 97.56 33 THR B O 1
ATOM 2857 N N . VAL B 1 34 ? 6.742 -3.322 -16.125 1 98.38 34 VAL B N 1
ATOM 2858 C CA . VAL B 1 34 ? 5.605 -3.943 -15.453 1 98.38 34 VAL B CA 1
ATOM 2859 C C . VAL B 1 34 ? 4.305 -3.334 -15.969 1 98.38 34 VAL B C 1
ATOM 2861 O O . VAL B 1 34 ? 3.383 -4.059 -16.344 1 98.38 34 VAL B O 1
ATOM 2864 N N . ARG B 1 35 ? 4.27 -2.027 -15.961 1 98.5 35 ARG B N 1
ATOM 2865 C CA . ARG B 1 35 ? 3.096 -1.292 -16.422 1 98.5 35 ARG B CA 1
ATOM 2866 C C . ARG B 1 35 ? 2.762 -1.643 -17.875 1 98.5 35 ARG B C 1
ATOM 2868 O O . ARG B 1 35 ? 1.611 -1.951 -18.188 1 98.5 35 ARG B O 1
ATOM 2875 N N . GLU B 1 36 ? 3.775 -1.602 -18.797 1 97.88 36 GLU B N 1
ATOM 2876 C CA . GLU B 1 36 ? 3.568 -1.859 -20.219 1 97.88 36 GLU B CA 1
ATOM 2877 C C . GLU B 1 36 ? 3.117 -3.297 -20.453 1 97.88 36 GLU B C 1
ATOM 2879 O O . GLU B 1 36 ? 2.289 -3.557 -21.328 1 97.88 36 GLU B O 1
ATOM 2884 N N . THR B 1 37 ? 3.639 -4.203 -19.672 1 98.31 37 THR B N 1
ATOM 2885 C CA . THR B 1 37 ? 3.229 -5.598 -19.797 1 98.31 37 THR B CA 1
ATOM 2886 C C . THR B 1 37 ? 1.769 -5.77 -19.391 1 98.31 37 THR B C 1
ATOM 2888 O O . THR B 1 37 ? 1.02 -6.508 -20.031 1 98.31 37 THR B O 1
ATOM 2891 N N . ALA B 1 38 ? 1.354 -5.094 -18.328 1 98.62 38 ALA B N 1
ATOM 2892 C CA . ALA B 1 38 ? -0.04 -5.145 -17.906 1 98.62 38 ALA B CA 1
ATOM 2893 C C . ALA B 1 38 ? -0.969 -4.598 -18.984 1 98.62 38 ALA B C 1
ATOM 2895 O O . ALA B 1 38 ? -2.004 -5.199 -19.281 1 98.62 38 ALA B O 1
ATOM 2896 N N . LEU B 1 39 ? -0.587 -3.473 -19.562 1 98.44 39 LEU B N 1
ATOM 2897 C CA . LEU B 1 39 ? -1.394 -2.852 -20.594 1 98.44 39 LEU B CA 1
ATOM 2898 C C . LEU B 1 39 ? -1.47 -3.746 -21.828 1 98.44 39 LEU B C 1
ATOM 2900 O O . LEU B 1 39 ? -2.531 -3.871 -22.453 1 98.44 39 LEU B O 1
ATOM 2904 N N . GLU B 1 40 ? -0.33 -4.379 -22.172 1 97.75 40 GLU B N 1
ATOM 2905 C CA . GLU B 1 40 ? -0.314 -5.301 -23.297 1 97.75 40 GLU B CA 1
ATOM 2906 C C . GLU B 1 40 ? -1.206 -6.512 -23.031 1 97.75 40 GLU B C 1
ATOM 2908 O O . GLU B 1 40 ? -1.957 -6.938 -23.906 1 97.75 40 GLU B O 1
ATOM 2913 N N . ALA B 1 41 ? -1.094 -7.039 -21.844 1 98.25 41 ALA B N 1
ATOM 2914 C CA . ALA B 1 41 ? -1.941 -8.164 -21.469 1 98.25 41 ALA B CA 1
ATOM 2915 C C . ALA B 1 41 ? -3.42 -7.816 -21.609 1 98.25 41 ALA B C 1
ATOM 2917 O O . ALA B 1 41 ? -4.199 -8.609 -22.156 1 98.25 41 ALA B O 1
ATOM 2918 N N . GLU B 1 42 ? -3.793 -6.633 -21.141 1 98.5 42 GLU B N 1
ATOM 2919 C CA . GLU B 1 42 ? -5.18 -6.195 -21.281 1 98.5 42 GLU B CA 1
ATOM 2920 C C . GLU B 1 42 ? -5.578 -6.086 -22.75 1 98.5 42 GLU B C 1
ATOM 2922 O O . GLU B 1 42 ? -6.629 -6.586 -23.156 1 98.5 42 GLU B O 1
ATOM 2927 N N . ARG B 1 43 ? -4.73 -5.445 -23.531 1 97.75 43 ARG B N 1
ATOM 2928 C CA . ARG B 1 43 ? -5.004 -5.246 -24.953 1 97.75 43 ARG B CA 1
ATOM 2929 C C . ARG B 1 43 ? -5.195 -6.582 -25.672 1 97.75 43 ARG B C 1
ATOM 2931 O O . ARG B 1 43 ? -6.035 -6.703 -26.562 1 97.75 43 ARG B O 1
ATOM 2938 N N . LEU B 1 44 ? -4.441 -7.609 -25.281 1 97.25 44 LEU B N 1
ATOM 2939 C CA . LEU B 1 44 ? -4.434 -8.906 -25.953 1 97.25 44 LEU B CA 1
ATOM 2940 C C . LEU B 1 44 ? -5.578 -9.781 -25.453 1 97.25 44 LEU B C 1
ATOM 2942 O O . LEU B 1 44 ? -5.832 -10.852 -26.016 1 97.25 44 LEU B O 1
ATOM 2946 N N . GLY B 1 45 ? -6.199 -9.406 -24.312 1 97.19 45 GLY B N 1
ATOM 2947 C CA . GLY B 1 45 ? -7.402 -10.102 -23.891 1 97.19 45 GLY B CA 1
ATOM 2948 C C . GLY B 1 45 ? -7.152 -11.078 -22.75 1 97.19 45 GLY B C 1
ATOM 2949 O O . GLY B 1 45 ? -8 -11.922 -22.453 1 97.19 45 GLY B O 1
ATOM 2950 N N . TYR B 1 46 ? -5.988 -11.008 -22.109 1 98.06 46 TYR B N 1
ATOM 2951 C CA . TYR B 1 46 ? -5.766 -11.812 -20.906 1 98.06 46 TYR B CA 1
ATOM 2952 C C . TYR B 1 46 ? -6.75 -11.438 -19.812 1 98.06 46 TYR B C 1
ATOM 2954 O O . TYR B 1 46 ? -7.172 -10.281 -19.703 1 98.06 46 TYR B O 1
ATOM 2962 N N . GLY B 1 47 ? -7.047 -12.367 -18.969 1 98 47 GLY B N 1
ATOM 2963 C CA . GLY B 1 47 ? -8.125 -12.172 -18.016 1 98 47 GLY B CA 1
ATOM 2964 C C . GLY B 1 47 ? -7.668 -11.484 -16.734 1 98 47 GLY B C 1
ATOM 2965 O O . GLY B 1 47 ? -8.469 -10.859 -16.047 1 98 47 GLY B O 1
ATOM 2966 N N . ALA B 1 48 ? -6.371 -11.617 -16.422 1 98.75 48 ALA B N 1
ATOM 2967 C CA . ALA B 1 48 ? -5.879 -11.078 -15.156 1 98.75 48 ALA B CA 1
ATOM 2968 C C . ALA B 1 48 ? -4.359 -10.906 -15.188 1 98.75 48 ALA B C 1
ATOM 2970 O O . ALA B 1 48 ? -3.67 -11.578 -15.961 1 98.75 48 ALA B O 1
ATOM 2971 N N . VAL B 1 49 ? -3.869 -10.016 -14.398 1 98.88 49 VAL B N 1
ATOM 2972 C CA . VAL B 1 49 ? -2.439 -9.867 -14.141 1 98.88 49 VAL B CA 1
ATOM 2973 C C . VAL B 1 49 ? -2.168 -9.961 -12.641 1 98.88 49 VAL B C 1
ATOM 2975 O O . VAL B 1 49 ? -2.99 -9.539 -11.828 1 98.88 49 VAL B O 1
ATOM 2978 N N . TRP B 1 50 ? -1.02 -10.539 -12.336 1 98.81 50 TRP B N 1
ATOM 2979 C CA . TRP B 1 50 ? -0.698 -10.828 -10.945 1 98.81 50 TRP B CA 1
ATOM 2980 C C . TRP B 1 50 ? 0.716 -10.367 -10.602 1 98.81 50 TRP B C 1
ATOM 2982 O O . TRP B 1 50 ? 1.61 -10.414 -11.453 1 98.81 50 TRP B O 1
ATOM 2992 N N . LEU B 1 51 ? 0.876 -9.922 -9.367 1 98.81 51 LEU B N 1
ATOM 2993 C CA . LEU B 1 51 ? 2.182 -9.641 -8.781 1 98.81 51 LEU B CA 1
ATOM 2994 C C . LEU B 1 51 ? 2.422 -10.516 -7.555 1 98.81 51 LEU B C 1
ATOM 2996 O O . LEU B 1 51 ? 1.472 -10.977 -6.918 1 98.81 51 LEU B O 1
ATOM 3000 N N . GLU B 1 52 ? 3.646 -10.758 -7.262 1 98.56 52 GLU B N 1
ATOM 3001 C CA . GLU B 1 52 ? 4.035 -11.531 -6.086 1 98.56 52 GLU B CA 1
ATOM 3002 C C . GLU B 1 52 ? 4.574 -10.625 -4.984 1 98.56 52 GLU B C 1
ATOM 3004 O O . GLU B 1 52 ? 5.078 -9.539 -5.262 1 98.56 52 GLU B O 1
ATOM 3009 N N . ASP B 1 53 ? 4.488 -11.07 -3.744 1 98.44 53 ASP B N 1
ATOM 3010 C CA . ASP B 1 53 ? 4.828 -10.242 -2.59 1 98.44 53 ASP B CA 1
ATOM 3011 C C . ASP B 1 53 ? 6.164 -10.664 -1.987 1 98.44 53 ASP B C 1
ATOM 3013 O O . ASP B 1 53 ? 6.219 -11.562 -1.146 1 98.44 53 ASP B O 1
ATOM 3017 N N . HIS B 1 54 ? 7.227 -9.984 -2.398 1 98.5 54 HIS B N 1
ATOM 3018 C CA . HIS B 1 54 ? 8.586 -10.234 -1.937 1 98.5 54 HIS B CA 1
ATOM 3019 C C . HIS B 1 54 ? 9.336 -8.93 -1.69 1 98.5 54 HIS B C 1
ATOM 3021 O O . HIS B 1 54 ? 9.086 -7.926 -2.361 1 98.5 54 HIS B O 1
ATOM 3027 N N . PHE B 1 55 ? 10.258 -8.992 -0.726 1 98.44 55 PHE B N 1
ATOM 3028 C CA . PHE B 1 55 ? 11.18 -7.883 -0.491 1 98.44 55 PHE B CA 1
ATOM 3029 C C . PHE B 1 55 ? 12.375 -7.965 -1.425 1 98.44 55 PHE B C 1
ATOM 3031 O O . PHE B 1 55 ? 13.055 -6.965 -1.663 1 98.44 55 PHE B O 1
ATOM 3038 N N . GLN B 1 56 ? 12.641 -9.133 -1.868 1 98.38 56 GLN B N 1
ATOM 3039 C CA . GLN B 1 56 ? 13.789 -9.453 -2.715 1 98.38 56 GLN B CA 1
ATOM 3040 C C . GLN B 1 56 ? 13.406 -10.453 -3.799 1 98.38 56 GLN B C 1
ATOM 3042 O O . GLN B 1 56 ? 12.383 -11.141 -3.689 1 98.38 56 GLN B O 1
ATOM 3047 N N . SER B 1 57 ? 14.227 -10.539 -4.832 1 97.69 57 SER B N 1
ATOM 3048 C CA . SER B 1 57 ? 13.977 -11.531 -5.875 1 97.69 57 SER B CA 1
ATOM 3049 C C . SER B 1 57 ? 14.188 -12.953 -5.348 1 97.69 57 SER B C 1
ATOM 3051 O O . SER B 1 57 ? 15.148 -13.219 -4.625 1 97.69 57 SER B O 1
ATOM 3053 N N . TRP B 1 58 ? 13.258 -13.82 -5.676 1 96.62 58 TRP B N 1
ATOM 3054 C CA . TRP B 1 58 ? 13.477 -15.234 -5.391 1 96.62 58 TRP B CA 1
ATOM 3055 C C . TRP B 1 58 ? 14.016 -15.961 -6.617 1 96.62 58 TRP B C 1
ATOM 3057 O O . TRP B 1 58 ? 14.398 -17.125 -6.535 1 96.62 58 TRP B O 1
ATOM 3067 N N . ILE B 1 59 ? 14.094 -15.242 -7.738 1 96 59 ILE B N 1
ATOM 3068 C CA . ILE B 1 59 ? 14.648 -15.742 -8.992 1 96 59 ILE B CA 1
ATOM 3069 C C . ILE B 1 59 ? 16.016 -15.125 -9.234 1 96 59 ILE B C 1
ATOM 3071 O O . ILE B 1 59 ? 16.156 -13.906 -9.344 1 96 59 ILE B O 1
ATOM 3075 N N . GLY B 1 60 ? 17.047 -15.93 -9.352 1 94.56 60 GLY B N 1
ATOM 3076 C CA . GLY B 1 60 ? 18.391 -15.43 -9.586 1 94.56 60 GLY B CA 1
ATOM 3077 C C . GLY B 1 60 ? 18.969 -14.688 -8.391 1 94.56 60 GLY B C 1
ATOM 3078 O O . GLY B 1 60 ? 18.75 -15.094 -7.242 1 94.56 60 GLY B O 1
ATOM 3079 N N . ASP B 1 61 ? 19.781 -13.617 -8.695 1 95 61 ASP B N 1
ATOM 3080 C CA . ASP B 1 61 ? 20.359 -12.789 -7.645 1 95 61 ASP B CA 1
ATOM 3081 C C . ASP B 1 61 ? 19.266 -12.094 -6.828 1 95 61 ASP B C 1
ATOM 3083 O O . ASP B 1 61 ? 18.453 -11.352 -7.379 1 95 61 ASP B O 1
ATOM 3087 N N . PRO B 1 62 ? 19.25 -12.312 -5.555 1 95.25 62 PRO B N 1
ATOM 3088 C CA . PRO B 1 62 ? 18.234 -11.672 -4.723 1 95.25 62 PRO B CA 1
ATOM 3089 C C . PRO B 1 62 ? 18.219 -10.156 -4.855 1 95.25 62 PRO B C 1
ATOM 3091 O O . PRO B 1 62 ? 17.188 -9.516 -4.621 1 95.25 62 PRO B O 1
ATOM 3094 N N . ARG B 1 63 ? 19.281 -9.578 -5.309 1 96.25 63 ARG B N 1
ATOM 3095 C CA . ARG B 1 63 ? 19.438 -8.125 -5.309 1 96.25 63 ARG B CA 1
ATOM 3096 C C . ARG B 1 63 ? 19 -7.531 -6.645 1 96.25 63 ARG B C 1
ATOM 3098 O O . ARG B 1 63 ? 19.109 -6.324 -6.859 1 96.25 63 ARG B O 1
ATOM 3105 N N . ARG B 1 64 ? 18.531 -8.367 -7.562 1 94.5 64 ARG B N 1
ATOM 3106 C CA . ARG B 1 64 ? 18.047 -7.848 -8.844 1 94.5 64 ARG B CA 1
ATOM 3107 C C . ARG B 1 64 ? 16.828 -6.961 -8.656 1 94.5 64 ARG B C 1
ATOM 3109 O O . ARG B 1 64 ? 16.469 -6.199 -9.555 1 94.5 64 ARG B O 1
ATOM 3116 N N . GLY B 1 65 ? 16.219 -7.02 -7.453 1 95.38 65 GLY B N 1
ATOM 3117 C CA . GLY B 1 65 ? 15.109 -6.137 -7.129 1 95.38 65 GLY B CA 1
ATOM 3118 C C . GLY B 1 65 ? 13.758 -6.812 -7.246 1 95.38 65 GLY B C 1
ATOM 3119 O O . GLY B 1 65 ? 13.602 -7.785 -7.988 1 95.38 65 GLY B O 1
ATOM 3120 N N . ALA B 1 66 ? 12.773 -6.371 -6.531 1 98.31 66 ALA B N 1
ATOM 3121 C CA . ALA B 1 66 ? 11.375 -6.793 -6.551 1 98.31 66 ALA B CA 1
ATOM 3122 C C . ALA B 1 66 ? 10.445 -5.613 -6.297 1 98.31 66 ALA B C 1
ATOM 3124 O O . ALA B 1 66 ? 10.469 -5.016 -5.219 1 98.31 66 ALA B O 1
ATOM 3125 N N . HIS B 1 67 ? 9.641 -5.277 -7.266 1 98.69 67 HIS B N 1
ATOM 3126 C CA . HIS B 1 67 ? 8.703 -4.184 -7.074 1 98.69 67 HIS B CA 1
ATOM 3127 C C . HIS B 1 67 ? 7.625 -4.551 -6.055 1 98.69 67 HIS B C 1
ATOM 3129 O O . HIS B 1 67 ? 7.113 -5.672 -6.066 1 98.69 67 HIS B O 1
ATOM 3135 N N . GLU B 1 68 ? 7.379 -3.639 -5.133 1 98.81 68 GLU B N 1
ATOM 3136 C CA . GLU B 1 68 ? 6.332 -3.842 -4.137 1 98.81 68 GLU B CA 1
ATOM 3137 C C . GLU B 1 68 ? 4.957 -3.949 -4.793 1 98.81 68 GLU B C 1
ATOM 3139 O O . GLU B 1 68 ? 4.605 -3.131 -5.645 1 98.81 68 GLU B O 1
ATOM 3144 N N . PRO B 1 69 ? 4.211 -4.914 -4.457 1 98.88 69 PRO B N 1
ATOM 3145 C CA . PRO B 1 69 ? 3.059 -5.27 -5.293 1 98.88 69 PRO B CA 1
ATOM 3146 C C . PRO B 1 69 ? 1.844 -4.383 -5.027 1 98.88 69 PRO B C 1
ATOM 3148 O O . PRO B 1 69 ? 1.084 -4.074 -5.949 1 98.88 69 PRO B O 1
ATOM 3151 N N . TRP B 1 70 ? 1.567 -3.9 -3.855 1 98.88 70 TRP B N 1
ATOM 3152 C CA . TRP B 1 70 ? 0.28 -3.297 -3.527 1 98.88 70 TRP B CA 1
ATOM 3153 C C . TRP B 1 70 ? 0.214 -1.854 -4.02 1 98.88 70 TRP B C 1
ATOM 3155 O O . TRP B 1 70 ? -0.788 -1.436 -4.605 1 98.88 70 TRP B O 1
ATOM 3165 N N . THR B 1 71 ? 1.292 -1.097 -3.764 1 98.88 71 THR B N 1
ATOM 3166 C CA . THR B 1 71 ? 1.32 0.239 -4.352 1 98.88 71 THR B CA 1
ATOM 3167 C C . THR B 1 71 ? 1.343 0.16 -5.875 1 98.88 71 THR B C 1
ATOM 3169 O O . THR B 1 71 ? 0.728 0.985 -6.551 1 98.88 71 THR B O 1
ATOM 3172 N N . THR B 1 72 ? 1.999 -0.865 -6.434 1 98.94 72 THR B N 1
ATOM 3173 C CA . THR B 1 72 ? 2.004 -1.104 -7.875 1 98.94 72 THR B CA 1
ATOM 3174 C C . THR B 1 72 ? 0.6 -1.428 -8.375 1 98.94 72 THR B C 1
ATOM 3176 O O . THR B 1 72 ? 0.182 -0.939 -9.422 1 98.94 72 THR B O 1
ATOM 3179 N N . LEU B 1 73 ? -0.122 -2.229 -7.586 1 98.94 73 LEU B N 1
ATOM 3180 C CA . LEU B 1 73 ? -1.498 -2.541 -7.957 1 98.94 73 LEU B CA 1
ATOM 3181 C C . LEU B 1 73 ? -2.344 -1.273 -8.023 1 98.94 73 LEU B C 1
ATOM 3183 O O . LEU B 1 73 ? -3.211 -1.146 -8.891 1 98.94 73 LEU B O 1
ATOM 3187 N N . GLY B 1 74 ? -2.125 -0.34 -7.023 1 98.94 74 GLY B N 1
ATOM 3188 C CA . GLY B 1 74 ? -2.809 0.94 -7.117 1 98.94 74 GLY B CA 1
ATOM 3189 C C . GLY B 1 74 ? -2.572 1.648 -8.438 1 98.94 74 GLY B C 1
ATOM 3190 O O . GLY B 1 74 ? -3.52 2.102 -9.086 1 98.94 74 GLY B O 1
ATOM 3191 N N . ALA B 1 75 ? -1.341 1.686 -8.891 1 98.94 75 ALA B N 1
ATOM 3192 C CA . ALA B 1 75 ? -0.97 2.328 -10.148 1 98.94 75 ALA B CA 1
ATOM 3193 C C . ALA B 1 75 ? -1.586 1.601 -11.336 1 98.94 75 ALA B C 1
ATOM 3195 O O . ALA B 1 75 ? -2.09 2.234 -12.273 1 98.94 75 ALA B O 1
ATOM 3196 N N . LEU B 1 76 ? -1.563 0.264 -11.297 1 98.94 76 LEU B N 1
ATOM 3197 C CA . LEU B 1 76 ? -2.084 -0.526 -12.406 1 98.94 76 LEU B CA 1
ATOM 3198 C C . LEU B 1 76 ? -3.602 -0.408 -12.492 1 98.94 76 LEU B C 1
ATOM 3200 O O . LEU B 1 76 ? -4.168 -0.434 -13.586 1 98.94 76 LEU B O 1
ATOM 3204 N N . ALA B 1 77 ? -4.246 -0.322 -11.305 1 98.94 77 ALA B N 1
ATOM 3205 C CA . ALA B 1 77 ? -5.688 -0.089 -11.305 1 98.94 77 ALA B CA 1
ATOM 3206 C C . ALA B 1 77 ? -6.039 1.195 -12.055 1 98.94 77 ALA B C 1
ATOM 3208 O O . ALA B 1 77 ? -7.043 1.25 -12.766 1 98.94 77 ALA B O 1
ATOM 3209 N N . GLU B 1 78 ? -5.223 2.254 -11.867 1 98.88 78 GLU B N 1
ATOM 3210 C CA . GLU B 1 78 ? -5.398 3.529 -12.555 1 98.88 78 GLU B CA 1
ATOM 3211 C C . GLU B 1 78 ? -5.09 3.4 -14.047 1 98.88 78 GLU B C 1
ATOM 3213 O O . GLU B 1 78 ? -5.781 3.984 -14.883 1 98.88 78 GLU B O 1
ATOM 3218 N N . ALA B 1 79 ? -4.129 2.607 -14.422 1 98.88 79 ALA B N 1
ATOM 3219 C CA . ALA B 1 79 ? -3.6 2.531 -15.781 1 98.88 79 ALA B CA 1
ATOM 3220 C C . ALA B 1 79 ? -4.488 1.669 -16.672 1 98.88 79 ALA B C 1
ATOM 3222 O O . ALA B 1 79 ? -4.523 1.852 -17.891 1 98.88 79 ALA B O 1
ATOM 3223 N N . THR B 1 80 ? -5.203 0.671 -16.078 1 98.88 80 THR B N 1
ATOM 3224 C CA . THR B 1 80 ? -5.977 -0.302 -16.844 1 98.88 80 THR B CA 1
ATOM 3225 C C . THR B 1 80 ? -7.473 -0.094 -16.625 1 98.88 80 THR B C 1
ATOM 3227 O O . THR B 1 80 ? -7.879 0.619 -15.703 1 98.88 80 THR B O 1
ATOM 3230 N N . ASP B 1 81 ? -8.281 -0.785 -17.422 1 98.38 81 ASP B N 1
ATOM 3231 C CA . ASP B 1 81 ? -9.711 -0.5 -17.406 1 98.38 81 ASP B CA 1
ATOM 3232 C C . ASP B 1 81 ? -10.516 -1.754 -17.062 1 98.38 81 ASP B C 1
ATOM 3234 O O . ASP B 1 81 ? -11.539 -1.678 -16.391 1 98.38 81 ASP B O 1
ATOM 3238 N N . GLU B 1 82 ? -10.039 -2.947 -17.562 1 98.44 82 GLU B N 1
ATOM 3239 C CA . GLU B 1 82 ? -10.922 -4.109 -17.516 1 98.44 82 GLU B CA 1
ATOM 3240 C C . GLU B 1 82 ? -10.227 -5.312 -16.906 1 98.44 82 GLU B C 1
ATOM 3242 O O . GLU B 1 82 ? -10.852 -6.113 -16.203 1 98.44 82 GLU B O 1
ATOM 3247 N N . ILE B 1 83 ? -8.992 -5.465 -17.188 1 98.81 83 ILE B N 1
ATOM 3248 C CA . ILE B 1 83 ? -8.258 -6.656 -16.781 1 98.81 83 ILE B CA 1
ATOM 3249 C C . ILE B 1 83 ? -8.266 -6.77 -15.258 1 98.81 83 ILE B C 1
ATOM 3251 O O . ILE B 1 83 ? -8.141 -5.766 -14.555 1 98.81 83 ILE B O 1
ATOM 3255 N N . ARG B 1 84 ? -8.531 -7.898 -14.734 1 98.88 84 ARG B N 1
ATOM 3256 C CA . ARG B 1 84 ? -8.453 -8.109 -13.297 1 98.88 84 ARG B CA 1
ATOM 3257 C C . ARG B 1 84 ? -7.008 -8.078 -12.812 1 98.88 84 ARG B C 1
ATOM 3259 O O . ARG B 1 84 ? -6.086 -8.344 -13.586 1 98.88 84 ARG B O 1
ATOM 3266 N N . LEU B 1 85 ? -6.812 -7.672 -11.602 1 98.81 85 LEU B N 1
ATOM 3267 C CA . LEU B 1 85 ? -5.457 -7.535 -11.086 1 98.81 85 LEU B CA 1
ATOM 3268 C C . LEU B 1 85 ? -5.379 -7.984 -9.633 1 98.81 85 LEU B C 1
ATOM 3270 O O . LEU B 1 85 ? -6.355 -7.859 -8.883 1 98.81 85 LEU B O 1
ATOM 3274 N N . GLY B 1 86 ? -4.277 -8.57 -9.227 1 98.5 86 GLY B N 1
ATOM 3275 C CA . GLY B 1 86 ? -4.168 -9.023 -7.848 1 98.5 86 GLY B CA 1
ATOM 3276 C C . GLY B 1 86 ? -2.779 -9.516 -7.492 1 98.5 86 GLY B C 1
ATOM 3277 O O . GLY B 1 86 ? -1.808 -9.203 -8.18 1 98.5 86 GLY B O 1
ATOM 3278 N N . THR B 1 87 ? -2.668 -10.047 -6.316 1 98.69 87 THR B N 1
ATOM 3279 C CA . THR B 1 87 ? -1.441 -10.68 -5.852 1 98.69 87 THR B CA 1
ATOM 3280 C C . THR B 1 87 ? -1.578 -12.203 -5.879 1 98.69 87 THR B C 1
ATOM 3282 O O . THR B 1 87 ? -2.66 -12.734 -5.629 1 98.69 87 THR B O 1
ATOM 3285 N N . LEU B 1 88 ? -0.506 -12.859 -6.215 1 98.19 88 LEU B N 1
ATOM 3286 C CA . LEU B 1 88 ? -0.404 -14.312 -6.137 1 98.19 88 LEU B CA 1
ATOM 3287 C C . LEU B 1 88 ? 1.012 -14.734 -5.762 1 98.19 88 LEU B C 1
ATOM 3289 O O . LEU B 1 88 ? 1.861 -14.922 -6.637 1 98.19 88 LEU B O 1
ATOM 3293 N N . VAL B 1 89 ? 1.385 -14.742 -4.488 1 98.06 89 VAL B N 1
ATOM 3294 C CA . VAL B 1 89 ? 0.42 -14.398 -3.449 1 98.06 89 VAL B CA 1
ATOM 3295 C C . VAL B 1 89 ? 1.021 -13.352 -2.512 1 98.06 89 VAL B C 1
ATOM 3297 O O . VAL B 1 89 ? 2.213 -13.047 -2.594 1 98.06 89 VAL B O 1
ATOM 3300 N N . THR B 1 90 ? 0.207 -12.727 -1.692 1 98.69 90 THR B N 1
ATOM 3301 C CA . THR B 1 90 ? 0.615 -11.938 -0.536 1 98.69 90 THR B CA 1
ATOM 3302 C C . THR B 1 90 ? 0.937 -12.844 0.65 1 98.69 90 THR B C 1
ATOM 3304 O O . THR B 1 90 ? 0.157 -13.734 0.987 1 98.69 90 THR B O 1
ATOM 3307 N N . SER B 1 91 ? 2.129 -12.648 1.252 1 98.25 91 SER B N 1
ATOM 3308 C CA . SER B 1 91 ? 2.412 -13.359 2.496 1 98.25 91 SER B CA 1
ATOM 3309 C C . SER B 1 91 ? 1.58 -12.805 3.648 1 98.25 91 SER B C 1
ATOM 3311 O O . SER B 1 91 ? 1.615 -11.602 3.928 1 98.25 91 SER B O 1
ATOM 3313 N N . GLN B 1 92 ? 0.939 -13.672 4.305 1 97.31 92 GLN B N 1
ATOM 3314 C CA . GLN B 1 92 ? 0.035 -13.234 5.363 1 97.31 92 GLN B CA 1
ATOM 3315 C C . GLN B 1 92 ? 0.803 -12.578 6.508 1 97.31 92 GLN B C 1
ATOM 3317 O O . GLN B 1 92 ? 0.248 -11.758 7.246 1 97.31 92 GLN B O 1
ATOM 3322 N N . ASP B 1 93 ? 2.109 -12.844 6.629 1 97.38 93 ASP B N 1
ATOM 3323 C CA . ASP B 1 93 ? 2.904 -12.375 7.762 1 97.38 93 ASP B CA 1
ATOM 3324 C C . ASP B 1 93 ? 3.332 -10.922 7.566 1 97.38 93 ASP B C 1
ATOM 3326 O O . ASP B 1 93 ? 3.715 -10.25 8.523 1 97.38 93 ASP B O 1
ATOM 3330 N N . TYR B 1 94 ? 3.287 -10.453 6.375 1 98.12 94 TYR B N 1
ATOM 3331 C CA . TYR B 1 94 ? 3.979 -9.203 6.078 1 98.12 94 TYR B CA 1
ATOM 3332 C C . TYR B 1 94 ? 3.121 -8.008 6.461 1 98.12 94 TYR B C 1
ATOM 3334 O O . TYR B 1 94 ? 3.621 -6.883 6.555 1 98.12 94 TYR B O 1
ATOM 3342 N N . ARG B 1 95 ? 1.851 -8.234 6.723 1 98.06 95 ARG B N 1
ATOM 3343 C CA . ARG B 1 95 ? 0.952 -7.133 7.043 1 98.06 95 ARG B CA 1
ATOM 3344 C C . ARG B 1 95 ? -0.042 -7.535 8.125 1 98.06 95 ARG B C 1
ATOM 3346 O O . ARG B 1 95 ? -0.563 -8.656 8.117 1 98.06 95 ARG B O 1
ATOM 3353 N N . HIS B 1 96 ? -0.253 -6.57 9.016 1 98.19 96 HIS B N 1
ATOM 3354 C CA . HIS B 1 96 ? -1.373 -6.699 9.945 1 98.19 96 HIS B CA 1
ATOM 3355 C C . HIS B 1 96 ? -2.686 -6.906 9.195 1 98.19 96 HIS B C 1
ATOM 3357 O O . HIS B 1 96 ? -2.941 -6.246 8.188 1 98.19 96 HIS B O 1
ATOM 3363 N N . PRO B 1 97 ? -3.527 -7.863 9.648 1 98.31 97 PRO B N 1
ATOM 3364 C CA . PRO B 1 97 ? -4.711 -8.211 8.859 1 98.31 97 PRO B CA 1
ATOM 3365 C C . PRO B 1 97 ? -5.66 -7.031 8.664 1 98.31 97 PRO B C 1
ATOM 3367 O O . PRO B 1 97 ? -6.277 -6.895 7.605 1 98.31 97 PRO B O 1
ATOM 3370 N N . ALA B 1 98 ? -5.824 -6.176 9.664 1 98.56 98 ALA B N 1
ATOM 3371 C CA . ALA B 1 98 ? -6.68 -5.004 9.5 1 98.56 98 ALA B CA 1
ATOM 3372 C C . ALA B 1 98 ? -6.137 -4.074 8.422 1 98.56 98 ALA B C 1
ATOM 3374 O O . ALA B 1 98 ? -6.902 -3.525 7.621 1 98.56 98 ALA B O 1
ATOM 3375 N N . LEU B 1 99 ? -4.824 -3.912 8.422 1 98.75 99 LEU B N 1
ATOM 3376 C CA . LEU B 1 99 ? -4.188 -3.109 7.383 1 98.75 99 LEU B CA 1
ATOM 3377 C C . LEU B 1 99 ? -4.41 -3.725 6.008 1 98.75 99 LEU B C 1
ATOM 3379 O O . LEU B 1 99 ? -4.773 -3.021 5.059 1 98.75 99 LEU B O 1
ATOM 3383 N N . LEU B 1 100 ? -4.219 -5.008 5.957 1 98.88 100 LEU B N 1
ATOM 3384 C CA . LEU B 1 100 ? -4.398 -5.699 4.684 1 98.88 100 LEU B CA 1
ATOM 3385 C C . LEU B 1 100 ? -5.836 -5.562 4.188 1 98.88 100 LEU B C 1
ATOM 3387 O O . LEU B 1 100 ? -6.066 -5.367 2.992 1 98.88 100 LEU B O 1
ATOM 3391 N N . ALA B 1 101 ? -6.777 -5.676 5.078 1 98.88 101 ALA B N 1
ATOM 3392 C CA . ALA B 1 101 ? -8.18 -5.512 4.715 1 98.88 101 ALA B CA 1
ATOM 3393 C C . ALA B 1 101 ? -8.43 -4.148 4.078 1 98.88 101 ALA B C 1
ATOM 3395 O O . ALA B 1 101 ? -9.117 -4.047 3.061 1 98.88 101 ALA B O 1
ATOM 3396 N N . LYS B 1 102 ? -7.828 -3.137 4.66 1 98.81 102 LYS B N 1
ATOM 3397 C CA . LYS B 1 102 ? -8.008 -1.774 4.164 1 98.81 102 LYS B CA 1
ATOM 3398 C C . LYS B 1 102 ? -7.328 -1.587 2.812 1 98.81 102 LYS B C 1
ATOM 3400 O O . LYS B 1 102 ? -7.898 -0.985 1.9 1 98.81 102 LYS B O 1
ATOM 3405 N N . MET B 1 103 ? -6.168 -2.082 2.682 1 98.88 103 MET B N 1
ATOM 3406 C CA . MET B 1 103 ? -5.418 -1.98 1.433 1 98.88 103 MET B CA 1
ATOM 3407 C C . MET B 1 103 ? -6.148 -2.697 0.302 1 98.88 103 MET B C 1
ATOM 3409 O O . MET B 1 103 ? -6.281 -2.154 -0.797 1 98.88 103 MET B O 1
ATOM 3413 N N . ALA B 1 104 ? -6.605 -3.848 0.611 1 98.94 104 ALA B N 1
ATOM 3414 C CA . ALA B 1 104 ? -7.305 -4.645 -0.396 1 98.94 104 ALA B CA 1
ATOM 3415 C C . ALA B 1 104 ? -8.617 -3.986 -0.798 1 98.94 104 ALA B C 1
ATOM 3417 O O . ALA B 1 104 ? -8.945 -3.9 -1.986 1 98.94 104 ALA B O 1
ATOM 3418 N N . ALA B 1 105 ? -9.359 -3.529 0.168 1 98.88 105 ALA B N 1
ATOM 3419 C CA . ALA B 1 105 ? -10.586 -2.809 -0.139 1 98.88 105 ALA B CA 1
ATOM 3420 C C . ALA B 1 105 ? -10.305 -1.596 -1.022 1 98.88 105 ALA B C 1
ATOM 3422 O O . ALA B 1 105 ? -11.062 -1.307 -1.95 1 98.88 105 ALA B O 1
ATOM 3423 N N . GLN B 1 106 ? -9.258 -0.939 -0.733 1 98.88 106 GLN B N 1
ATOM 3424 C CA . GLN B 1 106 ? -8.93 0.272 -1.478 1 98.88 106 GLN B CA 1
ATOM 3425 C C . GLN B 1 106 ? -8.562 -0.053 -2.924 1 98.88 106 GLN B C 1
ATOM 3427 O O . GLN B 1 106 ? -9.031 0.614 -3.852 1 98.88 106 GLN B O 1
ATOM 3432 N N . VAL B 1 107 ? -7.719 -1.068 -3.137 1 98.94 107 VAL B N 1
ATOM 3433 C CA . VAL B 1 107 ? -7.359 -1.444 -4.5 1 98.94 107 VAL B CA 1
ATOM 3434 C C . VAL B 1 107 ? -8.602 -1.914 -5.25 1 98.94 107 VAL B C 1
ATOM 3436 O O . VAL B 1 107 ? -8.75 -1.65 -6.445 1 98.94 107 VAL B O 1
ATOM 3439 N N . ASP B 1 108 ? -9.477 -2.619 -4.543 1 98.94 108 ASP B N 1
ATOM 3440 C CA . ASP B 1 108 ? -10.742 -3.027 -5.148 1 98.94 108 ASP B CA 1
ATOM 3441 C C . ASP B 1 108 ? -11.547 -1.813 -5.602 1 98.94 108 ASP B C 1
ATOM 3443 O O . ASP B 1 108 ? -12.117 -1.813 -6.695 1 98.94 108 ASP B O 1
ATOM 3447 N N . ARG B 1 109 ? -11.547 -0.783 -4.836 1 98.88 109 ARG B N 1
ATOM 3448 C CA . ARG B 1 109 ? -12.281 0.432 -5.172 1 98.88 109 ARG B CA 1
ATOM 3449 C C . ARG B 1 109 ? -11.586 1.202 -6.289 1 98.88 109 ARG B C 1
ATOM 3451 O O . ARG B 1 109 ? -12.234 1.681 -7.219 1 98.88 109 ARG B O 1
ATOM 3458 N N . LEU B 1 110 ? -10.242 1.286 -6.211 1 98.88 110 LEU B N 1
ATOM 3459 C CA . LEU B 1 110 ? -9.477 1.97 -7.25 1 98.88 110 LEU B CA 1
ATOM 3460 C C . LEU B 1 110 ? -9.711 1.319 -8.609 1 98.88 110 LEU B C 1
ATOM 3462 O O . LEU B 1 110 ? -9.688 1.999 -9.641 1 98.88 110 LEU B O 1
ATOM 3466 N N . SER B 1 111 ? -9.992 0.015 -8.609 1 98.88 111 SER B N 1
ATOM 3467 C CA . SER B 1 111 ? -10.125 -0.746 -9.852 1 98.88 111 SER B CA 1
ATOM 3468 C C . SER B 1 111 ? -11.594 -0.982 -10.195 1 98.88 111 SER B C 1
ATOM 3470 O O . SER B 1 111 ? -11.906 -1.615 -11.203 1 98.88 111 SER B O 1
ATOM 3472 N N . ASP B 1 112 ? -12.477 -0.509 -9.352 1 98.62 112 ASP B N 1
ATOM 3473 C CA . ASP B 1 112 ? -13.914 -0.675 -9.516 1 98.62 112 ASP B CA 1
ATOM 3474 C C . ASP B 1 112 ? -14.297 -2.154 -9.57 1 98.62 112 ASP B C 1
ATOM 3476 O O . ASP B 1 112 ? -14.984 -2.59 -10.492 1 98.62 112 ASP B O 1
ATOM 3480 N N . GLY B 1 113 ? -13.719 -2.92 -8.648 1 98.81 113 GLY B N 1
ATOM 3481 C CA . GLY B 1 113 ? -14.156 -4.285 -8.422 1 98.81 113 GLY B CA 1
ATOM 3482 C C . GLY B 1 113 ? -13.367 -5.312 -9.211 1 98.81 113 GLY B C 1
ATOM 3483 O O . GLY B 1 113 ? -13.906 -6.348 -9.602 1 98.81 113 GLY B O 1
ATOM 3484 N N . ARG B 1 114 ? -12.102 -5.121 -9.453 1 98.88 114 ARG B N 1
ATOM 3485 C CA . ARG B 1 114 ? -11.336 -6.039 -10.297 1 98.88 114 ARG B CA 1
ATOM 3486 C C . ARG B 1 114 ? -10.297 -6.793 -9.469 1 98.88 114 ARG B C 1
ATOM 3488 O O . ARG B 1 114 ? -9.531 -7.598 -10.016 1 98.88 114 ARG B O 1
ATOM 3495 N N . LEU B 1 115 ? -10.273 -6.605 -8.125 1 98.94 115 LEU B N 1
ATOM 3496 C CA . LEU B 1 115 ? -9.211 -7.176 -7.305 1 98.94 115 LEU B CA 1
ATOM 3497 C C . LEU B 1 115 ? -9.406 -8.68 -7.133 1 98.94 115 LEU B C 1
ATOM 3499 O O . LEU B 1 115 ? -10.523 -9.141 -6.883 1 98.94 115 LEU B O 1
ATOM 3503 N N . GLU B 1 116 ? -8.312 -9.461 -7.312 1 98.81 116 GLU B N 1
ATOM 3504 C CA . GLU B 1 116 ? -8.133 -10.852 -6.891 1 98.81 116 GLU B CA 1
ATOM 3505 C C . GLU B 1 116 ? -7.055 -10.969 -5.82 1 98.81 116 GLU B C 1
ATOM 3507 O O . GLU B 1 116 ? -5.883 -10.688 -6.082 1 98.81 116 GLU B O 1
ATOM 3512 N N . LEU B 1 117 ? -7.469 -11.43 -4.66 1 98.88 117 LEU B N 1
ATOM 3513 C CA . LEU B 1 117 ? -6.516 -11.422 -3.557 1 98.88 117 LEU B CA 1
ATOM 3514 C C . LEU B 1 117 ? -5.945 -12.82 -3.326 1 98.88 117 LEU B C 1
ATOM 3516 O O . LEU B 1 117 ? -6.641 -13.703 -2.812 1 98.88 117 LEU B O 1
ATOM 3520 N N . GLY B 1 118 ? -4.723 -13.016 -3.693 1 98.88 118 GLY B N 1
ATOM 3521 C CA . GLY B 1 118 ? -4.02 -14.234 -3.342 1 98.88 118 GLY B CA 1
ATOM 3522 C C . GLY B 1 118 ? -3.217 -14.117 -2.061 1 98.88 118 GLY B C 1
ATOM 3523 O O . GLY B 1 118 ? -2.467 -13.156 -1.881 1 98.88 118 GLY B O 1
ATOM 3524 N N . LEU B 1 119 ? -3.385 -15.109 -1.199 1 98.88 119 LEU B N 1
ATOM 3525 C CA . LEU B 1 119 ? -2.693 -15.156 0.084 1 98.88 119 LEU B CA 1
ATOM 3526 C C . LEU B 1 119 ? -1.921 -16.469 0.234 1 98.88 119 LEU B C 1
ATOM 3528 O O . LEU B 1 119 ? -2.32 -17.5 -0.314 1 98.88 119 LEU B O 1
ATOM 3532 N N . GLY B 1 120 ? -0.873 -16.422 0.971 1 98.69 120 GLY B N 1
ATOM 3533 C CA . GLY B 1 120 ? -0.084 -17.594 1.284 1 98.69 120 GLY B CA 1
ATOM 3534 C C . GLY B 1 120 ? 0.554 -17.547 2.66 1 98.69 120 GLY B C 1
ATOM 3535 O O . GLY B 1 120 ? 0.562 -16.484 3.303 1 98.69 120 GLY B O 1
ATOM 3536 N N . GLY B 1 121 ? 1.1 -18.672 3.092 1 97.88 121 GLY B N 1
ATOM 3537 C CA . GLY B 1 121 ? 1.686 -18.797 4.418 1 97.88 121 GLY B CA 1
ATOM 3538 C C . GLY B 1 121 ? 3.146 -18.391 4.461 1 97.88 121 GLY B C 1
ATOM 3539 O O . GLY B 1 121 ? 3.744 -18.312 5.539 1 97.88 121 GLY B O 1
ATOM 3540 N N . GLY B 1 122 ? 3.662 -18.047 3.311 1 96.19 122 GLY B N 1
ATOM 3541 C CA . GLY B 1 122 ? 5.086 -17.75 3.264 1 96.19 122 GLY B CA 1
ATOM 3542 C C . GLY B 1 122 ? 5.957 -18.984 3.246 1 96.19 122 GLY B C 1
ATOM 3543 O O . GLY B 1 122 ? 5.605 -20 3.844 1 96.19 122 GLY B O 1
ATOM 3544 N N . TRP B 1 123 ? 7.172 -18.922 2.516 1 95.12 123 TRP B N 1
ATOM 3545 C CA . TRP B 1 123 ? 7.992 -20.109 2.371 1 95.12 123 TRP B CA 1
ATOM 3546 C C . TRP B 1 123 ? 9.477 -19.766 2.424 1 95.12 123 TRP B C 1
ATOM 3548 O O . TRP B 1 123 ? 10.32 -20.656 2.594 1 95.12 123 TRP B O 1
ATOM 3558 N N . TYR B 1 124 ? 9.82 -18.484 2.195 1 96.56 124 TYR B N 1
ATOM 3559 C CA . TYR B 1 124 ? 11.195 -18.062 1.953 1 96.56 124 TYR B CA 1
ATOM 3560 C C . TYR B 1 124 ? 11.844 -17.562 3.236 1 96.56 124 TYR B C 1
ATOM 3562 O O . TYR B 1 124 ? 11.984 -16.359 3.441 1 96.56 124 TYR B O 1
ATOM 3570 N N . ALA B 1 125 ? 12.43 -18.484 4.059 1 96.94 125 ALA B N 1
ATOM 3571 C CA . ALA B 1 125 ? 12.938 -18.219 5.402 1 96.94 125 ALA B CA 1
ATOM 3572 C C . ALA B 1 125 ? 14.008 -17.141 5.379 1 96.94 125 ALA B C 1
ATOM 3574 O O . ALA B 1 125 ? 14.008 -16.234 6.211 1 96.94 125 ALA B O 1
ATOM 3575 N N . ASP B 1 126 ? 14.906 -17.219 4.41 1 96.06 126 ASP B N 1
ATOM 3576 C CA . ASP B 1 126 ? 16 -16.25 4.32 1 96.06 126 ASP B CA 1
ATOM 3577 C C . ASP B 1 126 ? 15.461 -14.828 4.176 1 96.06 126 ASP B C 1
ATOM 3579 O O . ASP B 1 126 ? 16.031 -13.883 4.734 1 96.06 126 ASP B O 1
ATOM 3583 N N . GLU B 1 127 ? 14.414 -14.688 3.412 1 97.5 127 GLU B N 1
ATOM 3584 C CA . GLU B 1 127 ? 13.789 -13.383 3.227 1 97.5 127 GLU B CA 1
ATOM 3585 C C . GLU B 1 127 ? 13.156 -12.883 4.523 1 97.5 127 GLU B C 1
ATOM 3587 O O . GLU B 1 127 ? 13.32 -11.727 4.895 1 97.5 127 GLU B O 1
ATOM 3592 N N . TYR B 1 128 ? 12.492 -13.742 5.258 1 97.75 128 TYR B N 1
ATOM 3593 C CA . TYR B 1 128 ? 11.906 -13.375 6.543 1 97.75 128 TYR B CA 1
ATOM 3594 C C . TYR B 1 128 ? 12.977 -12.852 7.5 1 97.75 128 TYR B C 1
ATOM 3596 O O . TYR B 1 128 ? 12.859 -11.734 8.008 1 97.75 128 TYR B O 1
ATOM 3604 N N . GLU B 1 129 ? 13.977 -13.602 7.629 1 96.56 129 GLU B N 1
ATOM 3605 C CA . GLU B 1 129 ? 15.031 -13.273 8.594 1 96.56 129 GLU B CA 1
ATOM 3606 C C . GLU B 1 129 ? 15.766 -12 8.195 1 96.56 129 GLU B C 1
ATOM 3608 O O . GLU B 1 129 ? 16.031 -11.141 9.039 1 96.56 129 GLU B O 1
ATOM 3613 N N . ARG B 1 130 ? 16.016 -11.836 6.957 1 98.06 130 ARG B N 1
ATOM 3614 C CA . ARG B 1 130 ? 16.766 -10.688 6.457 1 98.06 130 ARG B CA 1
ATOM 3615 C C . ARG B 1 130 ? 16.016 -9.383 6.738 1 98.06 130 ARG B C 1
ATOM 3617 O O . ARG B 1 130 ? 16.641 -8.367 7.059 1 98.06 130 ARG B O 1
ATOM 3624 N N . PHE B 1 131 ? 14.703 -9.461 6.684 1 98.38 131 PHE B N 1
ATOM 3625 C CA . PHE B 1 131 ? 13.93 -8.227 6.746 1 98.38 131 PHE B CA 1
ATOM 3626 C C . PHE B 1 131 ? 13.164 -8.133 8.055 1 98.38 131 PHE B C 1
ATOM 3628 O O . PHE B 1 131 ? 12.227 -7.332 8.18 1 98.38 131 PHE B O 1
ATOM 3635 N N . GLY B 1 132 ? 13.516 -8.922 8.992 1 98 132 GLY B N 1
ATOM 3636 C CA . GLY B 1 132 ? 13.086 -8.719 10.375 1 98 132 GLY B CA 1
ATOM 3637 C C . GLY B 1 132 ? 11.734 -9.328 10.672 1 98 132 GLY B C 1
ATOM 3638 O O . GLY B 1 132 ? 11.023 -8.867 11.562 1 98 132 GLY B O 1
ATOM 3639 N N . TYR B 1 133 ? 11.297 -10.305 9.914 1 97.88 133 TYR B N 1
ATOM 3640 C CA . TYR B 1 133 ? 10.07 -11.055 10.18 1 97.88 133 TYR B CA 1
ATOM 3641 C C . TYR B 1 133 ? 10.383 -12.406 10.805 1 97.88 133 TYR B C 1
ATOM 3643 O O . TYR B 1 133 ? 11.383 -13.039 10.453 1 97.88 133 TYR B O 1
ATOM 3651 N N . GLU B 1 134 ? 9.555 -12.883 11.68 1 96.56 134 GLU B N 1
ATOM 3652 C CA . GLU B 1 134 ? 9.727 -14.203 12.281 1 96.56 134 GLU B CA 1
ATOM 3653 C C . GLU B 1 134 ? 9.25 -15.305 11.336 1 96.56 134 GLU B C 1
ATOM 3655 O O . GLU B 1 134 ? 8.102 -15.305 10.898 1 96.56 134 GLU B O 1
ATOM 3660 N N . PHE B 1 135 ? 10.164 -16.172 11.031 1 97.69 135 PHE B N 1
ATOM 3661 C CA . PHE B 1 135 ? 9.789 -17.344 10.242 1 97.69 135 PHE B CA 1
ATOM 3662 C C . PHE B 1 135 ? 9.383 -18.5 11.156 1 97.69 135 PHE B C 1
ATOM 3664 O O . PHE B 1 135 ? 10.227 -19.281 11.594 1 97.69 135 PHE B O 1
ATOM 3671 N N . ARG B 1 136 ? 8.094 -18.641 11.305 1 97.25 136 ARG B N 1
ATOM 3672 C CA . ARG B 1 136 ? 7.57 -19.609 12.266 1 97.25 136 ARG B CA 1
ATOM 3673 C C . ARG B 1 136 ? 7.57 -21.016 11.688 1 97.25 136 ARG B C 1
ATOM 3675 O O . ARG B 1 136 ? 7.195 -21.219 10.531 1 97.25 136 ARG B O 1
ATOM 3682 N N . GLU B 1 137 ? 7.949 -21.906 12.477 1 96.75 137 GLU B N 1
ATOM 3683 C CA . GLU B 1 137 ? 7.965 -23.328 12.156 1 96.75 137 GLU B CA 1
ATOM 3684 C C . GLU B 1 137 ? 7.215 -24.141 13.203 1 96.75 137 GLU B C 1
ATOM 3686 O O . GLU B 1 137 ? 7.145 -23.75 14.367 1 96.75 137 GLU B O 1
ATOM 3691 N N . PRO B 1 138 ? 6.695 -25.297 12.922 1 96.94 138 PRO B N 1
ATOM 3692 C CA . PRO B 1 138 ? 6.598 -25.859 11.57 1 96.94 138 PRO B CA 1
ATOM 3693 C C . PRO B 1 138 ? 5.641 -25.078 10.672 1 96.94 138 PRO B C 1
ATOM 3695 O O . PRO B 1 138 ? 4.949 -24.172 11.148 1 96.94 138 PRO B O 1
ATOM 3698 N N . PRO B 1 139 ? 5.508 -25.391 9.359 1 96.69 139 PRO B N 1
ATOM 3699 C CA . PRO B 1 139 ? 4.664 -24.656 8.422 1 96.69 139 PRO B CA 1
ATOM 3700 C C . PRO B 1 139 ? 3.221 -24.516 8.898 1 96.69 139 PRO B C 1
ATOM 3702 O O . PRO B 1 139 ? 2.562 -23.516 8.617 1 96.69 139 PRO B O 1
ATOM 3705 N N . ALA B 1 140 ? 2.781 -25.438 9.664 1 97.44 140 ALA B N 1
ATOM 3706 C CA . ALA B 1 140 ? 1.419 -25.422 10.195 1 97.44 140 ALA B CA 1
ATOM 3707 C C . ALA B 1 140 ? 1.151 -24.141 10.977 1 97.44 140 ALA B C 1
ATOM 3709 O O . ALA B 1 140 ? 0.034 -23.609 10.961 1 97.44 140 ALA B O 1
ATOM 3710 N N . GLU B 1 141 ? 2.141 -23.656 11.68 1 97.62 141 GLU B N 1
ATOM 3711 C CA . GLU B 1 141 ? 1.99 -22.438 12.461 1 97.62 141 GLU B CA 1
ATOM 3712 C C . GLU B 1 141 ? 1.687 -21.234 11.562 1 97.62 141 GLU B C 1
ATOM 3714 O O . GLU B 1 141 ? 0.804 -20.438 11.875 1 97.62 141 GLU B O 1
ATOM 3719 N N . ARG B 1 142 ? 2.385 -21.141 10.438 1 98.25 142 ARG B N 1
ATOM 3720 C CA . ARG B 1 142 ? 2.146 -20.062 9.492 1 98.25 142 ARG B CA 1
ATOM 3721 C C . ARG B 1 142 ? 0.807 -20.234 8.781 1 98.25 142 ARG B C 1
ATOM 3723 O O . ARG B 1 142 ? 0.117 -19.25 8.492 1 98.25 142 ARG B O 1
ATOM 3730 N N . LEU B 1 143 ? 0.408 -21.469 8.57 1 98.62 143 LEU B N 1
ATOM 3731 C CA . LEU B 1 143 ? -0.842 -21.734 7.867 1 98.62 143 LEU B CA 1
ATOM 3732 C C . LEU B 1 143 ? -2.041 -21.453 8.766 1 98.62 143 LEU B C 1
ATOM 3734 O O . LEU B 1 143 ? -3.094 -21.031 8.289 1 98.62 143 LEU B O 1
ATOM 3738 N N . ARG B 1 144 ? -1.921 -21.688 10.055 1 98.5 144 ARG B N 1
ATOM 3739 C CA . ARG B 1 144 ? -2.988 -21.328 10.977 1 98.5 144 ARG B CA 1
ATOM 3740 C C . ARG B 1 144 ? -3.184 -19.812 11.016 1 98.5 144 ARG B C 1
ATOM 3742 O O . ARG B 1 144 ? -4.316 -19.328 11.078 1 98.5 144 ARG B O 1
ATOM 3749 N N . ARG B 1 145 ? -2.094 -19.109 11 1 98.56 145 ARG B N 1
ATOM 3750 C CA . ARG B 1 145 ? -2.154 -17.656 10.938 1 98.56 145 ARG B CA 1
ATOM 3751 C C . ARG B 1 145 ? -2.783 -17.188 9.633 1 98.56 145 ARG B C 1
ATOM 3753 O O . ARG B 1 145 ? -3.553 -16.219 9.617 1 98.56 145 ARG B O 1
ATOM 3760 N N . LEU B 1 146 ? -2.498 -17.859 8.531 1 98.75 146 LEU B N 1
ATOM 3761 C CA . LEU B 1 146 ? -3.115 -17.578 7.242 1 98.75 146 LEU B CA 1
ATOM 3762 C C . LEU B 1 146 ? -4.629 -17.734 7.316 1 98.75 146 LEU B C 1
ATOM 3764 O O . LEU B 1 146 ? -5.371 -16.844 6.871 1 98.75 146 LEU B O 1
ATOM 3768 N N . ALA B 1 147 ? -5.059 -18.812 7.875 1 98.81 147 ALA B N 1
ATOM 3769 C CA . ALA B 1 147 ? -6.492 -19.062 8 1 98.81 147 ALA B CA 1
ATOM 3770 C C . ALA B 1 147 ? -7.172 -17.969 8.828 1 98.81 147 ALA B C 1
ATOM 3772 O O . ALA B 1 147 ? -8.227 -17.453 8.438 1 98.81 147 ALA B O 1
ATOM 3773 N N . GLU B 1 148 ? -6.543 -17.656 9.93 1 98.75 148 GLU B N 1
ATOM 3774 C CA . GLU B 1 148 ? -7.086 -16.609 10.789 1 98.75 148 GLU B CA 1
ATOM 3775 C C . GLU B 1 148 ? -7.117 -15.258 10.078 1 98.75 148 GLU B C 1
ATOM 3777 O O . GLU B 1 148 ? -8.055 -14.477 10.25 1 98.75 148 GLU B O 1
ATOM 3782 N N . THR B 1 149 ? -6.117 -14.93 9.266 1 98.81 149 THR B N 1
ATOM 3783 C CA . THR B 1 149 ? -6.094 -13.719 8.461 1 98.81 149 THR B CA 1
ATOM 3784 C C . THR B 1 149 ? -7.289 -13.688 7.508 1 98.81 149 THR B C 1
ATOM 3786 O O . THR B 1 149 ? -7.977 -12.664 7.402 1 98.81 149 THR B O 1
ATOM 3789 N N . VAL B 1 150 ? -7.562 -14.773 6.832 1 98.88 150 VAL B N 1
ATOM 3790 C CA . VAL B 1 150 ? -8.68 -14.844 5.902 1 98.88 150 VAL B CA 1
ATOM 3791 C C . VAL B 1 150 ? -9.992 -14.57 6.645 1 98.88 150 VAL B C 1
ATOM 3793 O O . VAL B 1 150 ? -10.836 -13.812 6.164 1 98.88 150 VAL B O 1
ATOM 3796 N N . GLU B 1 151 ? -10.125 -15.109 7.82 1 98.75 151 GLU B N 1
ATOM 3797 C CA . GLU B 1 151 ? -11.328 -14.906 8.625 1 98.75 151 GLU B CA 1
ATOM 3798 C C . GLU B 1 151 ? -11.508 -13.43 8.984 1 98.75 151 GLU B C 1
ATOM 3800 O O . GLU B 1 151 ? -12.617 -12.898 8.898 1 98.75 151 GLU B O 1
ATOM 3805 N N . ILE B 1 152 ? -10.438 -12.836 9.367 1 98.75 152 ILE B N 1
ATOM 3806 C CA . ILE B 1 152 ? -10.492 -11.43 9.75 1 98.75 152 ILE B CA 1
ATOM 3807 C C . ILE B 1 152 ? -10.859 -10.578 8.539 1 98.75 152 ILE B C 1
ATOM 3809 O O . ILE B 1 152 ? -11.695 -9.68 8.641 1 98.75 152 ILE B O 1
ATOM 3813 N N . LEU B 1 153 ? -10.266 -10.836 7.367 1 98.88 153 LEU B N 1
ATOM 3814 C CA . LEU B 1 153 ? -10.586 -10.094 6.148 1 98.88 153 LEU B CA 1
ATOM 3815 C C . LEU B 1 153 ? -12.062 -10.219 5.809 1 98.88 153 LEU B C 1
ATOM 3817 O O . LEU B 1 153 ? -12.742 -9.219 5.598 1 98.88 153 LEU B O 1
ATOM 3821 N N . GLN B 1 154 ? -12.547 -11.422 5.785 1 98.81 154 GLN B N 1
ATOM 3822 C CA . GLN B 1 154 ? -13.953 -11.656 5.477 1 98.81 154 GLN B CA 1
ATOM 3823 C C . GLN B 1 154 ? -14.859 -10.992 6.508 1 98.81 154 GLN B C 1
ATOM 3825 O O . GLN B 1 154 ? -15.867 -10.391 6.152 1 98.81 154 GLN B O 1
ATOM 3830 N N . GLY B 1 155 ? -14.484 -11.117 7.789 1 98.69 155 GLY B N 1
ATOM 3831 C CA . GLY B 1 155 ? -15.25 -10.477 8.844 1 98.69 155 GLY B CA 1
ATOM 3832 C C . GLY B 1 155 ? -15.367 -8.977 8.672 1 98.69 155 GLY B C 1
ATOM 3833 O O . GLY B 1 155 ? -16.453 -8.414 8.805 1 98.69 155 GLY B O 1
ATOM 3834 N N . LEU B 1 156 ? -14.281 -8.352 8.336 1 98.81 156 LEU B N 1
ATOM 3835 C CA . LEU B 1 156 ? -14.242 -6.898 8.203 1 98.81 156 LEU B CA 1
ATOM 3836 C C . LEU B 1 156 ? -15 -6.453 6.957 1 98.81 156 LEU B C 1
ATOM 3838 O O . LEU B 1 156 ? -15.578 -5.363 6.934 1 98.81 156 LEU B O 1
ATOM 3842 N N . TRP B 1 157 ? -15.055 -7.266 5.91 1 98.75 157 TRP B N 1
ATOM 3843 C CA . TRP B 1 157 ? -15.633 -6.859 4.629 1 98.75 157 TRP B CA 1
ATOM 3844 C C . TRP B 1 157 ? -17.125 -7.168 4.582 1 98.75 157 TRP B C 1
ATOM 3846 O O . TRP B 1 157 ? -17.875 -6.551 3.816 1 98.75 157 TRP B O 1
ATOM 3856 N N . THR B 1 158 ? -17.609 -8.102 5.422 1 98.12 158 THR B N 1
ATOM 3857 C CA . THR B 1 158 ? -18.969 -8.586 5.215 1 98.12 158 THR B CA 1
ATOM 3858 C C . THR B 1 158 ? -19.859 -8.219 6.391 1 98.12 158 THR B C 1
ATOM 3860 O O . THR B 1 158 ? -21.078 -8.43 6.344 1 98.12 158 THR B O 1
ATOM 3863 N N . ASN B 1 159 ? -19.25 -7.645 7.445 1 97.94 159 ASN B N 1
ATOM 3864 C CA . ASN B 1 159 ? -20.031 -7.207 8.602 1 97.94 159 ASN B CA 1
ATOM 3865 C C . ASN B 1 159 ? -19.984 -5.691 8.766 1 97.94 159 ASN B C 1
ATOM 3867 O O . ASN B 1 159 ? -18.984 -5.055 8.422 1 97.94 159 ASN B O 1
ATOM 3871 N N . GLU B 1 160 ? -21.031 -5.148 9.305 1 96.94 160 GLU B N 1
ATOM 3872 C CA . GLU B 1 160 ? -21.031 -3.729 9.641 1 96.94 160 GLU B CA 1
ATOM 3873 C C . GLU B 1 160 ? -19.984 -3.41 10.711 1 96.94 160 GLU B C 1
ATOM 3875 O O . GLU B 1 160 ? -19.312 -2.389 10.633 1 96.94 160 GLU B O 1
ATOM 3880 N N . THR B 1 161 ? -19.969 -4.258 11.703 1 97.75 161 THR B N 1
ATOM 3881 C CA . THR B 1 161 ? -18.984 -4.242 12.781 1 97.75 161 THR B CA 1
ATOM 3882 C C . THR B 1 161 ? -18.469 -5.648 13.055 1 97.75 161 THR B C 1
ATOM 3884 O O . THR B 1 161 ? -19.219 -6.625 12.984 1 97.75 161 THR B O 1
ATOM 3887 N N . TYR B 1 162 ? -17.188 -5.738 13.297 1 98.44 162 TYR B N 1
ATOM 3888 C CA . TYR B 1 162 ? -16.562 -7.047 13.469 1 98.44 162 TYR B CA 1
ATOM 3889 C C . TYR B 1 162 ? -15.602 -7.043 14.648 1 98.44 162 TYR B C 1
ATOM 3891 O O . TYR B 1 162 ? -14.703 -6.199 14.727 1 98.44 162 TYR B O 1
ATOM 3899 N N . SER B 1 163 ? -15.789 -7.906 15.586 1 98.69 163 SER B N 1
ATOM 3900 C CA . SER B 1 163 ? -14.852 -8.156 16.672 1 98.69 163 SER B CA 1
ATOM 3901 C C . SER B 1 163 ? -14.18 -9.516 16.531 1 98.69 163 SER B C 1
ATOM 3903 O O . SER B 1 163 ? -14.805 -10.477 16.062 1 98.69 163 SER B O 1
ATOM 3905 N N . HIS B 1 164 ? -12.992 -9.578 16.859 1 98.31 164 HIS B N 1
ATOM 3906 C CA . HIS B 1 164 ? -12.18 -10.789 16.75 1 98.31 164 HIS B CA 1
ATOM 3907 C C . HIS B 1 164 ? -11.234 -10.922 17.938 1 98.31 164 HIS B C 1
ATOM 3909 O O . HIS B 1 164 ? -10.523 -9.977 18.281 1 98.31 164 HIS B O 1
ATOM 3915 N N . ALA B 1 165 ? -11.258 -12.055 18.531 1 97.69 165 ALA B N 1
ATOM 3916 C CA . ALA B 1 165 ? -10.273 -12.398 19.547 1 97.69 165 ALA B CA 1
ATOM 3917 C C . ALA B 1 165 ? -9.156 -13.258 18.953 1 97.69 165 ALA B C 1
ATOM 3919 O O . ALA B 1 165 ? -9.383 -14.414 18.578 1 97.69 165 ALA B O 1
ATOM 3920 N N . GLY B 1 166 ? -8.023 -12.648 18.969 1 96.25 166 GLY B N 1
ATOM 3921 C CA . GLY B 1 166 ? -6.906 -13.328 18.312 1 96.25 166 GLY B CA 1
ATOM 3922 C C . GLY B 1 166 ? -6.598 -14.68 18.938 1 96.25 166 GLY B C 1
ATOM 3923 O O . GLY B 1 166 ? -6.684 -14.844 20.156 1 96.25 166 GLY B O 1
ATOM 3924 N N . ASP B 1 167 ? -6.199 -15.656 18.109 1 96.19 167 ASP B N 1
ATOM 3925 C CA . ASP B 1 167 ? -5.723 -16.984 18.5 1 96.19 167 ASP B CA 1
ATOM 3926 C C . ASP B 1 167 ? -4.266 -17.172 18.109 1 96.19 167 ASP B C 1
ATOM 3928 O O . ASP B 1 167 ? -3.355 -16.875 18.875 1 96.19 167 ASP B O 1
ATOM 3932 N N . HIS B 1 168 ? -4.051 -17.391 16.828 1 96.88 168 HIS B N 1
ATOM 3933 C CA . HIS B 1 168 ? -2.699 -17.609 16.328 1 96.88 168 HIS B CA 1
ATOM 3934 C C . HIS B 1 168 ? -1.99 -16.297 16.062 1 96.88 168 HIS B C 1
ATOM 3936 O O . HIS B 1 168 ? -0.774 -16.188 16.234 1 96.88 168 HIS B O 1
ATOM 3942 N N . LEU B 1 169 ? -2.662 -15.211 15.602 1 96.75 169 LEU B N 1
ATOM 3943 C CA . LEU B 1 169 ? -2.104 -13.898 15.297 1 96.75 169 LEU B CA 1
ATOM 3944 C C . LEU B 1 169 ? -1.972 -13.062 16.562 1 96.75 169 LEU B C 1
ATOM 3946 O O . LEU B 1 169 ? -1.23 -12.078 16.594 1 96.75 169 LEU B O 1
ATOM 3950 N N . GLU B 1 170 ? -2.682 -13.336 17.562 1 94.69 170 GLU B N 1
ATOM 3951 C CA . GLU B 1 170 ? -2.738 -12.562 18.797 1 94.69 170 GLU B CA 1
ATOM 3952 C C . GLU B 1 170 ? -3.109 -11.109 18.516 1 94.69 170 GLU B C 1
ATOM 3954 O O . GLU B 1 170 ? -2.439 -10.188 19 1 94.69 170 GLU B O 1
ATOM 3959 N N . ILE B 1 171 ? -4.055 -10.828 17.734 1 96.25 171 ILE B N 1
ATOM 3960 C CA . ILE B 1 171 ? -4.617 -9.531 17.359 1 96.25 171 ILE B CA 1
ATOM 3961 C C . ILE B 1 171 ? -6.094 -9.477 17.75 1 96.25 171 ILE B C 1
ATOM 3963 O O . ILE B 1 171 ? -6.879 -10.344 17.359 1 96.25 171 ILE B O 1
ATOM 3967 N N . ASP B 1 172 ? -6.422 -8.547 18.594 1 97.62 172 ASP B N 1
ATOM 3968 C CA . ASP B 1 172 ? -7.812 -8.359 18.984 1 97.62 172 ASP B CA 1
ATOM 3969 C C . ASP B 1 172 ? -8.422 -7.148 18.281 1 97.62 172 ASP B C 1
ATOM 3971 O O . ASP B 1 172 ? -7.859 -6.055 18.328 1 97.62 172 ASP B O 1
ATOM 3975 N N . LEU B 1 173 ? -9.438 -7.352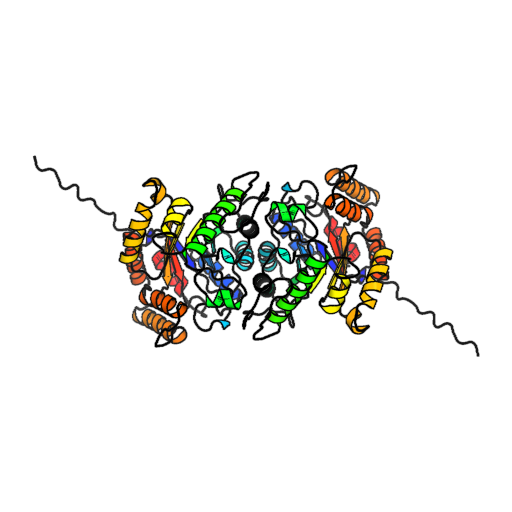 17.609 1 98.38 173 LEU B N 1
ATOM 3976 C CA . LEU B 1 173 ? -10.258 -6.281 17.047 1 98.38 173 LEU B CA 1
ATOM 3977 C C . LEU B 1 173 ? -11.5 -6.051 17.891 1 98.38 173 LEU B C 1
ATOM 3979 O O . LEU B 1 173 ? -12.125 -7.008 18.359 1 98.38 173 LEU B O 1
ATOM 3983 N N . GLU B 1 174 ? -11.812 -4.828 18.156 1 97.81 174 GLU B N 1
ATOM 3984 C CA . GLU B 1 174 ? -13 -4.48 18.922 1 97.81 174 GLU B CA 1
ATOM 3985 C C . GLU B 1 174 ? -13.914 -3.539 18.156 1 97.81 174 GLU B C 1
ATOM 3987 O O . GLU B 1 174 ? -13.609 -2.357 17.984 1 97.81 174 GLU B O 1
ATOM 3992 N N . ASP B 1 175 ? -15 -4.055 17.781 1 97.88 175 ASP B N 1
ATOM 3993 C CA . ASP B 1 175 ? -15.992 -3.285 17.031 1 97.88 175 ASP B CA 1
ATOM 3994 C C . ASP B 1 175 ? -15.359 -2.596 15.828 1 97.88 175 ASP B C 1
ATOM 3996 O O . ASP B 1 175 ? -15.609 -1.413 15.578 1 97.88 175 ASP B O 1
ATOM 4000 N N . ALA B 1 176 ? -14.5 -3.318 15.18 1 98.62 176 ALA B N 1
ATOM 4001 C CA . ALA B 1 176 ? -13.812 -2.791 14.008 1 98.62 176 ALA B CA 1
ATOM 4002 C C . ALA B 1 176 ? -14.727 -2.775 12.789 1 98.62 176 ALA B C 1
ATOM 4004 O O . ALA B 1 176 ? -15.82 -3.35 12.82 1 98.62 176 ALA B O 1
ATOM 4005 N N . PHE B 1 177 ? -14.359 -1.986 11.852 1 98.56 177 PHE B N 1
ATOM 4006 C CA . PHE B 1 177 ? -15.109 -1.906 10.602 1 98.56 177 PHE B CA 1
ATOM 4007 C C . PHE B 1 177 ? -14.188 -1.517 9.445 1 98.56 177 PHE B C 1
ATOM 4009 O O . PHE B 1 177 ? -13.086 -1.016 9.664 1 98.56 177 PHE B O 1
ATOM 4016 N N . CYS B 1 178 ? -14.562 -1.889 8.289 1 98.44 178 CYS B N 1
ATOM 4017 C CA . CYS B 1 178 ? -13.852 -1.485 7.082 1 98.44 178 CYS B CA 1
ATOM 4018 C C . CYS B 1 178 ? -14.703 -0.565 6.223 1 98.44 178 CYS B C 1
ATOM 4020 O O . CYS B 1 178 ? -15.664 -1.012 5.594 1 98.44 178 CYS B O 1
ATOM 4022 N N . GLU B 1 179 ? -14.367 0.739 6.254 1 98.25 179 GLU B N 1
ATOM 4023 C CA . GLU B 1 179 ? -15.039 1.729 5.418 1 98.25 179 GLU B CA 1
ATOM 4024 C C . GLU B 1 179 ? -14.039 2.59 4.66 1 98.25 179 GLU B C 1
ATOM 4026 O O . GLU B 1 179 ? -13.094 3.125 5.254 1 98.25 179 GLU B O 1
ATOM 4031 N N . PRO B 1 180 ? -14.234 2.797 3.396 1 97.56 180 PRO B N 1
ATOM 4032 C CA . PRO B 1 180 ? -15.289 2.195 2.58 1 97.56 180 PRO B CA 1
ATOM 4033 C C . PRO B 1 180 ? -15.109 0.691 2.395 1 97.56 180 PRO B C 1
ATOM 4035 O O . PRO B 1 180 ? -13.984 0.191 2.443 1 97.56 180 PRO B O 1
ATOM 4038 N N . GLN B 1 181 ? -16.125 0 2.191 1 97.62 181 GLN B N 1
ATOM 4039 C CA . GLN B 1 181 ? -16.109 -1.428 1.893 1 97.62 181 GLN B CA 1
ATOM 4040 C C . GLN B 1 181 ? -15.641 -1.685 0.461 1 97.62 181 GLN B C 1
ATOM 4042 O O . GLN B 1 181 ? -15.664 -0.78 -0.376 1 97.62 181 GLN B O 1
ATOM 4047 N N . PRO B 1 182 ? -15.203 -2.934 0.194 1 98.38 182 PRO B N 1
ATOM 4048 C CA . PRO B 1 182 ? -14.906 -3.254 -1.204 1 98.38 182 PRO B CA 1
ATOM 4049 C C . PRO B 1 182 ? -16.125 -3.113 -2.113 1 98.38 182 PRO B C 1
ATOM 4051 O O . PRO B 1 182 ? -17.266 -3.105 -1.633 1 98.38 182 PRO B O 1
ATOM 4054 N N . VAL B 1 183 ? -15.883 -2.945 -3.402 1 98.56 183 VAL B N 1
ATOM 4055 C CA . VAL B 1 183 ? -16.922 -2.865 -4.422 1 98.56 183 VAL B CA 1
ATOM 4056 C C . VAL B 1 183 ? -17.578 -4.234 -4.605 1 98.56 183 VAL B C 1
ATOM 4058 O O . VAL B 1 183 ? -18.797 -4.336 -4.691 1 98.56 183 VAL B O 1
ATOM 4061 N N . GLN B 1 184 ? -16.766 -5.238 -4.609 1 98.75 184 GLN B N 1
ATOM 4062 C CA . GLN B 1 184 ? -17.234 -6.59 -4.891 1 98.75 184 GLN B CA 1
ATOM 4063 C C . GLN B 1 184 ? -18.031 -7.152 -3.707 1 98.75 184 GLN B C 1
ATOM 4065 O O . GLN B 1 184 ? -17.641 -6.957 -2.553 1 98.75 184 GLN B O 1
ATOM 4070 N N . ASP B 1 185 ? -19 -7.758 -4.012 1 97.62 185 ASP B N 1
ATOM 4071 C CA . ASP B 1 185 ? -19.875 -8.406 -3.039 1 97.62 185 ASP B CA 1
ATOM 4072 C C . ASP B 1 185 ? -19.828 -9.922 -3.188 1 97.62 185 ASP B C 1
ATOM 4074 O O . ASP B 1 185 ? -19.984 -10.445 -4.293 1 97.62 185 ASP B O 1
ATOM 4078 N N . PRO B 1 186 ? -19.75 -10.695 -2.227 1 97.69 186 PRO B N 1
ATOM 4079 C CA . PRO B 1 186 ? -19.625 -10.297 -0.824 1 97.69 186 PRO B CA 1
ATOM 4080 C C . PRO B 1 186 ? -18.25 -9.711 -0.505 1 97.69 186 PRO B C 1
ATOM 4082 O O . PRO B 1 186 ? -18.094 -9 0.494 1 97.69 186 PRO B O 1
ATOM 4085 N N . HIS B 1 187 ? -17.219 -10.031 -1.086 1 98.56 187 HIS B N 1
ATOM 4086 C CA . HIS B 1 187 ? -15.852 -9.523 -0.965 1 98.56 187 HIS B CA 1
ATOM 4087 C C . HIS B 1 187 ? -15.008 -9.914 -2.176 1 98.56 187 HIS B C 1
ATOM 4089 O O . HIS B 1 187 ? -15.438 -10.727 -2.998 1 98.56 187 HIS B O 1
ATOM 4095 N N . PRO B 1 188 ? -13.82 -9.242 -2.359 1 98.81 188 PRO B N 1
ATOM 4096 C CA . PRO B 1 188 ? -12.93 -9.734 -3.418 1 98.81 188 PRO B CA 1
ATOM 4097 C C . PRO B 1 188 ? -12.594 -11.219 -3.268 1 98.81 188 PRO B C 1
ATOM 4099 O O . PRO B 1 188 ? -12.438 -11.703 -2.146 1 98.81 188 PRO B O 1
ATOM 4102 N N . PRO B 1 189 ? -12.539 -11.945 -4.426 1 98.88 189 PRO B N 1
ATOM 4103 C CA . PRO B 1 189 ? -12.148 -13.359 -4.328 1 98.88 189 PRO B CA 1
ATOM 4104 C C . PRO B 1 189 ? -10.805 -13.555 -3.621 1 98.88 189 PRO B C 1
ATOM 4106 O O . PRO B 1 189 ? -9.859 -12.805 -3.873 1 98.88 189 PRO B O 1
ATOM 4109 N N . ILE B 1 190 ? -10.812 -14.539 -2.754 1 98.94 190 ILE B N 1
ATOM 4110 C CA . ILE B 1 190 ? -9.602 -14.875 -2.008 1 98.94 190 ILE B CA 1
ATOM 4111 C C . ILE B 1 190 ? -9.039 -16.203 -2.514 1 98.94 190 ILE B C 1
ATOM 4113 O O . ILE B 1 190 ? -9.727 -17.219 -2.488 1 98.94 190 ILE B O 1
ATOM 4117 N N . TRP B 1 191 ? -7.805 -16.125 -2.973 1 98.88 191 TRP B N 1
ATOM 4118 C CA . TRP B 1 191 ? -7.043 -17.297 -3.383 1 98.88 191 TRP B CA 1
ATOM 4119 C C . TRP B 1 191 ? -6.059 -17.719 -2.295 1 98.88 191 TRP B C 1
ATOM 4121 O O . TRP B 1 191 ? -5.438 -16.859 -1.652 1 98.88 191 TRP B O 1
ATOM 4131 N N . ILE B 1 192 ? -5.938 -18.984 -2.111 1 98.94 192 ILE B N 1
ATOM 4132 C CA . ILE B 1 192 ? -4.883 -19.484 -1.241 1 98.94 192 ILE B CA 1
ATOM 4133 C C . ILE B 1 192 ? -3.848 -20.25 -2.072 1 98.94 192 ILE B C 1
ATOM 4135 O O . ILE B 1 192 ? -4.199 -21.141 -2.842 1 98.94 192 ILE B O 1
ATOM 4139 N N . GLY B 1 193 ? -2.68 -19.812 -1.966 1 98.69 193 GLY B N 1
ATOM 4140 C CA . GLY B 1 193 ? -1.58 -20.469 -2.652 1 98.69 193 GLY B CA 1
ATOM 4141 C C . GLY B 1 193 ? -0.867 -21.484 -1.789 1 98.69 193 GLY B C 1
ATOM 4142 O O . GLY B 1 193 ? -0.63 -21.25 -0.603 1 98.69 193 GLY B O 1
ATOM 4143 N N . GLY B 1 194 ? -0.555 -22.625 -2.371 1 98.06 194 GLY B N 1
ATOM 4144 C CA . GLY B 1 194 ? 0.193 -23.672 -1.689 1 98.06 194 GLY B CA 1
ATOM 4145 C C . GLY B 1 194 ? -0.378 -25.062 -1.913 1 98.06 194 GLY B C 1
ATOM 4146 O O . GLY B 1 194 ? -1.557 -25.203 -2.244 1 98.06 194 GLY B O 1
ATOM 4147 N N . GLY B 1 195 ? 0.457 -26.125 -1.654 1 97.5 195 GLY B N 1
ATOM 4148 C CA . GLY B 1 195 ? 0.041 -27.469 -1.994 1 97.5 195 GLY B CA 1
ATOM 4149 C C . GLY B 1 195 ? -0.021 -28.391 -0.793 1 97.5 195 GLY B C 1
ATOM 4150 O O . GLY B 1 195 ? -0.258 -29.594 -0.939 1 97.5 195 GLY B O 1
ATOM 4151 N N . GLY B 1 196 ? 0.242 -27.812 0.415 1 97.69 196 GLY B N 1
ATOM 4152 C CA . GLY B 1 196 ? 0.19 -28.672 1.585 1 97.69 196 GLY B CA 1
ATOM 4153 C C . GLY B 1 196 ? -1.142 -29.375 1.748 1 97.69 196 GLY B C 1
ATOM 4154 O O . GLY B 1 196 ? -2.197 -28.75 1.689 1 97.69 196 GLY B O 1
ATOM 4155 N N . GLU B 1 197 ? -1.06 -30.688 1.967 1 98.31 197 GLU B N 1
ATOM 4156 C CA . GLU B 1 197 ? -2.258 -31.516 1.895 1 98.31 197 GLU B CA 1
ATOM 4157 C C . GLU B 1 197 ? -3.045 -31.453 3.201 1 98.31 197 GLU B C 1
ATOM 4159 O O . GLU B 1 197 ? -4.277 -31.453 3.189 1 98.31 197 GLU B O 1
ATOM 4164 N N . ALA B 1 198 ? -2.395 -31.312 4.309 1 97.75 198 ALA B N 1
ATOM 4165 C CA . ALA B 1 198 ? -3.047 -31.422 5.609 1 97.75 198 ALA B CA 1
ATOM 4166 C C . ALA B 1 198 ? -3.656 -30.094 6.043 1 97.75 198 ALA B C 1
ATOM 4168 O O . ALA B 1 198 ? -4.73 -30.062 6.652 1 97.75 198 ALA B O 1
ATOM 4169 N N . PHE B 1 199 ? -2.938 -28.984 5.715 1 97.94 199 PHE B N 1
ATOM 4170 C CA . PHE B 1 199 ? -3.402 -27.703 6.223 1 97.94 199 PHE B CA 1
ATOM 4171 C C . PHE B 1 199 ? -3.818 -26.781 5.078 1 97.94 199 PHE B C 1
ATOM 4173 O O . PHE B 1 199 ? -4.953 -26.312 5.039 1 97.94 199 PHE B O 1
ATOM 4180 N N . THR B 1 200 ? -2.951 -26.562 4.113 1 98.62 200 THR B N 1
ATOM 4181 C CA . THR B 1 200 ? -3.221 -25.609 3.045 1 98.62 200 THR B CA 1
ATOM 4182 C C . THR B 1 200 ? -4.496 -25.984 2.295 1 98.62 200 THR B C 1
ATOM 4184 O O . THR B 1 200 ? -5.398 -25.156 2.143 1 98.62 200 THR B O 1
ATOM 4187 N N . LEU B 1 201 ? -4.602 -27.219 1.847 1 98.88 201 LEU B N 1
ATOM 4188 C CA . LEU B 1 201 ? -5.762 -27.641 1.071 1 98.88 201 LEU B CA 1
ATOM 4189 C C . LEU B 1 201 ? -7.008 -27.703 1.949 1 98.88 201 LEU B C 1
ATOM 4191 O O . LEU B 1 201 ? -8.117 -27.422 1.483 1 98.88 201 LEU B O 1
ATOM 4195 N N . ARG B 1 202 ? -6.852 -28.031 3.213 1 98.81 202 ARG B N 1
ATOM 4196 C CA . ARG B 1 202 ? -7.98 -28 4.137 1 98.81 202 ARG B CA 1
ATOM 4197 C C . ARG B 1 202 ? -8.523 -26.578 4.289 1 98.81 202 ARG B C 1
ATOM 4199 O O . ARG B 1 202 ? -9.734 -26.375 4.203 1 98.81 202 ARG B O 1
ATOM 4206 N N . TYR B 1 203 ? -7.652 -25.625 4.527 1 98.81 203 TYR B N 1
ATOM 4207 C CA . TYR B 1 203 ? -8.086 -24.25 4.691 1 98.81 203 TYR B CA 1
ATOM 4208 C C . TYR B 1 203 ? -8.641 -23.688 3.385 1 98.81 203 TYR B C 1
ATOM 4210 O O . TYR B 1 203 ? -9.562 -22.875 3.393 1 98.81 203 TYR B O 1
ATOM 4218 N N . THR B 1 204 ? -8.039 -24.094 2.26 1 98.94 204 THR B N 1
ATOM 4219 C CA . THR B 1 204 ? -8.617 -23.734 0.967 1 98.94 204 THR B CA 1
ATOM 4220 C C . THR B 1 204 ? -10.062 -24.203 0.871 1 98.94 204 THR B C 1
ATOM 4222 O O . THR B 1 204 ? -10.953 -23.406 0.536 1 98.94 204 THR B O 1
ATOM 4225 N N . ALA B 1 205 ? -10.266 -25.406 1.222 1 98.94 205 ALA B N 1
ATOM 4226 C CA . ALA B 1 205 ? -11.609 -25.984 1.17 1 98.94 205 ALA B CA 1
ATOM 4227 C C . ALA B 1 205 ? -12.578 -25.203 2.059 1 98.94 205 ALA B C 1
ATOM 4229 O O . ALA B 1 205 ? -13.734 -24.984 1.688 1 98.94 205 ALA B O 1
ATOM 4230 N N . GLU B 1 206 ? -12.078 -24.734 3.145 1 98.75 206 GLU B N 1
ATOM 4231 C CA . GLU B 1 206 ? -12.938 -24.125 4.164 1 98.75 206 GLU B CA 1
ATOM 4232 C C . GLU B 1 206 ? -13.172 -22.656 3.879 1 98.75 206 GLU B C 1
ATOM 4234 O O . GLU B 1 206 ? -14.234 -22.109 4.191 1 98.75 206 GLU B O 1
ATOM 4239 N N . LEU B 1 207 ? -12.172 -21.969 3.234 1 98.75 207 LEU B N 1
ATOM 4240 C CA . LEU B 1 207 ? -12.203 -20.516 3.377 1 98.75 207 LEU B CA 1
ATOM 4241 C C . LEU B 1 207 ? -12.07 -19.828 2.02 1 98.75 207 LEU B C 1
ATOM 4243 O O . LEU B 1 207 ? -12.406 -18.656 1.877 1 98.75 207 LEU B O 1
ATOM 4247 N N . ALA B 1 208 ? -11.562 -20.453 1.017 1 98.81 208 ALA B N 1
ATOM 4248 C CA . ALA B 1 208 ? -11.055 -19.734 -0.145 1 98.81 208 ALA B CA 1
ATOM 4249 C C . ALA B 1 208 ? -12.055 -19.781 -1.3 1 98.81 208 ALA B C 1
ATOM 4251 O O . ALA B 1 208 ? -12.93 -20.641 -1.339 1 98.81 208 ALA B O 1
ATOM 4252 N N . ASP B 1 209 ? -11.883 -18.828 -2.211 1 98.81 209 ASP B N 1
ATOM 4253 C CA . ASP B 1 209 ? -12.633 -18.797 -3.461 1 98.81 209 ASP B CA 1
ATOM 4254 C C . ASP B 1 209 ? -11.828 -19.422 -4.602 1 98.81 209 ASP B C 1
ATOM 4256 O O . ASP B 1 209 ? -12.383 -19.75 -5.648 1 98.81 209 ASP B O 1
ATOM 4260 N N . GLY B 1 210 ? -10.562 -19.547 -4.422 1 98.88 210 GLY B N 1
ATOM 4261 C CA . GLY B 1 210 ? -9.664 -20.141 -5.395 1 98.88 210 GLY B CA 1
ATOM 4262 C C . GLY B 1 210 ? -8.438 -20.766 -4.766 1 98.88 210 GLY B C 1
ATOM 4263 O O . GLY B 1 210 ? -8.055 -20.422 -3.646 1 98.88 210 GLY B O 1
ATOM 4264 N N . TRP B 1 211 ? -7.879 -21.656 -5.445 1 98.94 211 TRP B N 1
ATOM 4265 C CA . TRP B 1 211 ? -6.637 -22.328 -5.078 1 98.94 211 TRP B CA 1
ATOM 4266 C C . TRP B 1 211 ? -5.586 -22.172 -6.172 1 98.94 211 TRP B C 1
ATOM 4268 O O . TRP B 1 211 ? -5.91 -22.219 -7.359 1 98.94 211 TRP B O 1
ATOM 4278 N N . ASN B 1 212 ? -4.336 -22.016 -5.719 1 98.81 212 ASN B N 1
ATOM 4279 C CA . ASN B 1 212 ? -3.244 -21.922 -6.68 1 98.81 212 ASN B CA 1
ATOM 4280 C C . ASN B 1 212 ? -2.025 -22.719 -6.223 1 98.81 212 ASN B C 1
ATOM 4282 O O . ASN B 1 212 ? -1.678 -22.703 -5.039 1 98.81 212 ASN B O 1
ATOM 4286 N N . PHE B 1 213 ? -1.463 -23.375 -7.156 1 98.44 213 PHE B N 1
ATOM 4287 C CA . PHE B 1 213 ? -0.186 -24.047 -6.926 1 98.44 213 PHE B CA 1
ATOM 4288 C C . PHE B 1 213 ? 0.614 -24.141 -8.219 1 98.44 213 PHE B C 1
ATOM 4290 O O . PHE B 1 213 ? 0.152 -23.703 -9.273 1 98.44 213 PHE B O 1
ATOM 4297 N N . GLY B 1 214 ? 1.891 -24.562 -8.125 1 97.44 214 GLY B N 1
ATOM 4298 C CA . GLY B 1 214 ? 2.742 -24.703 -9.289 1 97.44 214 GLY B CA 1
ATOM 4299 C C . GLY B 1 214 ? 3.682 -25.891 -9.195 1 97.44 214 GLY B C 1
ATOM 4300 O O . GLY B 1 214 ? 3.496 -26.781 -8.359 1 97.44 214 GLY B O 1
ATOM 4301 N N . THR B 1 215 ? 4.465 -26.062 -10.141 1 96.56 215 THR B N 1
ATOM 4302 C CA . THR B 1 215 ? 5.602 -26.969 -10.211 1 96.56 215 THR B CA 1
ATOM 4303 C C . THR B 1 215 ? 5.129 -28.406 -10.414 1 96.56 215 THR B C 1
ATOM 4305 O O . THR B 1 215 ? 5.863 -29.359 -10.133 1 96.56 215 THR B O 1
ATOM 4308 N N . LEU B 1 216 ? 3.896 -28.672 -10.75 1 98 216 LEU B N 1
ATOM 4309 C CA . LEU B 1 216 ? 3.4 -30.031 -10.93 1 98 216 LEU B CA 1
ATOM 4310 C C . LEU B 1 216 ? 2.971 -30.266 -12.375 1 98 216 LEU B C 1
ATOM 4312 O O . LEU B 1 216 ? 2.479 -29.359 -13.039 1 98 216 LEU B O 1
ATOM 4316 N N . GLU B 1 217 ? 3.152 -31.516 -12.766 1 97.88 217 GLU B N 1
ATOM 4317 C CA . GLU B 1 217 ? 2.525 -32 -13.984 1 97.88 217 GLU B CA 1
ATOM 4318 C C . GLU B 1 217 ? 1.036 -32.25 -13.773 1 97.88 217 GLU B C 1
ATOM 4320 O O . GLU B 1 217 ? 0.559 -32.281 -12.641 1 97.88 217 GLU B O 1
ATOM 4325 N N . PRO B 1 218 ? 0.292 -32.406 -14.891 1 98.19 218 PRO B N 1
ATOM 4326 C CA . PRO B 1 218 ? -1.154 -32.594 -14.758 1 98.19 218 PRO B CA 1
ATOM 4327 C C . PRO B 1 218 ? -1.518 -33.688 -13.773 1 98.19 218 PRO B C 1
ATOM 4329 O O . PRO B 1 218 ? -2.438 -33.531 -12.969 1 98.19 218 PRO B O 1
ATOM 4332 N N . GLU B 1 219 ? -0.752 -34.75 -13.766 1 98.25 219 GLU B N 1
ATOM 4333 C CA . GLU B 1 219 ? -1.054 -35.875 -12.875 1 98.25 219 GLU B CA 1
ATOM 4334 C C . GLU B 1 219 ? -0.916 -35.469 -11.414 1 98.25 219 GLU B C 1
ATOM 4336 O O . GLU B 1 219 ? -1.707 -35.875 -10.562 1 98.25 219 GLU B O 1
ATOM 4341 N N . GLY B 1 220 ? 0.092 -34.719 -11.117 1 98.56 220 GLY B N 1
ATOM 4342 C CA . GLY B 1 220 ? 0.254 -34.188 -9.773 1 98.56 220 GLY B CA 1
ATOM 4343 C C . GLY B 1 220 ? -0.89 -33.281 -9.336 1 98.56 220 GLY B C 1
ATOM 4344 O O . GLY B 1 220 ? -1.313 -33.344 -8.18 1 98.56 220 GLY B O 1
ATOM 4345 N N . PHE B 1 221 ? -1.355 -32.438 -10.211 1 98.69 221 PHE B N 1
ATOM 4346 C CA . PHE B 1 221 ? -2.51 -31.594 -9.914 1 98.69 221 PHE B CA 1
ATOM 4347 C C . PHE B 1 221 ? -3.748 -32.438 -9.664 1 98.69 221 PHE B C 1
ATOM 4349 O O . PHE B 1 221 ? -4.535 -32.156 -8.758 1 98.69 221 PHE B O 1
ATOM 4356 N N . ALA B 1 222 ? -3.9 -33.531 -10.484 1 98.62 222 ALA B N 1
ATOM 4357 C CA . ALA B 1 222 ? -5.039 -34.406 -10.273 1 98.62 222 ALA B CA 1
ATOM 4358 C C . ALA B 1 222 ? -5.055 -34.969 -8.852 1 98.62 222 ALA B C 1
ATOM 4360 O O . ALA B 1 222 ? -6.105 -35 -8.203 1 98.62 222 ALA B O 1
ATOM 4361 N N . ASP B 1 223 ? -3.893 -35.344 -8.391 1 98.75 223 ASP B N 1
ATOM 4362 C CA . ASP B 1 223 ? -3.77 -35.875 -7.031 1 98.75 223 ASP B CA 1
ATOM 4363 C C . ASP B 1 223 ? -4.16 -34.812 -6 1 98.75 223 ASP B C 1
ATOM 4365 O O . ASP B 1 223 ? -4.918 -35.125 -5.07 1 98.75 223 ASP B O 1
ATOM 4369 N N . LYS B 1 224 ? -3.631 -33.594 -6.098 1 98.81 224 LYS B N 1
ATOM 4370 C CA . LYS B 1 224 ? -3.934 -32.531 -5.164 1 98.81 224 LYS B CA 1
ATOM 4371 C C . LYS B 1 224 ? -5.418 -32.156 -5.188 1 98.81 224 LYS B C 1
ATOM 4373 O O . LYS B 1 224 ? -6.008 -31.875 -4.148 1 98.81 224 LYS B O 1
ATOM 4378 N N . LEU B 1 225 ? -5.988 -32.188 -6.402 1 98.81 225 LEU B N 1
ATOM 4379 C CA . LEU B 1 225 ? -7.398 -31.844 -6.547 1 98.81 225 LEU B CA 1
ATOM 4380 C C . LEU B 1 225 ? -8.281 -32.875 -5.879 1 98.81 225 LEU B C 1
ATOM 4382 O O . LEU B 1 225 ? -9.336 -32.562 -5.324 1 98.81 225 LEU B O 1
ATOM 4386 N N . GLU B 1 226 ? -7.848 -34.156 -5.945 1 98.75 226 GLU B N 1
ATOM 4387 C CA . GLU B 1 226 ? -8.57 -35.188 -5.227 1 98.75 226 GLU B CA 1
ATOM 4388 C C . GLU B 1 226 ? -8.547 -34.938 -3.721 1 98.75 226 GLU B C 1
ATOM 4390 O O . GLU B 1 226 ? -9.562 -35.094 -3.043 1 98.75 226 GLU B O 1
ATOM 4395 N N . ILE B 1 227 ? -7.426 -34.562 -3.201 1 98.88 227 ILE B N 1
ATOM 4396 C CA . ILE B 1 227 ? -7.289 -34.25 -1.779 1 98.88 227 ILE B CA 1
ATOM 4397 C C . ILE B 1 227 ? -8.133 -33.062 -1.417 1 98.88 227 ILE B C 1
ATOM 4399 O O . ILE B 1 227 ? -8.805 -33.031 -0.382 1 98.88 227 ILE B O 1
ATOM 4403 N N . LEU B 1 228 ? -8.125 -31.969 -2.25 1 98.94 228 LEU B N 1
ATOM 4404 C CA . LEU B 1 228 ? -8.969 -30.797 -2.041 1 98.94 228 LEU B CA 1
ATOM 4405 C C . LEU B 1 228 ? -10.445 -31.203 -1.994 1 98.94 228 LEU B C 1
ATOM 4407 O O . LEU B 1 228 ? -11.18 -30.75 -1.113 1 98.94 228 LEU B O 1
ATOM 4411 N N . ARG B 1 229 ? -10.836 -32.062 -2.926 1 98.81 229 ARG B N 1
ATOM 4412 C CA . ARG B 1 229 ? -12.211 -32.531 -2.969 1 98.81 229 ARG B CA 1
ATOM 4413 C C . ARG B 1 229 ? -12.586 -33.219 -1.667 1 98.81 229 ARG B C 1
ATOM 4415 O O . ARG B 1 229 ? -13.672 -33 -1.125 1 98.81 229 ARG B O 1
ATOM 4422 N N . ASP B 1 230 ? -11.688 -34.031 -1.169 1 98.69 230 ASP B N 1
ATOM 4423 C CA . ASP B 1 230 ? -11.93 -34.781 0.057 1 98.69 230 ASP B CA 1
ATOM 4424 C C . ASP B 1 230 ? -12.094 -33.844 1.255 1 98.69 230 ASP B C 1
ATOM 4426 O O . ASP B 1 230 ? -12.812 -34.156 2.203 1 98.69 230 ASP B O 1
ATOM 4430 N N . HIS B 1 231 ? -11.367 -32.719 1.255 1 98.81 231 HIS B N 1
ATOM 4431 C CA . HIS B 1 231 ? -11.461 -31.781 2.355 1 98.81 231 HIS B CA 1
ATOM 4432 C C . HIS B 1 231 ? -12.758 -30.984 2.287 1 98.81 231 HIS B C 1
ATOM 4434 O O . HIS B 1 231 ? -13.18 -30.391 3.283 1 98.81 231 HIS B O 1
ATOM 4440 N N . CYS B 1 232 ? -13.359 -30.844 1.098 1 98.81 232 CYS B N 1
ATOM 4441 C CA . CYS B 1 232 ? -14.555 -30.031 0.918 1 98.81 232 CYS B CA 1
ATOM 4442 C C . CYS B 1 232 ? -15.766 -30.688 1.572 1 98.81 232 CYS B C 1
ATOM 4444 O O . CYS B 1 232 ? -15.945 -31.891 1.479 1 98.81 232 CYS B O 1
ATOM 4446 N N . GLU B 1 233 ? -16.625 -29.922 2.158 1 98.06 233 GLU B N 1
ATOM 4447 C CA . GLU B 1 233 ? -17.797 -30.438 2.887 1 98.06 233 GLU B CA 1
ATOM 4448 C C . GLU B 1 233 ? -18.844 -30.984 1.931 1 98.06 233 GLU B C 1
ATOM 4450 O O . GLU B 1 233 ? -19.766 -31.688 2.354 1 98.06 233 GLU B O 1
ATOM 4455 N N . SER B 1 234 ? -18.844 -30.609 0.615 1 98.25 234 SER B N 1
ATOM 4456 C CA . SER B 1 234 ? -19.781 -31.031 -0.415 1 98.25 234 SER B CA 1
ATOM 4457 C C . SER B 1 234 ? -19.188 -30.875 -1.809 1 98.25 234 SER B C 1
ATOM 4459 O O . SER B 1 234 ? -18.172 -30.203 -1.983 1 98.25 234 SER B O 1
ATOM 4461 N N . ALA B 1 235 ? -19.781 -31.5 -2.744 1 97.75 235 ALA B N 1
ATOM 4462 C CA . ALA B 1 235 ? -19.391 -31.328 -4.141 1 97.75 235 ALA B CA 1
ATOM 4463 C C . ALA B 1 235 ? -19.609 -29.891 -4.598 1 97.75 235 ALA B C 1
ATOM 4465 O O . ALA B 1 235 ? -18.844 -29.359 -5.398 1 97.75 235 ALA B O 1
ATOM 4466 N N . ALA B 1 236 ? -20.641 -29.312 -4.047 1 98.31 236 ALA B N 1
ATOM 4467 C CA . ALA B 1 236 ? -20.938 -27.938 -4.391 1 98.31 236 ALA B CA 1
ATOM 4468 C C . ALA B 1 236 ? -19.812 -27 -3.928 1 98.31 236 ALA B C 1
ATOM 4470 O O . ALA B 1 236 ? -19.422 -26.078 -4.652 1 98.31 236 ALA B O 1
ATOM 4471 N N . ARG B 1 237 ? -19.328 -27.266 -2.703 1 98.62 237 ARG B N 1
ATOM 4472 C CA . ARG B 1 237 ? -18.219 -26.453 -2.188 1 98.62 237 ARG B CA 1
ATOM 4473 C C . ARG B 1 237 ? -16.984 -26.594 -3.068 1 98.62 237 ARG B C 1
ATOM 4475 O O . ARG B 1 237 ? -16.312 -25.594 -3.371 1 98.62 237 ARG B O 1
ATOM 4482 N N . TYR B 1 238 ? -16.688 -27.766 -3.484 1 98.75 238 TYR B N 1
ATOM 4483 C CA . TYR B 1 238 ? -15.562 -28.016 -4.371 1 98.75 238 TYR B CA 1
ATOM 4484 C C . TYR B 1 238 ? -15.711 -27.234 -5.672 1 98.75 238 TYR B C 1
ATOM 4486 O O . TYR B 1 238 ? -14.758 -26.609 -6.145 1 98.75 238 TYR B O 1
ATOM 4494 N N . ASP B 1 239 ? -16.953 -27.203 -6.219 1 98.31 239 ASP B N 1
ATOM 4495 C CA . ASP B 1 239 ? -17.219 -26.562 -7.5 1 98.31 239 ASP B CA 1
ATOM 4496 C C . ASP B 1 239 ? -17.078 -25.047 -7.387 1 98.31 239 ASP B C 1
ATOM 4498 O O . ASP B 1 239 ? -16.781 -24.359 -8.367 1 98.31 239 ASP B O 1
ATOM 4502 N N . GLU B 1 240 ? -17.281 -24.531 -6.172 1 98.31 240 GLU B N 1
ATOM 4503 C CA . GLU B 1 240 ? -17.219 -23.094 -5.93 1 98.31 240 GLU B CA 1
ATOM 4504 C C . GLU B 1 240 ? -15.781 -22.594 -5.926 1 98.31 240 GLU B C 1
ATOM 4506 O O . GLU B 1 240 ? -15.531 -21.406 -6.094 1 98.31 240 GLU B O 1
ATOM 4511 N N . ILE B 1 241 ? -14.859 -23.438 -5.68 1 98.88 241 ILE B N 1
ATOM 4512 C CA . ILE B 1 241 ? -13.453 -23.062 -5.605 1 98.88 241 ILE B CA 1
ATOM 4513 C C . ILE B 1 241 ? -12.828 -23.141 -6.996 1 98.88 241 ILE B C 1
ATOM 4515 O O . ILE B 1 241 ? -12.805 -24.203 -7.621 1 98.88 241 ILE B O 1
ATOM 4519 N N . ARG B 1 242 ? -12.32 -22.047 -7.441 1 98.75 242 ARG B N 1
ATOM 4520 C CA . ARG B 1 242 ? -11.602 -22.047 -8.711 1 98.75 242 ARG B CA 1
ATOM 4521 C C . ARG B 1 242 ? -10.219 -22.672 -8.57 1 98.75 242 ARG B C 1
ATOM 4523 O O . ARG B 1 242 ? -9.508 -22.391 -7.605 1 98.75 242 ARG B O 1
ATOM 4530 N N . LYS B 1 243 ? -9.883 -23.578 -9.445 1 98.75 243 LYS B N 1
ATOM 4531 C CA . LYS B 1 243 ? -8.609 -24.297 -9.414 1 98.75 243 LYS B CA 1
ATOM 4532 C C . LYS B 1 243 ? -7.641 -23.75 -10.453 1 98.75 243 LYS B C 1
ATOM 4534 O O . LYS B 1 243 ? -7.973 -23.656 -11.633 1 98.75 243 LYS B O 1
ATOM 4539 N N . SER B 1 244 ? -6.441 -23.375 -9.93 1 98.69 244 SER B N 1
ATOM 4540 C CA . SER B 1 244 ? -5.523 -22.75 -10.867 1 98.69 244 SER B CA 1
ATOM 4541 C C . SER B 1 244 ? -4.121 -23.328 -10.742 1 98.69 244 SER B C 1
ATOM 4543 O O . SER B 1 244 ? -3.805 -24 -9.766 1 98.69 244 SER B O 1
ATOM 4545 N N . ALA B 1 245 ? -3.342 -23.141 -11.789 1 98.69 245 ALA B N 1
ATOM 4546 C CA . ALA B 1 245 ? -1.934 -23.516 -11.867 1 98.69 245 ALA B CA 1
ATOM 4547 C C . ALA B 1 245 ? -1.066 -22.344 -12.297 1 98.69 245 ALA B C 1
ATOM 4549 O O . ALA B 1 245 ? -1.359 -21.672 -13.289 1 98.69 245 ALA B O 1
ATOM 4550 N N . GLU B 1 246 ? -0.12 -22.047 -11.5 1 98.69 246 GLU B N 1
ATOM 4551 C CA . GLU B 1 246 ? 0.933 -21.125 -11.945 1 98.69 246 GLU B CA 1
ATOM 4552 C C . GLU B 1 246 ? 2.014 -21.875 -12.719 1 98.69 246 GLU B C 1
ATOM 4554 O O . GLU B 1 246 ? 2.621 -22.812 -12.203 1 98.69 246 GLU B O 1
ATOM 4559 N N . LEU B 1 247 ? 2.234 -21.453 -13.945 1 98.56 247 LEU B N 1
ATOM 4560 C CA . LEU B 1 247 ? 3.168 -22.156 -14.812 1 98.56 247 LEU B CA 1
ATOM 4561 C C . LEU B 1 247 ? 4.098 -21.172 -15.523 1 98.56 247 LEU B C 1
ATOM 4563 O O . LEU B 1 247 ? 3.656 -20.141 -16.016 1 98.56 247 LEU B O 1
ATOM 4567 N N . PHE B 1 248 ? 5.363 -21.547 -15.539 1 98.56 248 PHE B N 1
ATOM 4568 C CA . PHE B 1 248 ? 6.23 -20.922 -16.531 1 98.56 248 PHE B CA 1
ATOM 4569 C C . PHE B 1 248 ? 5.891 -21.406 -17.938 1 98.56 248 PHE B C 1
ATOM 4571 O O . PHE B 1 248 ? 5.383 -22.516 -18.109 1 98.56 248 PHE B O 1
ATOM 4578 N N . VAL B 1 249 ? 6.141 -20.594 -18.891 1 98.31 249 VAL B N 1
ATOM 4579 C CA . VAL B 1 249 ? 5.918 -21.016 -20.266 1 98.31 249 VAL B CA 1
ATOM 4580 C C . VAL B 1 249 ? 7.02 -20.438 -21.156 1 98.31 249 VAL B C 1
ATOM 4582 O O . VAL B 1 249 ? 7.41 -19.281 -21.016 1 98.31 249 VAL B O 1
ATOM 4585 N N . PHE B 1 250 ? 7.543 -21.266 -21.984 1 98.12 250 PHE B N 1
ATOM 4586 C CA . PHE B 1 250 ? 8.5 -20.875 -23.016 1 98.12 250 PHE B CA 1
ATOM 4587 C C . PHE B 1 250 ? 7.926 -21.109 -24.406 1 98.12 250 PHE B C 1
ATOM 4589 O O . PHE B 1 250 ? 7.812 -22.266 -24.844 1 98.12 250 PHE B O 1
ATOM 4596 N N . VAL B 1 251 ? 7.59 -20 -25.125 1 97.56 251 VAL B N 1
ATOM 4597 C CA . VAL B 1 251 ? 6.934 -20.109 -26.422 1 97.56 251 VAL B CA 1
ATOM 4598 C C . VAL B 1 251 ? 7.824 -19.5 -27.5 1 97.56 251 VAL B C 1
ATOM 4600 O O . VAL B 1 251 ? 8.602 -18.578 -27.234 1 97.56 251 VAL B O 1
ATOM 4603 N N . GLY B 1 252 ? 7.84 -20.094 -28.672 1 95.69 252 GLY B N 1
ATOM 4604 C CA . GLY B 1 252 ? 8.516 -19.594 -29.859 1 95.69 252 GLY B CA 1
ATOM 4605 C C . GLY B 1 252 ? 7.816 -19.984 -31.141 1 95.69 252 GLY B C 1
ATOM 4606 O O . GLY B 1 252 ? 6.875 -20.781 -31.141 1 95.69 252 GLY B O 1
ATOM 4607 N N . GLU B 1 253 ? 8.25 -19.359 -32.219 1 95.5 253 GLU B N 1
ATOM 4608 C CA . GLU B 1 253 ? 7.688 -19.719 -33.531 1 95.5 253 GLU B CA 1
ATOM 4609 C C . GLU B 1 253 ? 7.984 -21.172 -33.875 1 95.5 253 GLU B C 1
ATOM 4611 O O . GLU B 1 253 ? 7.207 -21.812 -34.594 1 95.5 253 GLU B O 1
ATOM 4616 N N . THR B 1 254 ? 9.133 -21.625 -33.375 1 97.44 254 THR B N 1
ATOM 4617 C CA . THR B 1 254 ? 9.508 -23.031 -33.531 1 97.44 254 THR B CA 1
ATOM 4618 C C . THR B 1 254 ? 9.781 -23.672 -32.188 1 97.44 254 THR B C 1
ATOM 4620 O O . THR B 1 254 ? 10.086 -22.969 -31.203 1 97.44 254 THR B O 1
ATOM 4623 N N . THR B 1 255 ? 9.625 -24.984 -32.188 1 98.25 255 THR B N 1
ATOM 4624 C CA . THR B 1 255 ? 9.953 -25.734 -30.984 1 98.25 255 THR B CA 1
ATOM 4625 C C . THR B 1 255 ? 11.398 -25.484 -30.562 1 98.25 255 THR B C 1
ATOM 4627 O O . THR B 1 255 ? 11.68 -25.297 -29.375 1 98.25 255 THR B O 1
ATOM 4630 N N . ALA B 1 256 ? 12.258 -25.422 -31.516 1 98.44 256 ALA B N 1
ATOM 4631 C CA . ALA B 1 256 ? 13.68 -25.203 -31.25 1 98.44 256 ALA B CA 1
ATOM 4632 C C . ALA B 1 256 ? 13.906 -23.859 -30.578 1 98.44 256 ALA B C 1
ATOM 4634 O O . ALA B 1 256 ? 14.688 -23.75 -29.625 1 98.44 256 ALA B O 1
ATOM 4635 N N . GLU B 1 257 ? 13.258 -22.875 -31.078 1 96.62 257 GLU B N 1
ATOM 4636 C CA . GLU B 1 257 ? 13.375 -21.531 -30.5 1 96.62 257 GLU B CA 1
ATOM 4637 C C . GLU B 1 257 ? 12.883 -21.516 -29.062 1 96.62 257 GLU B C 1
ATOM 4639 O O . GLU B 1 257 ? 13.516 -20.906 -28.188 1 96.62 257 GLU B O 1
ATOM 4644 N N . ALA B 1 258 ? 11.766 -22.094 -28.766 1 97.75 258 ALA B N 1
ATOM 4645 C CA . ALA B 1 258 ? 11.203 -22.156 -27.422 1 97.75 258 ALA B CA 1
ATOM 4646 C C . ALA B 1 258 ? 12.164 -22.859 -26.469 1 97.75 258 ALA B C 1
ATOM 4648 O O . ALA B 1 258 ? 12.375 -22.406 -25.328 1 97.75 258 ALA B O 1
ATOM 4649 N N . GLU B 1 259 ? 12.734 -23.984 -26.953 1 98.25 259 GLU B N 1
ATOM 4650 C CA . GLU B 1 259 ? 13.68 -24.734 -26.141 1 98.25 259 GLU B CA 1
ATOM 4651 C C . GLU B 1 259 ? 14.938 -23.922 -25.859 1 98.25 259 GLU B C 1
ATOM 4653 O O . GLU B 1 259 ? 15.492 -23.984 -24.75 1 98.25 259 GLU B O 1
ATOM 4658 N N . GLU B 1 260 ? 15.383 -23.203 -26.828 1 97.06 260 GLU B N 1
ATOM 4659 C CA . GLU B 1 260 ? 16.531 -22.328 -26.625 1 97.06 260 GLU B CA 1
ATOM 4660 C C . GLU B 1 260 ? 16.234 -21.266 -25.562 1 97.06 260 GLU B C 1
ATOM 4662 O O . GLU B 1 260 ? 17.094 -20.953 -24.734 1 97.06 260 GLU B O 1
ATOM 4667 N N . ASN B 1 261 ? 15.055 -20.703 -25.625 1 95.75 261 ASN B N 1
ATOM 4668 C CA . ASN B 1 261 ? 14.641 -19.734 -24.625 1 95.75 261 ASN B CA 1
ATOM 4669 C C . ASN B 1 261 ? 14.641 -20.328 -23.219 1 95.75 261 ASN B C 1
ATOM 4671 O O . ASN B 1 261 ? 15.086 -19.688 -22.266 1 95.75 261 ASN B O 1
ATOM 4675 N N . ARG B 1 262 ? 14.125 -21.516 -23.125 1 97.94 262 ARG B N 1
ATOM 4676 C CA . ARG B 1 262 ? 14.094 -22.219 -21.844 1 97.94 262 ARG B CA 1
ATOM 4677 C C . ARG B 1 262 ? 15.5 -22.438 -21.297 1 97.94 262 ARG B C 1
ATOM 4679 O O . ARG B 1 262 ? 15.773 -22.188 -20.125 1 97.94 262 ARG B O 1
ATOM 4686 N N . GLU B 1 263 ? 16.391 -22.891 -22.188 1 97.12 263 GLU B N 1
ATOM 4687 C CA . GLU B 1 263 ? 17.75 -23.172 -21.766 1 97.12 263 GLU B CA 1
ATOM 4688 C C . GLU B 1 263 ? 18.484 -21.875 -21.391 1 97.12 263 GLU B C 1
ATOM 4690 O O . GLU B 1 263 ? 19.281 -21.875 -20.453 1 97.12 263 GLU B O 1
ATOM 4695 N N . ARG B 1 264 ? 18.266 -20.859 -22.125 1 95.69 264 ARG B N 1
ATOM 4696 C CA . ARG B 1 264 ? 18.859 -19.562 -21.797 1 95.69 264 ARG B CA 1
ATOM 4697 C C . ARG B 1 264 ? 18.438 -19.094 -20.406 1 95.69 264 ARG B C 1
ATOM 4699 O O . ARG B 1 264 ? 19.266 -18.672 -19.609 1 95.69 264 ARG B O 1
ATOM 4706 N N . PHE B 1 265 ? 17.172 -19.203 -20.172 1 97.12 265 PHE B N 1
ATOM 4707 C CA . PHE B 1 265 ? 16.672 -18.828 -18.859 1 97.12 265 PHE B CA 1
ATOM 4708 C C . PHE B 1 265 ? 17.312 -19.688 -17.766 1 97.12 265 PHE B C 1
ATOM 4710 O O . PHE B 1 265 ? 17.766 -19.156 -16.75 1 97.12 265 PHE B O 1
ATOM 4717 N N . ARG B 1 266 ? 17.281 -20.953 -17.969 1 97.12 266 ARG B N 1
ATOM 4718 C CA . ARG B 1 266 ? 17.875 -21.875 -17 1 97.12 266 ARG B CA 1
ATOM 4719 C C . ARG B 1 266 ? 19.312 -21.5 -16.703 1 97.12 266 ARG B C 1
ATOM 4721 O O . ARG B 1 266 ? 19.703 -21.406 -15.531 1 97.12 266 ARG B O 1
ATOM 4728 N N . SER B 1 267 ? 20.094 -21.234 -17.703 1 96.56 267 SER B N 1
ATOM 4729 C CA . SER B 1 267 ? 21.516 -20.906 -17.562 1 96.56 267 SER B CA 1
ATOM 4730 C C . SER B 1 267 ? 21.703 -19.594 -16.828 1 96.56 267 SER B C 1
ATOM 4732 O O . SER B 1 267 ? 22.688 -19.422 -16.078 1 96.56 267 SER B O 1
ATOM 4734 N N . GLU B 1 268 ? 20.797 -18.781 -17.016 1 95.69 268 GLU B N 1
ATOM 4735 C CA . GLU B 1 268 ? 20.922 -17.438 -16.453 1 95.69 268 GLU B CA 1
ATOM 4736 C C . GLU B 1 268 ? 20.531 -17.438 -14.969 1 95.69 268 GLU B C 1
ATOM 4738 O O . GLU B 1 268 ? 21.156 -16.734 -14.164 1 95.69 268 GLU B O 1
ATOM 4743 N N . PHE B 1 269 ? 19.562 -18.234 -14.586 1 96.62 269 PHE B N 1
ATOM 4744 C CA . PHE B 1 269 ? 18.938 -17.984 -13.281 1 96.62 269 PHE B CA 1
ATOM 4745 C C . PHE B 1 269 ? 19.094 -19.203 -12.375 1 96.62 269 PHE B C 1
ATOM 4747 O O . PHE B 1 269 ? 18.844 -19.109 -11.172 1 96.62 269 PHE B O 1
ATOM 4754 N N . LEU B 1 270 ? 19.469 -20.359 -12.922 1 95.62 270 LEU B N 1
ATOM 4755 C CA . LEU B 1 270 ? 19.641 -21.562 -12.109 1 95.62 270 LEU B CA 1
ATOM 4756 C C . LEU B 1 270 ? 21.109 -22 -12.078 1 95.62 270 LEU B C 1
ATOM 4758 O O . LEU B 1 270 ? 21.766 -22.078 -13.117 1 95.62 270 LEU B O 1
ATOM 4762 N N . PRO B 1 271 ? 21.625 -22.219 -10.922 1 92.94 271 PRO B N 1
ATOM 4763 C CA . PRO B 1 271 ? 22.938 -22.859 -10.883 1 92.94 271 PRO B CA 1
ATOM 4764 C C . PRO B 1 271 ? 22.906 -24.297 -11.391 1 92.94 271 PRO B C 1
ATOM 4766 O O . PRO B 1 271 ? 21.844 -24.922 -11.422 1 92.94 271 PRO B O 1
ATOM 4769 N N . ASP B 1 272 ? 24.031 -24.781 -11.727 1 91.06 272 ASP B N 1
ATOM 4770 C CA . ASP B 1 272 ? 24.125 -26.141 -12.234 1 91.06 272 ASP B CA 1
ATOM 4771 C C . ASP B 1 272 ? 23.625 -27.141 -11.195 1 91.06 272 ASP B C 1
ATOM 4773 O O . ASP B 1 272 ? 22.953 -28.125 -11.539 1 91.06 272 ASP B O 1
ATOM 4777 N N . GLU B 1 273 ? 23.906 -26.812 -9.953 1 92.69 273 GLU B N 1
ATOM 4778 C CA . GLU B 1 273 ? 23.453 -27.641 -8.852 1 92.69 273 GLU B CA 1
ATOM 4779 C C . GLU B 1 273 ? 22.703 -26.828 -7.809 1 92.69 273 GLU B C 1
ATOM 4781 O O . GLU B 1 273 ? 23.312 -26.25 -6.906 1 92.69 273 GLU B O 1
ATOM 4786 N N . PRO B 1 274 ? 21.375 -26.875 -7.996 1 92.81 274 PRO B N 1
ATOM 4787 C CA . PRO B 1 274 ? 20.578 -26.141 -6.992 1 92.81 274 PRO B CA 1
ATOM 4788 C C . PRO B 1 274 ? 20.891 -26.594 -5.566 1 92.81 274 PRO B C 1
ATOM 4790 O O . PRO B 1 274 ? 21.031 -27.797 -5.309 1 92.81 274 PRO B O 1
ATOM 4793 N N . ALA B 1 275 ? 21.047 -25.641 -4.613 1 92.12 275 ALA B N 1
ATOM 4794 C CA . ALA B 1 275 ? 21.422 -25.953 -3.234 1 92.12 275 ALA B CA 1
ATOM 4795 C C . ALA B 1 275 ? 20.469 -25.281 -2.244 1 92.12 275 ALA B C 1
ATOM 4797 O O . ALA B 1 275 ? 20.422 -25.672 -1.075 1 92.12 275 ALA B O 1
ATOM 4798 N N . GLU B 1 276 ? 19.734 -24.359 -2.713 1 93.62 276 GLU B N 1
ATOM 4799 C CA . GLU B 1 276 ? 18.812 -23.594 -1.869 1 93.62 276 GLU B CA 1
ATOM 4800 C C . GLU B 1 276 ? 17.359 -23.891 -2.219 1 93.62 276 GLU B C 1
ATOM 4802 O O . GLU B 1 276 ? 17.047 -24.219 -3.365 1 93.62 276 GLU B O 1
ATOM 4807 N N . PRO B 1 277 ? 16.484 -23.703 -1.263 1 91.69 277 PRO B N 1
ATOM 4808 C CA . PRO B 1 277 ? 15.055 -23.953 -1.516 1 91.69 277 PRO B CA 1
ATOM 4809 C C . PRO B 1 277 ? 14.531 -23.172 -2.719 1 91.69 277 PRO B C 1
ATOM 4811 O O . PRO B 1 277 ? 13.82 -23.734 -3.557 1 91.69 277 PRO B O 1
ATOM 4814 N N . ARG B 1 278 ? 14.867 -21.906 -2.854 1 94.5 278 ARG B N 1
ATOM 4815 C CA . ARG B 1 278 ? 14.367 -21.094 -3.957 1 94.5 278 ARG B CA 1
ATOM 4816 C C . ARG B 1 278 ? 14.844 -21.625 -5.301 1 94.5 278 ARG B C 1
ATOM 4818 O O . ARG B 1 278 ? 14.117 -21.578 -6.293 1 94.5 278 ARG B O 1
ATOM 4825 N N . GLU B 1 279 ? 16.047 -22.203 -5.32 1 96.19 279 GLU B N 1
ATOM 4826 C CA . GLU B 1 279 ? 16.594 -22.766 -6.551 1 96.19 279 GLU B CA 1
ATOM 4827 C C . GLU B 1 279 ? 15.875 -24.062 -6.922 1 96.19 279 GLU B C 1
ATOM 4829 O O . GLU B 1 279 ? 15.609 -24.328 -8.102 1 96.19 279 GLU B O 1
ATOM 4834 N N . PHE B 1 280 ? 15.594 -24.812 -5.902 1 94.12 280 PHE B N 1
ATOM 4835 C CA . PHE B 1 280 ? 14.844 -26.047 -6.141 1 94.12 280 PHE B CA 1
ATOM 4836 C C . PHE B 1 280 ? 13.445 -25.719 -6.652 1 94.12 280 PHE B C 1
ATOM 4838 O O . PHE B 1 280 ? 12.953 -26.359 -7.586 1 94.12 280 PHE B O 1
ATOM 4845 N N . PHE B 1 281 ? 12.875 -24.734 -6.039 1 94.12 281 PHE B N 1
ATOM 4846 C CA . PHE B 1 281 ? 11.547 -24.297 -6.457 1 94.12 281 PHE B CA 1
ATOM 4847 C C . PHE B 1 281 ? 11.562 -23.828 -7.902 1 94.12 281 PHE B C 1
ATOM 4849 O O . PHE B 1 281 ? 10.719 -24.234 -8.703 1 94.12 281 PHE B O 1
ATOM 4856 N N . LEU B 1 282 ? 12.547 -23.016 -8.258 1 97 282 LEU B N 1
ATOM 4857 C CA . LEU B 1 282 ? 12.672 -22.516 -9.617 1 97 282 LEU B CA 1
ATOM 4858 C C . LEU B 1 282 ? 12.93 -23.641 -10.602 1 97 282 LEU B C 1
ATOM 4860 O O . LEU B 1 282 ? 12.375 -23.641 -11.703 1 97 282 LEU B O 1
ATOM 4864 N N . SER B 1 283 ? 13.766 -24.609 -10.211 1 97 283 SER B N 1
ATOM 4865 C CA . SER B 1 283 ? 14.039 -25.75 -11.07 1 97 283 SER B CA 1
ATOM 4866 C C . SER B 1 283 ? 12.766 -26.531 -11.375 1 97 283 SER B C 1
ATOM 4868 O O . SER B 1 283 ? 12.57 -26.984 -12.5 1 97 283 SER B O 1
ATOM 4870 N N . GLY B 1 284 ? 11.883 -26.656 -10.367 1 96.81 284 GLY B N 1
ATOM 4871 C CA . GLY B 1 284 ? 10.609 -27.312 -10.586 1 96.81 284 GLY B CA 1
ATOM 4872 C C . GLY B 1 284 ? 9.734 -26.594 -11.602 1 96.81 284 GLY B C 1
ATOM 4873 O O . GLY B 1 284 ? 9.117 -27.25 -12.453 1 96.81 284 GLY B O 1
ATOM 4874 N N . TYR B 1 285 ? 9.734 -25.266 -11.57 1 97.69 285 TYR B N 1
ATOM 4875 C CA . TYR B 1 285 ? 8.969 -24.469 -12.523 1 97.69 285 TYR B CA 1
ATOM 4876 C C . TYR B 1 285 ? 9.508 -24.641 -13.938 1 97.69 285 TYR B C 1
ATOM 4878 O O . TYR B 1 285 ? 8.734 -24.781 -14.891 1 97.69 285 TYR B O 1
ATOM 4886 N N . VAL B 1 286 ? 10.82 -24.656 -14.062 1 97.69 286 VAL B N 1
ATOM 4887 C CA . VAL B 1 286 ? 11.445 -24.766 -15.383 1 97.69 286 VAL B CA 1
ATOM 4888 C C . VAL B 1 286 ? 11.211 -26.172 -15.945 1 97.69 286 VAL B C 1
ATOM 4890 O O . VAL B 1 286 ? 10.898 -26.312 -17.125 1 97.69 286 VAL B O 1
ATOM 4893 N N . GLU B 1 287 ? 11.258 -27.156 -15.117 1 96.56 287 GLU B N 1
ATOM 4894 C CA . GLU B 1 287 ? 11.125 -28.547 -15.539 1 96.56 287 GLU B CA 1
ATOM 4895 C C . GLU B 1 287 ? 9.703 -28.844 -16.016 1 96.56 287 GLU B C 1
ATOM 4897 O O . GLU B 1 287 ? 9.508 -29.625 -16.953 1 96.56 287 GLU B O 1
ATOM 4902 N N . THR B 1 288 ? 8.75 -28.266 -15.406 1 98 288 THR B N 1
ATOM 4903 C CA . THR B 1 288 ? 7.363 -28.594 -15.711 1 98 288 THR B CA 1
ATOM 4904 C C . THR B 1 288 ? 6.777 -27.578 -16.703 1 98 288 THR B C 1
ATOM 4906 O O . THR B 1 288 ? 5.602 -27.656 -17.047 1 98 288 THR B O 1
ATOM 4909 N N . ALA B 1 289 ? 7.539 -26.641 -17.188 1 98.56 289 ALA B N 1
ATOM 4910 C CA . ALA B 1 289 ? 7.047 -25.531 -18 1 98.56 289 ALA B CA 1
ATOM 4911 C C . ALA B 1 289 ? 6.617 -26 -19.391 1 98.56 289 ALA B C 1
ATOM 4913 O O . ALA B 1 289 ? 7.414 -26.578 -20.125 1 98.56 289 ALA B O 1
ATOM 4914 N N . PRO B 1 290 ? 5.34 -25.766 -19.766 1 98.12 290 PRO B N 1
ATOM 4915 C CA . PRO B 1 290 ? 5.02 -25.938 -21.188 1 98.12 290 PRO B CA 1
ATOM 4916 C C . PRO B 1 290 ? 6 -25.203 -22.109 1 98.12 290 PRO B C 1
ATOM 4918 O O . PRO B 1 290 ? 6.293 -24.031 -21.891 1 98.12 290 PRO B O 1
ATOM 4921 N N . THR B 1 291 ? 6.551 -25.875 -23.125 1 98.31 291 THR B N 1
ATOM 4922 C CA . THR B 1 291 ? 7.586 -25.328 -24 1 98.31 291 THR B CA 1
ATOM 4923 C C . THR B 1 291 ? 7.332 -25.734 -25.453 1 98.31 291 THR B C 1
ATOM 4925 O O . THR B 1 291 ? 7.137 -26.922 -25.75 1 98.31 291 THR B O 1
ATOM 4928 N N . GLY B 1 292 ? 7.285 -24.766 -26.344 1 98 292 GLY B N 1
ATOM 4929 C CA . GLY B 1 292 ? 7.109 -25.078 -27.766 1 98 292 GLY B CA 1
ATOM 4930 C C . GLY B 1 292 ? 6.395 -23.984 -28.531 1 98 292 GLY B C 1
ATOM 4931 O O . GLY B 1 292 ? 6.422 -22.828 -28.125 1 98 292 GLY B O 1
ATOM 4932 N N . THR B 1 293 ? 5.875 -24.344 -29.703 1 97.06 293 THR B N 1
ATOM 4933 C CA . THR B 1 293 ? 5.043 -23.438 -30.484 1 97.06 293 THR B CA 1
ATOM 4934 C C . THR B 1 293 ? 3.738 -23.141 -29.75 1 97.06 293 THR B C 1
ATOM 4936 O O . THR B 1 293 ? 3.387 -23.828 -28.781 1 97.06 293 THR B O 1
ATOM 4939 N N . PRO B 1 294 ? 3.053 -22.094 -30.219 1 96 294 PRO B N 1
ATOM 4940 C CA . PRO B 1 294 ? 1.757 -21.812 -29.594 1 96 294 PRO B CA 1
ATOM 4941 C C . PRO B 1 294 ? 0.825 -23.016 -29.578 1 96 294 PRO B C 1
ATOM 4943 O O . PRO B 1 294 ? 0.154 -23.281 -28.578 1 96 294 PRO B O 1
ATOM 4946 N N . ALA B 1 295 ? 0.811 -23.781 -30.625 1 95.69 295 ALA B N 1
ATOM 4947 C CA . ALA B 1 295 ? -0.035 -24.969 -30.688 1 95.69 295 ALA B CA 1
ATOM 4948 C C . ALA B 1 295 ? 0.395 -26.016 -29.672 1 95.69 295 ALA B C 1
ATOM 4950 O O . ALA B 1 295 ? -0.448 -26.656 -29.031 1 95.69 295 ALA B O 1
ATOM 4951 N N . GLU B 1 296 ? 1.662 -26.203 -29.531 1 97.12 296 GLU B N 1
ATOM 4952 C CA . GLU B 1 296 ? 2.186 -27.172 -28.578 1 97.12 296 GLU B CA 1
ATOM 4953 C C . GLU B 1 296 ? 1.871 -26.75 -27.141 1 97.12 296 GLU B C 1
ATOM 4955 O O . GLU B 1 296 ? 1.528 -27.578 -26.297 1 97.12 296 GLU B O 1
ATOM 4960 N N . VAL B 1 297 ? 2.014 -25.469 -26.844 1 97.31 297 VAL B N 1
ATOM 4961 C CA . VAL B 1 297 ? 1.682 -24.938 -25.531 1 97.31 297 VAL B CA 1
ATOM 4962 C C . VAL B 1 297 ? 0.194 -25.141 -25.25 1 97.31 297 VAL B C 1
ATOM 4964 O O . VAL B 1 297 ? -0.187 -25.578 -24.156 1 97.31 297 VAL B O 1
ATOM 4967 N N . ARG B 1 298 ? -0.627 -24.828 -26.203 1 96.75 298 ARG B N 1
ATOM 4968 C CA . ARG B 1 298 ? -2.066 -25.031 -26.078 1 96.75 298 ARG B CA 1
ATOM 4969 C C . ARG B 1 298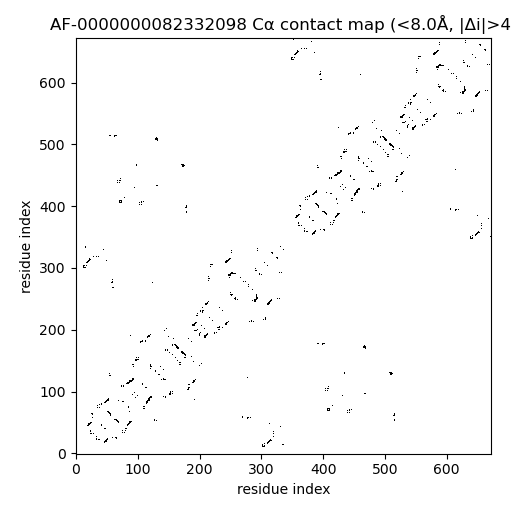 ? -2.385 -26.484 -25.734 1 96.75 298 ARG B C 1
ATOM 4971 O O . ARG B 1 298 ? -3.205 -26.75 -24.844 1 96.75 298 ARG B O 1
ATOM 4978 N N . ASP B 1 299 ? -1.761 -27.406 -26.484 1 96.56 299 ASP B N 1
ATOM 4979 C CA . ASP B 1 299 ? -1.981 -28.828 -26.234 1 96.56 299 ASP B CA 1
ATOM 4980 C C . ASP B 1 299 ? -1.584 -29.203 -24.812 1 96.56 299 ASP B C 1
ATOM 4982 O O . ASP B 1 299 ? -2.295 -29.953 -24.141 1 96.56 299 ASP B O 1
ATOM 4986 N N . ARG B 1 300 ? -0.455 -28.719 -24.391 1 96.81 300 ARG B N 1
ATOM 4987 C CA . ARG B 1 300 ? 0.008 -29.016 -23.047 1 96.81 300 ARG B CA 1
ATOM 4988 C C . ARG B 1 300 ? -0.952 -28.453 -22 1 96.81 300 ARG B C 1
ATOM 4990 O O . ARG B 1 300 ? -1.258 -29.109 -21 1 96.81 300 ARG B O 1
ATOM 4997 N N . LEU B 1 301 ? -1.398 -27.203 -22.172 1 97.69 301 LEU B N 1
ATOM 4998 C CA . LEU B 1 301 ? -2.322 -26.578 -21.234 1 97.69 301 LEU B CA 1
ATOM 4999 C C . LEU B 1 301 ? -3.658 -27.312 -21.219 1 97.69 301 LEU B C 1
ATOM 5001 O O . LEU B 1 301 ? -4.324 -27.359 -20.172 1 97.69 301 LEU B O 1
ATOM 5005 N N . ALA B 1 302 ? -4.047 -27.906 -22.344 1 96.94 302 ALA B N 1
ATOM 5006 C CA . ALA B 1 302 ? -5.266 -28.703 -22.406 1 96.94 302 ALA B CA 1
ATOM 5007 C C . ALA B 1 302 ? -5.195 -29.891 -21.438 1 96.94 302 ALA B C 1
ATOM 5009 O O . ALA B 1 302 ? -6.207 -30.297 -20.859 1 96.94 302 ALA B O 1
ATOM 5010 N N . GLU B 1 303 ? -4.004 -30.453 -21.266 1 97.69 303 GLU B N 1
ATOM 5011 C CA . GLU B 1 303 ? -3.822 -31.547 -20.328 1 97.69 303 GLU B CA 1
ATOM 5012 C C . GLU B 1 303 ? -4.113 -31.094 -18.891 1 97.69 303 GLU B C 1
ATOM 5014 O O . GLU B 1 303 ? -4.637 -31.859 -18.094 1 97.69 303 GLU B O 1
ATOM 5019 N N . TYR B 1 304 ? -3.727 -29.859 -18.547 1 98 304 TYR B N 1
ATOM 5020 C CA . TYR B 1 304 ? -4.055 -29.312 -17.234 1 98 304 TYR B CA 1
ATOM 5021 C C . TYR B 1 304 ? -5.559 -29.109 -17.078 1 98 304 TYR B C 1
ATOM 5023 O O . TYR B 1 304 ? -6.129 -29.406 -16.031 1 98 304 TYR B O 1
ATOM 5031 N N . ALA B 1 305 ? -6.164 -28.609 -18.141 1 97.69 305 ALA B N 1
ATOM 5032 C CA . ALA B 1 305 ? -7.617 -28.453 -18.125 1 97.69 305 ALA B CA 1
ATOM 5033 C C . ALA B 1 305 ? -8.312 -29.797 -17.938 1 97.69 305 ALA B C 1
ATOM 5035 O O . ALA B 1 305 ? -9.297 -29.891 -17.203 1 97.69 305 ALA B O 1
ATOM 5036 N N . ASP B 1 306 ? -7.793 -30.828 -18.547 1 97 306 ASP B N 1
ATOM 5037 C CA . ASP B 1 306 ? -8.383 -32.156 -18.516 1 97 306 ASP B CA 1
ATOM 5038 C C . ASP B 1 306 ? -8.461 -32.688 -17.078 1 97 306 ASP B C 1
ATOM 5040 O O . ASP B 1 306 ? -9.367 -33.469 -16.75 1 97 306 ASP B O 1
ATOM 5044 N N . VAL B 1 307 ? -7.496 -32.25 -16.297 1 97.38 307 VAL B N 1
ATOM 5045 C CA . VAL B 1 307 ? -7.473 -32.812 -14.953 1 97.38 307 VAL B CA 1
ATOM 5046 C C . VAL B 1 307 ? -8.234 -31.906 -13.992 1 97.38 307 VAL B C 1
ATOM 5048 O O . VAL B 1 307 ? -8.297 -32.188 -12.789 1 97.38 307 VAL B O 1
ATOM 5051 N N . GLY B 1 308 ? -8.695 -30.781 -14.469 1 97.5 308 GLY B N 1
ATOM 5052 C CA . GLY B 1 308 ? -9.602 -30.016 -13.633 1 97.5 308 GLY B CA 1
ATOM 5053 C C . GLY B 1 308 ? -9.125 -28.594 -13.375 1 97.5 308 GLY B C 1
ATOM 5054 O O . GLY B 1 308 ? -9.781 -27.844 -12.656 1 97.5 308 GLY B O 1
ATOM 5055 N N . ILE B 1 309 ? -7.977 -28.203 -13.883 1 98.31 309 ILE B N 1
ATOM 5056 C CA . ILE B 1 309 ? -7.535 -26.828 -13.773 1 98.31 309 ILE B CA 1
ATOM 5057 C C . ILE B 1 309 ? -8.445 -25.922 -14.609 1 98.31 309 ILE B C 1
ATOM 5059 O O . ILE B 1 309 ? -8.812 -26.266 -15.734 1 98.31 309 ILE B O 1
ATOM 5063 N N . GLU B 1 310 ? -8.805 -24.797 -14 1 98.25 310 GLU B N 1
ATOM 5064 C CA . GLU B 1 310 ? -9.758 -23.906 -14.641 1 98.25 310 GLU B CA 1
ATOM 5065 C C . GLU B 1 310 ? -9.086 -22.594 -15.07 1 98.25 310 GLU B C 1
ATOM 5067 O O . GLU B 1 310 ? -9.609 -21.875 -15.914 1 98.25 310 GLU B O 1
ATOM 5072 N N . GLU B 1 311 ? -8 -22.266 -14.438 1 97.94 311 GLU B N 1
ATOM 5073 C CA . GLU B 1 311 ? -7.266 -21.047 -14.711 1 97.94 311 GLU B CA 1
ATOM 5074 C C . GLU B 1 311 ? -5.758 -21.281 -14.648 1 97.94 311 GLU B C 1
ATOM 5076 O O . GLU B 1 311 ? -5.277 -22.047 -13.82 1 97.94 311 GLU B O 1
ATOM 5081 N N . VAL B 1 312 ? -5.047 -20.688 -15.594 1 98.25 312 VAL B N 1
ATOM 5082 C CA . VAL B 1 312 ? -3.592 -20.719 -15.539 1 98.25 312 VAL B CA 1
ATOM 5083 C C . VAL B 1 312 ? -3.047 -19.297 -15.383 1 98.25 312 VAL B C 1
ATOM 5085 O O . VAL B 1 312 ? -3.572 -18.359 -15.977 1 98.25 312 VAL B O 1
ATOM 5088 N N . MET B 1 313 ? -2.129 -19.125 -14.5 1 98.31 313 MET B N 1
ATOM 5089 C CA . MET B 1 313 ? -1.331 -17.906 -14.352 1 98.31 313 MET B CA 1
ATOM 5090 C C . MET B 1 313 ? 0.067 -18.109 -14.93 1 98.31 313 MET B C 1
ATOM 5092 O O . MET B 1 313 ? 0.909 -18.766 -14.328 1 98.31 313 MET B O 1
ATOM 5096 N N . LEU B 1 314 ? 0.301 -17.484 -16.047 1 98.38 314 LEU B N 1
ATOM 5097 C CA . LEU B 1 314 ? 1.508 -17.797 -16.797 1 98.38 314 LEU B CA 1
ATOM 5098 C C . LEU B 1 314 ? 2.619 -16.797 -16.484 1 98.38 314 LEU B C 1
ATOM 5100 O O . LEU B 1 314 ? 2.396 -15.586 -16.5 1 98.38 314 LEU B O 1
ATOM 5104 N N . VAL B 1 315 ? 3.719 -17.344 -16.141 1 98.38 315 VAL B N 1
ATOM 5105 C CA . VAL B 1 315 ? 4.965 -16.578 -16.109 1 98.38 315 VAL B CA 1
ATOM 5106 C C . VAL B 1 315 ? 5.668 -16.688 -17.469 1 98.38 315 VAL B C 1
ATOM 5108 O O . VAL B 1 315 ? 6.004 -17.797 -17.906 1 98.38 315 VAL B O 1
ATOM 5111 N N . VAL B 1 316 ? 5.883 -15.57 -18.094 1 97.31 316 VAL B N 1
ATOM 5112 C CA . VAL B 1 316 ? 6.531 -15.508 -19.406 1 97.31 316 VAL B CA 1
ATOM 5113 C C . VAL B 1 316 ? 7.871 -14.781 -19.281 1 97.31 316 VAL B C 1
ATOM 5115 O O . VAL B 1 316 ? 7.938 -13.562 -19.453 1 97.31 316 VAL B O 1
ATOM 5118 N N . PRO B 1 317 ? 8.953 -15.461 -18.953 1 92.5 317 PRO B N 1
ATOM 5119 C CA . PRO B 1 317 ? 10.227 -14.867 -18.547 1 92.5 317 PRO B CA 1
ATOM 5120 C C . PRO B 1 317 ? 10.742 -13.828 -19.547 1 92.5 317 PRO B C 1
ATOM 5122 O O . PRO B 1 317 ? 11.375 -12.844 -19.156 1 92.5 317 PRO B O 1
ATOM 5125 N N . HIS B 1 318 ? 10.469 -13.852 -20.781 1 87.44 318 HIS B N 1
ATOM 5126 C CA . HIS B 1 318 ? 11.055 -12.938 -21.766 1 87.44 318 HIS B CA 1
ATOM 5127 C C . HIS B 1 318 ? 10.055 -11.875 -22.188 1 87.44 318 HIS B C 1
ATOM 5129 O O . HIS B 1 318 ? 10.32 -11.102 -23.109 1 87.44 318 HIS B O 1
ATOM 5135 N N . ALA B 1 319 ? 8.945 -11.844 -21.484 1 86.69 319 ALA B N 1
ATOM 5136 C CA . ALA B 1 319 ? 7.898 -10.898 -21.859 1 86.69 319 ALA B CA 1
ATOM 5137 C C . ALA B 1 319 ? 8.383 -9.461 -21.734 1 86.69 319 ALA B C 1
ATOM 5139 O O . ALA B 1 319 ? 7.879 -8.562 -22.422 1 86.69 319 ALA B O 1
ATOM 5140 N N . ALA B 1 320 ? 9.414 -9.281 -20.906 1 84 320 ALA B N 1
ATOM 5141 C CA . ALA B 1 320 ? 9.922 -7.934 -20.641 1 84 320 ALA B CA 1
ATOM 5142 C C . ALA B 1 320 ? 10.992 -7.539 -21.656 1 84 320 ALA B C 1
ATOM 5144 O O . ALA B 1 320 ? 11.406 -6.379 -21.719 1 84 320 ALA B O 1
ATOM 5145 N N . ASP B 1 321 ? 11.461 -8.461 -22.406 1 89.25 321 ASP B N 1
ATOM 5146 C CA . ASP B 1 321 ? 12.531 -8.172 -23.344 1 89.25 321 ASP B CA 1
ATOM 5147 C C . ASP B 1 321 ? 12.031 -7.312 -24.5 1 89.25 321 ASP B C 1
ATOM 5149 O O . ASP B 1 321 ? 10.898 -7.469 -24.953 1 89.25 321 ASP B O 1
ATOM 5153 N N . ASP B 1 322 ? 12.883 -6.445 -24.953 1 85.75 322 ASP B N 1
ATOM 5154 C CA . ASP B 1 322 ? 12.547 -5.586 -26.078 1 85.75 322 ASP B CA 1
ATOM 5155 C C . ASP B 1 322 ? 12.18 -6.41 -27.312 1 85.75 322 ASP B C 1
ATOM 5157 O O . ASP B 1 322 ? 12.93 -7.309 -27.703 1 85.75 322 ASP B O 1
ATOM 5161 N N . GLY B 1 323 ? 11.109 -6.121 -27.844 1 85.44 323 GLY B N 1
ATOM 5162 C CA . GLY B 1 323 ? 10.719 -6.734 -29.109 1 85.44 323 GLY B CA 1
ATOM 5163 C C . GLY B 1 323 ? 10.156 -8.133 -28.938 1 85.44 323 GLY B C 1
ATOM 5164 O O . GLY B 1 323 ? 9.891 -8.828 -29.922 1 85.44 323 GLY B O 1
ATOM 5165 N N . ASP B 1 324 ? 10.008 -8.508 -27.703 1 90.62 324 ASP B N 1
ATOM 5166 C CA . ASP B 1 324 ? 9.477 -9.844 -27.469 1 90.62 324 ASP B CA 1
ATOM 5167 C C . ASP B 1 324 ? 7.996 -9.914 -27.828 1 90.62 324 ASP B C 1
ATOM 5169 O O . ASP B 1 324 ? 7.234 -8.984 -27.562 1 90.62 324 ASP B O 1
ATOM 5173 N N . GLU B 1 325 ? 7.625 -11.039 -28.469 1 92.38 325 GLU B N 1
ATOM 5174 C CA . GLU B 1 325 ? 6.25 -11.203 -28.922 1 92.38 325 GLU B CA 1
ATOM 5175 C C . GLU B 1 325 ? 5.578 -12.391 -28.234 1 92.38 325 GLU B C 1
ATOM 5177 O O . GLU B 1 325 ? 4.551 -12.891 -28.703 1 92.38 325 GLU B O 1
ATOM 5182 N N . SER B 1 326 ? 6.129 -12.836 -27.172 1 95.56 326 SER B N 1
ATOM 5183 C CA . SER B 1 326 ? 5.656 -14.055 -26.531 1 95.56 326 SER B CA 1
ATOM 5184 C C . SER B 1 326 ? 4.211 -13.906 -26.062 1 95.56 326 SER B C 1
ATOM 5186 O O . SER B 1 326 ? 3.406 -14.828 -26.219 1 95.56 326 SER B O 1
ATOM 5188 N N . LEU B 1 327 ? 3.832 -12.75 -25.484 1 96.88 327 LEU B N 1
ATOM 5189 C CA . LEU B 1 327 ? 2.467 -12.555 -25 1 96.88 327 LEU B CA 1
ATOM 5190 C C . LEU B 1 327 ? 1.472 -12.625 -26.156 1 96.88 327 LEU B C 1
ATOM 5192 O O . LEU B 1 327 ? 0.4 -13.219 -26.016 1 96.88 327 LEU B O 1
ATOM 5196 N N . SER B 1 328 ? 1.845 -12.023 -27.266 1 95.81 328 SER B N 1
ATOM 5197 C CA . SER B 1 328 ? 0.974 -12.039 -28.438 1 95.81 328 SER B CA 1
ATOM 5198 C C . SER B 1 328 ? 0.862 -13.445 -29.031 1 95.81 328 SER B C 1
ATOM 5200 O O . SER B 1 328 ? -0.223 -13.867 -29.438 1 95.81 328 SER B O 1
ATOM 5202 N N . LEU B 1 329 ? 1.974 -14.156 -29.078 1 95 329 LEU B N 1
ATOM 5203 C CA . LEU B 1 329 ? 1.971 -15.531 -29.578 1 95 329 LEU B CA 1
ATOM 5204 C C . LEU B 1 329 ? 1.046 -16.406 -28.75 1 95 329 LEU B C 1
ATOM 5206 O O . LEU B 1 329 ? 0.268 -17.188 -29.297 1 95 329 LEU B O 1
ATOM 5210 N N . LEU B 1 330 ? 1.146 -16.234 -27.469 1 95.94 330 LEU B N 1
ATOM 5211 C CA . LEU B 1 330 ? 0.327 -17.031 -26.562 1 95.94 330 LEU B CA 1
ATOM 5212 C C . LEU B 1 330 ? -1.145 -16.656 -26.672 1 95.94 330 LEU B C 1
ATOM 5214 O O . LEU B 1 330 ? -2.02 -17.516 -26.672 1 95.94 330 LEU B O 1
ATOM 5218 N N . ALA B 1 331 ? -1.423 -15.367 -26.734 1 94.5 331 ALA B N 1
ATOM 5219 C CA . ALA B 1 331 ? -2.801 -14.891 -26.828 1 94.5 331 ALA B CA 1
ATOM 5220 C C . ALA B 1 331 ? -3.494 -15.461 -28.062 1 94.5 331 ALA B C 1
ATOM 5222 O O . ALA B 1 331 ? -4.648 -15.891 -27.984 1 94.5 331 ALA B O 1
ATOM 5223 N N . ASP B 1 332 ? -2.805 -15.531 -29.141 1 87.56 332 ASP B N 1
ATOM 5224 C CA . ASP B 1 332 ? -3.354 -16.047 -30.391 1 87.56 332 ASP B CA 1
ATOM 5225 C C . ASP B 1 332 ? -3.73 -17.531 -30.25 1 87.56 332 ASP B C 1
ATOM 5227 O O . ASP B 1 332 ? -4.73 -17.969 -30.812 1 87.56 332 ASP B O 1
ATOM 5231 N N . ALA B 1 333 ? -3.029 -18.219 -29.484 1 89.69 333 ALA B N 1
ATOM 5232 C CA . ALA B 1 333 ? -3.225 -19.656 -29.328 1 89.69 333 ALA B CA 1
ATOM 5233 C C . ALA B 1 333 ? -4.281 -19.953 -28.266 1 89.69 333 ALA B C 1
ATOM 5235 O O . ALA B 1 333 ? -5 -20.953 -28.359 1 89.69 333 ALA B O 1
ATOM 5236 N N . LEU B 1 334 ? -4.344 -19.094 -27.297 1 92.62 334 LEU B N 1
ATOM 5237 C CA . LEU B 1 334 ? -5.062 -19.469 -26.094 1 92.62 334 LEU B CA 1
ATOM 5238 C C . LEU B 1 334 ? -6.367 -18.688 -25.969 1 92.62 334 LEU B C 1
ATOM 5240 O O . LEU B 1 334 ? -7.293 -19.125 -25.281 1 92.62 334 LEU B O 1
ATOM 5244 N N . LEU B 1 335 ? -6.453 -17.469 -26.562 1 88.75 335 LEU B N 1
ATOM 5245 C CA . LEU B 1 335 ? -7.582 -16.578 -26.312 1 88.75 335 LEU B CA 1
ATOM 5246 C C . LEU B 1 335 ? -8.461 -16.469 -27.547 1 88.75 335 LEU B C 1
ATOM 5248 O O . LEU B 1 335 ? -9.586 -15.953 -27.469 1 88.75 335 LEU B O 1
ATOM 5252 N N . GLU B 1 336 ? -7.984 -16.781 -28.766 1 77.44 336 GLU B N 1
ATOM 5253 C CA . GLU B 1 336 ? -8.773 -16.766 -30 1 77.44 336 GLU B CA 1
ATOM 5254 C C . GLU B 1 336 ? -9.328 -18.156 -30.312 1 77.44 336 GLU B C 1
ATOM 5256 O O . GLU B 1 336 ? -8.719 -19.172 -29.969 1 77.44 336 GLU B O 1
#